Protein AF-A0A2V8H1C8-F1 (afdb_monomer_lite)

Radius of gyration: 28.63 Å; chains: 1; bounding box: 56×115×73 Å

Secondary structure (DSSP, 8-state):
------------------------------EEEEEEEEETTEE--S-EEEEEESSSSS-EEEEEE--TTSEEEEEEE-SS-EEEEEE-TTEEPPPPEEE-SSSPPEEEE-EE-SSHHHHHTTS-HHHHHTTPPPPPGGGPSP-STTSS-TT--SHHHHHHHIIIIIITTS-TTSTTTS--HHHHHH-TT--SHHHHHHHHHT-STTHHHHHHHHHHTTSHHHHHHHHHHHHHHHTT--PPPPPPP-GGGGG-EEEEE--S-TT--EEEEESS-SSSTTTTTT--EEEEETTTTEEEEEETTTTEEEEEEPP-SS-TTTSPPS-PPPSS-BTTTBT--TTPTTTS-TT--EEEEE-TT--EEEEE--S-SBPPGGGT-TTSTTTTTS---B-S-EEEEEETTTTEEEEE--SS----EEE-SSTT-PEEEE-SS-SEEEEE-HHHHHHH--HHHHEEEEE-EE-SS-SSS--SS-EE-----S-TT--TTT--S---------PPP-TTS-EE-----TT----TT-

Structure (mmCIF, N/CA/C/O backbone):
data_AF-A0A2V8H1C8-F1
#
_entry.id   AF-A0A2V8H1C8-F1
#
loop_
_atom_site.group_PDB
_atom_site.id
_atom_site.type_symbol
_atom_site.label_atom_id
_atom_site.label_alt_id
_atom_site.label_comp_id
_atom_site.label_asym_id
_atom_site.label_entity_id
_atom_site.label_seq_id
_atom_site.pdbx_PDB_ins_code
_atom_site.Cartn_x
_atom_site.Cartn_y
_atom_site.Cartn_z
_atom_site.occupancy
_atom_site.B_iso_or_equiv
_atom_site.auth_seq_id
_atom_site.auth_comp_id
_atom_site.auth_asym_id
_atom_site.auth_atom_id
_atom_site.pdbx_PDB_model_num
ATOM 1 N N . MET A 1 1 ? -6.915 -80.797 -39.439 1.00 34.47 1 MET A N 1
ATOM 2 C CA . MET A 1 1 ? -5.474 -80.472 -39.457 1.00 34.47 1 MET A CA 1
ATOM 3 C C . MET A 1 1 ? -5.335 -78.959 -39.450 1.00 34.47 1 MET A C 1
ATOM 5 O O . MET A 1 1 ? -5.991 -78.332 -40.260 1.00 34.47 1 MET A O 1
ATOM 9 N N . LEU A 1 2 ? -4.528 -78.452 -38.512 1.00 36.66 2 LEU A N 1
ATOM 10 C CA . LEU A 1 2 ? -3.876 -77.134 -38.420 1.00 36.66 2 LEU A CA 1
ATOM 11 C C . LEU A 1 2 ? -4.649 -75.814 -38.656 1.00 36.66 2 LEU A C 1
ATOM 13 O O . LEU A 1 2 ? -5.054 -75.502 -39.767 1.00 36.66 2 LEU A O 1
ATOM 17 N N . GLY A 1 3 ? -4.583 -74.970 -37.614 1.00 29.84 3 GLY A N 1
ATOM 18 C CA . GLY A 1 3 ? -4.359 -73.516 -37.696 1.00 29.84 3 GLY A CA 1
ATOM 19 C C . GLY A 1 3 ? -5.616 -72.647 -37.595 1.00 29.84 3 GLY A C 1
ATOM 20 O O . GLY A 1 3 ? -6.622 -72.956 -38.208 1.00 29.84 3 GLY A O 1
ATOM 21 N N . ALA A 1 4 ? -5.659 -71.524 -36.881 1.00 35.16 4 ALA A N 1
ATOM 22 C CA . ALA A 1 4 ? -4.751 -70.871 -35.941 1.00 35.16 4 ALA A CA 1
ATOM 23 C C . ALA A 1 4 ? -5.587 -69.808 -35.192 1.00 35.16 4 ALA A C 1
ATOM 25 O O . ALA A 1 4 ? -6.583 -69.311 -35.714 1.00 35.16 4 ALA A O 1
ATOM 26 N N . ALA A 1 5 ? -5.195 -69.494 -33.960 1.00 37.91 5 ALA A N 1
ATOM 27 C CA . ALA A 1 5 ? -5.856 -68.550 -33.066 1.00 37.91 5 ALA A CA 1
ATOM 28 C C . ALA A 1 5 ? -5.660 -67.081 -33.477 1.00 37.91 5 ALA A C 1
ATOM 30 O O . ALA A 1 5 ? -4.587 -66.730 -33.951 1.00 37.91 5 ALA A O 1
ATOM 31 N N . LEU A 1 6 ? -6.627 -66.216 -33.150 1.00 34.84 6 LEU A N 1
ATOM 32 C CA . LEU A 1 6 ? -6.362 -64.838 -32.715 1.00 34.84 6 LEU A CA 1
ATOM 33 C C . LEU A 1 6 ? -7.558 -64.328 -31.891 1.00 34.84 6 LEU A C 1
ATOM 35 O O . LEU A 1 6 ? -8.648 -64.109 -32.412 1.00 34.84 6 LEU A O 1
ATOM 39 N N . GLY A 1 7 ? -7.355 -64.206 -30.577 1.00 32.12 7 GLY A N 1
ATOM 40 C CA . GLY A 1 7 ? -8.314 -63.624 -29.641 1.00 32.12 7 GLY A CA 1
ATOM 41 C C . GLY A 1 7 ? -8.144 -62.108 -29.566 1.00 32.12 7 GLY A C 1
ATOM 42 O O . GLY A 1 7 ? -7.040 -61.622 -29.331 1.00 32.12 7 GLY A O 1
ATOM 43 N N . GLY A 1 8 ? -9.239 -61.371 -29.750 1.00 33.66 8 GLY A N 1
ATOM 44 C CA . GLY A 1 8 ? -9.330 -59.938 -29.477 1.00 33.66 8 GLY A CA 1
ATOM 45 C C . GLY A 1 8 ? -10.069 -59.692 -28.162 1.00 33.66 8 GLY A C 1
ATOM 46 O O . GLY A 1 8 ? -11.246 -60.023 -28.043 1.00 33.66 8 GLY A O 1
ATOM 47 N N . LEU A 1 9 ? -9.379 -59.114 -27.179 1.00 34.41 9 LEU A N 1
ATOM 48 C CA . LEU A 1 9 ? -9.967 -58.556 -25.960 1.00 34.41 9 LEU A CA 1
ATOM 49 C C . LEU A 1 9 ? -10.395 -57.108 -26.237 1.00 34.41 9 LEU A C 1
ATOM 51 O O . LEU A 1 9 ? -9.552 -56.240 -26.446 1.00 34.41 9 LEU A O 1
ATOM 55 N N . VAL A 1 10 ? -11.703 -56.845 -26.217 1.00 41.22 10 VAL A N 1
ATOM 56 C CA . VAL A 1 10 ? -12.263 -55.486 -26.200 1.00 41.22 10 VAL A CA 1
ATOM 57 C C . VAL A 1 10 ? -12.336 -55.032 -24.742 1.00 41.22 10 VAL A C 1
ATOM 59 O O . VAL A 1 10 ? -13.155 -55.523 -23.968 1.00 41.22 10 VAL A O 1
ATOM 62 N N . GLY A 1 11 ? -11.442 -54.122 -24.352 1.00 36.97 11 GLY A N 1
ATOM 63 C CA . GLY A 1 11 ? -11.456 -53.475 -23.042 1.00 36.97 11 GLY A CA 1
ATOM 64 C C . GLY A 1 11 ? -12.561 -52.422 -22.961 1.00 36.97 11 GLY A C 1
ATOM 65 O O . GLY A 1 11 ? -12.583 -51.475 -23.745 1.00 36.97 11 GLY A O 1
ATOM 66 N N . ALA A 1 12 ? -13.475 -52.584 -22.005 1.00 38.53 12 ALA A N 1
ATOM 67 C CA . ALA A 1 12 ? -14.493 -51.597 -21.675 1.00 38.53 12 ALA A CA 1
ATOM 68 C C . ALA A 1 12 ? -13.843 -50.348 -21.052 1.00 38.53 12 ALA A C 1
ATOM 70 O O . ALA A 1 12 ? -13.216 -50.419 -19.995 1.00 38.53 12 ALA A O 1
ATOM 71 N N . ALA A 1 13 ? -14.000 -49.198 -21.708 1.00 38.31 13 ALA A N 1
ATOM 72 C CA . ALA A 1 13 ? -13.598 -47.904 -21.177 1.00 38.31 13 ALA A CA 1
ATOM 73 C C . ALA A 1 13 ? -14.620 -47.433 -20.129 1.00 38.31 13 ALA A C 1
ATOM 75 O O . ALA A 1 13 ? -15.729 -47.010 -20.456 1.00 38.31 13 ALA A O 1
ATOM 76 N N . SER A 1 14 ? -14.243 -47.507 -18.855 1.00 39.88 14 SER A N 1
ATOM 77 C CA . SER A 1 14 ? -15.001 -46.929 -17.747 1.00 39.88 14 SER A CA 1
ATOM 78 C C . SER A 1 14 ? -14.925 -45.403 -17.815 1.00 39.88 14 SER A C 1
ATOM 80 O O . SER A 1 14 ? -13.905 -44.810 -17.462 1.00 39.88 14 SER A O 1
ATOM 82 N N . MET A 1 15 ? -16.010 -44.755 -18.244 1.00 38.59 15 MET A N 1
ATOM 83 C CA . MET A 1 15 ? -16.192 -43.311 -18.089 1.00 38.59 15 MET A CA 1
ATOM 84 C C . MET A 1 15 ? -16.252 -42.985 -16.592 1.00 38.59 15 MET A C 1
ATOM 86 O O . MET A 1 15 ? -17.284 -43.144 -15.944 1.00 38.59 15 MET A O 1
ATOM 90 N N . ARG A 1 16 ? -15.129 -42.547 -16.017 1.00 38.56 16 ARG A N 1
ATOM 91 C CA . ARG A 1 16 ? -15.130 -41.873 -14.718 1.00 38.56 16 ARG A CA 1
ATOM 92 C C . ARG A 1 16 ? -15.666 -40.468 -14.947 1.00 38.56 16 ARG A C 1
ATOM 94 O O . ARG A 1 16 ? -14.950 -39.594 -15.423 1.00 38.56 16 ARG A O 1
ATOM 101 N N . SER A 1 17 ? -16.937 -40.277 -14.627 1.00 36.66 17 SER A N 1
ATOM 102 C CA . SER A 1 17 ? -17.543 -38.967 -14.436 1.00 36.66 17 SER A CA 1
ATOM 103 C C . SER A 1 17 ? -16.659 -38.133 -13.504 1.00 36.66 17 SER A C 1
ATOM 105 O O . SER A 1 17 ? -16.493 -38.464 -12.329 1.00 36.66 17 SER A O 1
ATOM 107 N N . LEU A 1 18 ? -16.068 -37.072 -14.055 1.00 38.41 18 LEU A N 1
ATOM 108 C CA . LEU A 1 18 ? -15.424 -35.991 -13.318 1.00 38.41 18 LEU A CA 1
ATOM 109 C C . LEU A 1 18 ? -16.506 -35.285 -12.494 1.00 38.41 18 LEU A C 1
ATOM 111 O O . LEU A 1 18 ? -17.107 -34.307 -12.931 1.00 38.41 18 LEU A O 1
ATOM 115 N N . SER A 1 19 ? -16.792 -35.797 -11.299 1.00 38.00 19 SER A N 1
ATOM 116 C CA . SER A 1 19 ? -17.430 -34.984 -10.273 1.00 38.00 19 SER A CA 1
ATOM 117 C C . SER A 1 19 ? -16.439 -33.886 -9.912 1.00 38.00 19 SER A C 1
ATOM 119 O O . SER A 1 19 ? -15.498 -34.118 -9.154 1.00 38.00 19 SER A O 1
ATOM 121 N N . ALA A 1 20 ? -16.637 -32.695 -10.479 1.00 39.34 20 ALA A N 1
ATOM 122 C CA . ALA A 1 20 ? -16.110 -31.470 -9.910 1.00 39.34 20 ALA A CA 1
ATOM 123 C C . ALA A 1 20 ? -16.512 -31.472 -8.431 1.00 39.34 20 ALA A C 1
ATOM 125 O O . ALA A 1 20 ? -17.697 -31.393 -8.102 1.00 39.34 20 ALA A O 1
ATOM 126 N N . GLN A 1 21 ? -15.542 -31.656 -7.535 1.00 40.59 21 GLN A N 1
ATOM 127 C CA . GLN A 1 21 ? -15.747 -31.379 -6.124 1.00 40.59 21 GLN A CA 1
ATOM 128 C C . GLN A 1 21 ? -16.120 -29.899 -6.050 1.00 40.59 21 GLN A C 1
ATOM 130 O O . GLN A 1 21 ? -15.252 -29.035 -6.119 1.00 40.59 21 GLN A O 1
ATOM 135 N N . GLN A 1 22 ? -17.417 -29.598 -5.946 1.00 43.09 22 GLN A N 1
ATOM 136 C CA . GLN A 1 22 ? -17.861 -28.349 -5.347 1.00 43.09 22 GLN A CA 1
ATOM 137 C C . GLN A 1 22 ? -17.135 -28.281 -4.007 1.00 43.09 22 GLN A C 1
ATOM 139 O O . GLN A 1 22 ? -17.435 -29.068 -3.107 1.00 43.09 22 GLN A O 1
ATOM 144 N N . ALA A 1 23 ? -16.114 -27.427 -3.917 1.00 52.16 23 ALA A N 1
ATOM 145 C CA . ALA A 1 23 ? -15.399 -27.188 -2.680 1.00 52.16 23 ALA A CA 1
ATOM 146 C C . ALA A 1 23 ? -16.458 -26.865 -1.624 1.00 52.16 23 ALA A C 1
ATOM 148 O O . ALA A 1 23 ? -17.179 -25.870 -1.725 1.00 52.16 23 ALA A O 1
ATOM 149 N N . ARG A 1 24 ? -16.645 -27.778 -0.667 1.00 59.53 24 ARG A N 1
ATOM 150 C CA . ARG A 1 24 ? -17.621 -27.596 0.401 1.00 59.53 24 ARG A CA 1
ATOM 151 C C . ARG A 1 24 ? -17.191 -26.337 1.140 1.00 59.53 24 ARG A C 1
ATOM 153 O O . ARG A 1 24 ? -16.089 -26.318 1.680 1.00 59.53 24 ARG A O 1
ATOM 160 N N . ARG A 1 25 ? -18.035 -25.298 1.119 1.00 72.88 25 ARG A N 1
ATOM 161 C CA . ARG A 1 25 ? -17.775 -24.030 1.812 1.00 72.88 25 ARG A CA 1
ATOM 162 C C . ARG A 1 25 ? -17.264 -24.347 3.224 1.00 72.88 25 ARG A C 1
ATOM 164 O O . ARG A 1 25 ? -17.973 -25.058 3.947 1.00 72.88 25 ARG A O 1
ATOM 171 N N . PRO A 1 26 ? -16.054 -23.895 3.598 1.00 79.75 26 PRO A N 1
ATOM 172 C CA . PRO A 1 26 ? -15.518 -24.175 4.917 1.00 79.75 26 PRO A CA 1
ATOM 173 C C . PRO A 1 26 ? -16.456 -23.595 5.974 1.00 79.75 26 PRO A C 1
ATOM 175 O O . PRO A 1 26 ? -17.125 -22.580 5.752 1.00 79.75 26 PRO A O 1
ATOM 178 N N . ALA A 1 27 ? -16.540 -24.273 7.117 1.00 81.25 27 ALA A N 1
ATOM 179 C CA . ALA A 1 27 ? -17.323 -23.782 8.237 1.00 81.25 27 ALA A CA 1
ATOM 180 C C . ALA A 1 27 ? -16.651 -22.513 8.771 1.00 81.25 27 ALA A C 1
ATOM 182 O O . ALA A 1 27 ? -15.580 -22.577 9.369 1.00 81.25 27 ALA A O 1
ATOM 183 N N . LEU A 1 28 ? -17.275 -21.362 8.526 1.00 83.75 28 LEU A N 1
ATOM 184 C CA . LEU A 1 28 ? -16.851 -20.106 9.131 1.00 83.75 28 LEU A CA 1
ATOM 185 C C . LEU A 1 28 ? -17.095 -20.160 10.645 1.00 83.75 28 LEU A C 1
ATOM 187 O O . LEU A 1 28 ? -18.030 -20.853 11.079 1.00 83.75 28 LEU A O 1
ATOM 191 N N . PRO A 1 29 ? -16.307 -19.424 11.451 1.00 87.62 29 PRO A N 1
ATOM 192 C CA . PRO A 1 29 ? -16.587 -19.283 12.870 1.00 87.62 29 PRO A CA 1
ATOM 193 C C . PRO A 1 29 ? -18.044 -18.868 13.091 1.00 87.62 29 PRO A C 1
ATOM 195 O O . PRO A 1 29 ? -18.569 -18.013 12.386 1.00 87.62 29 PRO A O 1
ATOM 198 N N . GLN A 1 30 ? -18.708 -19.493 14.060 1.00 91.50 30 GLN A N 1
ATOM 199 C CA . GLN A 1 30 ? -20.102 -19.183 14.410 1.00 91.50 30 GLN A CA 1
ATOM 200 C C . GLN A 1 30 ? -20.200 -18.309 15.667 1.00 91.50 30 GLN A C 1
ATOM 202 O O . GLN A 1 30 ? -21.298 -17.947 16.084 1.00 91.50 30 GLN A O 1
ATOM 207 N N . GLY A 1 31 ? -19.062 -17.987 16.290 1.00 96.12 31 GLY A N 1
ATOM 208 C CA . GLY A 1 31 ? -19.016 -17.132 17.464 1.00 96.12 31 GLY A CA 1
ATOM 209 C C . GLY A 1 31 ? -19.509 -15.727 17.138 1.00 96.12 31 GLY A C 1
ATOM 210 O O . GLY A 1 31 ? -19.264 -15.197 16.056 1.00 96.12 31 GLY A O 1
ATOM 211 N N . TYR A 1 32 ? -20.201 -15.110 18.087 1.00 97.88 32 TYR A N 1
ATOM 212 C CA . TYR A 1 32 ? -20.637 -13.727 17.974 1.00 97.88 32 TYR A CA 1
ATOM 213 C C . TYR A 1 32 ? -20.593 -13.028 19.330 1.00 97.88 32 TYR A C 1
ATOM 215 O O . TYR A 1 32 ? -20.661 -13.669 20.379 1.00 97.88 32 TYR A O 1
ATOM 223 N N . ILE A 1 33 ? -20.504 -11.700 19.300 1.00 98.56 33 ILE A N 1
ATOM 224 C CA . ILE A 1 33 ? -20.744 -10.840 20.462 1.00 98.56 33 ILE A CA 1
ATOM 225 C C . ILE A 1 33 ? -21.817 -9.833 20.063 1.00 98.56 33 ILE A C 1
ATOM 227 O O . ILE A 1 33 ? -21.657 -9.078 19.105 1.00 98.56 33 ILE A O 1
ATOM 231 N N . THR A 1 34 ? -22.918 -9.815 20.803 1.00 98.38 34 THR A N 1
ATOM 232 C CA . THR A 1 34 ? -24.025 -8.873 20.600 1.00 98.38 34 THR A CA 1
ATOM 233 C C . THR A 1 34 ? -24.133 -7.923 21.773 1.00 98.38 34 THR A C 1
ATOM 235 O O . THR A 1 34 ? -23.782 -8.272 22.902 1.00 98.38 34 THR A O 1
ATOM 238 N N . GLY A 1 35 ? -24.683 -6.741 21.537 1.00 98.25 35 GLY A N 1
ATOM 239 C CA . GLY A 1 35 ? -24.879 -5.809 22.627 1.00 98.25 35 GLY A CA 1
ATOM 240 C C . GLY A 1 35 ? -25.513 -4.497 22.230 1.00 98.25 35 GLY A C 1
ATOM 241 O O . GLY A 1 35 ? -26.028 -4.330 21.122 1.00 98.25 35 GLY A O 1
ATOM 242 N N . VAL A 1 36 ? -25.454 -3.561 23.171 1.00 98.31 36 VAL A N 1
ATOM 243 C CA . VAL A 1 36 ? -25.863 -2.172 22.982 1.00 98.31 36 VAL A CA 1
ATOM 244 C C . VAL A 1 36 ? -24.776 -1.220 23.453 1.00 98.31 36 VAL A C 1
ATOM 246 O O . VAL A 1 36 ? -24.090 -1.486 24.440 1.00 98.31 36 VAL A O 1
ATOM 249 N N . VAL A 1 37 ? -24.658 -0.085 22.776 1.00 98.62 37 VAL A N 1
ATOM 250 C CA . VAL A 1 37 ? -23.840 1.047 23.202 1.00 98.62 37 VAL A CA 1
ATOM 251 C C . VAL A 1 37 ? -24.746 2.165 23.701 1.00 98.62 37 VAL A C 1
ATOM 253 O O . VAL A 1 37 ? -25.688 2.570 23.011 1.00 98.62 37 VAL A O 1
ATOM 256 N N . ARG A 1 38 ? -24.460 2.684 24.898 1.00 97.56 38 ARG A N 1
ATOM 257 C CA . ARG A 1 38 ? -25.205 3.792 25.513 1.00 97.56 38 ARG A CA 1
ATOM 258 C C . ARG A 1 38 ? -24.266 4.823 26.134 1.00 97.56 38 ARG A C 1
ATOM 260 O O . ARG A 1 38 ? -23.139 4.504 26.489 1.00 97.56 38 ARG A O 1
ATOM 267 N N . SER A 1 39 ? -24.746 6.049 26.293 1.00 94.94 39 SER A N 1
ATOM 268 C CA . SER A 1 39 ? -24.130 7.090 27.122 1.00 94.94 39 SER A CA 1
ATOM 269 C C . SER A 1 39 ? -25.248 7.763 27.909 1.00 94.94 39 SER A C 1
ATOM 271 O O . SER A 1 39 ? -26.251 8.125 27.303 1.00 94.94 39 SER A O 1
ATOM 273 N N . ASP A 1 40 ? -25.151 7.816 29.239 1.00 90.06 40 ASP A N 1
ATOM 274 C CA . ASP A 1 40 ? -26.211 8.327 30.128 1.00 90.06 40 ASP A CA 1
ATOM 275 C C . ASP A 1 40 ? -27.614 7.775 29.798 1.00 90.06 40 ASP A C 1
ATOM 277 O O . ASP A 1 40 ? -28.605 8.495 29.727 1.00 90.06 40 ASP A O 1
ATOM 281 N N . ASN A 1 41 ? -27.693 6.459 29.555 1.00 87.25 41 ASN A N 1
ATOM 282 C CA . ASN A 1 41 ? -28.888 5.721 29.110 1.00 87.25 41 ASN A CA 1
ATOM 283 C C . ASN A 1 41 ? -29.433 6.075 27.712 1.00 87.25 41 ASN A C 1
ATOM 285 O O . ASN A 1 41 ? -30.402 5.455 27.270 1.00 87.25 41 ASN A O 1
ATOM 289 N N . VAL A 1 42 ? -28.786 6.974 26.973 1.00 94.62 42 VAL A N 1
ATOM 290 C CA . VAL A 1 42 ? -29.121 7.298 25.582 1.00 94.62 42 VAL A CA 1
ATOM 291 C C . VAL A 1 42 ? -28.377 6.356 24.626 1.00 94.62 42 VAL A C 1
ATOM 293 O O . VAL A 1 42 ? -27.142 6.286 24.681 1.00 94.62 42 VAL A O 1
ATOM 296 N N . PRO A 1 43 ? -29.079 5.628 23.736 1.00 96.81 43 PRO A N 1
ATOM 297 C CA . PRO A 1 43 ? -28.441 4.802 22.716 1.00 96.81 43 PRO A CA 1
ATOM 298 C C . PRO A 1 43 ? -27.505 5.598 21.804 1.00 96.81 43 PRO A C 1
ATOM 300 O O . PRO A 1 43 ? -27.831 6.706 21.385 1.00 96.81 43 PRO A O 1
ATOM 303 N N . GLN A 1 44 ? -26.348 5.024 21.471 1.00 97.94 44 GLN A N 1
ATOM 304 C CA . GLN A 1 44 ? -25.382 5.655 20.571 1.00 97.94 44 GLN A CA 1
ATOM 305 C C . GLN A 1 44 ? -25.435 5.019 19.188 1.00 97.94 44 GLN A C 1
ATOM 307 O O . GLN A 1 44 ? -24.921 3.920 18.990 1.00 97.94 44 GLN A O 1
ATOM 312 N N . ALA A 1 45 ? -26.031 5.725 18.232 1.00 97.44 45 ALA A N 1
ATOM 313 C CA . ALA A 1 45 ? -26.095 5.306 16.838 1.00 97.44 45 ALA A CA 1
ATOM 314 C C . ALA A 1 45 ? -24.849 5.732 16.047 1.00 97.44 45 ALA A C 1
ATOM 316 O O . ALA A 1 45 ? -24.270 6.795 16.315 1.00 97.44 45 ALA A O 1
ATOM 317 N N . GLY A 1 46 ? -24.466 4.929 15.049 1.00 97.75 46 GLY A N 1
ATOM 318 C CA . GLY A 1 46 ? -23.365 5.258 14.141 1.00 97.75 46 GLY A CA 1
ATOM 319 C C . GLY A 1 46 ? -22.002 5.332 14.832 1.00 97.75 46 GLY A C 1
ATOM 320 O O . GLY A 1 46 ? -21.185 6.179 14.477 1.00 97.75 46 GLY A O 1
ATOM 321 N N . VAL A 1 47 ? -21.764 4.509 15.855 1.00 98.12 47 VAL A N 1
ATOM 322 C CA . VAL A 1 47 ? -20.445 4.381 16.495 1.00 98.12 47 VAL A CA 1
ATOM 323 C C . VAL A 1 47 ? -19.857 3.010 16.194 1.00 98.12 47 VAL A C 1
ATOM 325 O O . VAL A 1 47 ? -20.594 2.036 16.039 1.00 98.12 47 VAL A O 1
ATOM 328 N N . TRP A 1 48 ? -18.534 2.935 16.095 1.00 98.44 48 TRP A N 1
ATOM 329 C CA . TRP A 1 48 ? -17.820 1.690 15.854 1.00 98.44 48 TRP A CA 1
ATOM 330 C C . TRP A 1 48 ? -17.670 0.912 17.152 1.00 98.44 48 TRP A C 1
ATOM 332 O O . TRP A 1 48 ? -17.185 1.448 18.150 1.00 98.44 48 TRP A O 1
ATOM 342 N N . VAL A 1 49 ? -18.047 -0.360 17.120 1.00 98.75 49 VAL A N 1
ATOM 343 C CA . VAL A 1 49 ? -17.700 -1.335 18.151 1.00 98.75 49 VAL A CA 1
ATOM 344 C C . VAL A 1 49 ? -16.564 -2.181 17.612 1.00 98.75 49 VAL A C 1
ATOM 346 O O . VAL A 1 49 ? -16.683 -2.776 16.541 1.00 98.75 49 VAL A O 1
ATOM 349 N N . ILE A 1 50 ? -15.460 -2.189 18.347 1.00 98.81 50 ILE A N 1
ATOM 350 C CA . ILE A 1 50 ? -14.185 -2.768 17.941 1.00 98.81 50 ILE A CA 1
ATOM 351 C C . ILE A 1 50 ? -13.863 -3.899 18.913 1.00 98.81 50 ILE A C 1
ATOM 353 O O . ILE A 1 50 ? -13.878 -3.691 20.125 1.00 98.81 50 ILE A O 1
ATOM 357 N N . ALA A 1 51 ? -13.578 -5.085 18.383 1.00 98.75 51 ALA A N 1
ATOM 358 C CA . ALA A 1 51 ? -13.108 -6.241 19.132 1.00 98.75 51 ALA A CA 1
ATOM 359 C C . ALA A 1 51 ? -11.726 -6.651 18.622 1.00 98.75 51 ALA A C 1
ATOM 361 O O . ALA A 1 51 ? -11.598 -7.066 17.474 1.00 98.75 51 ALA A O 1
ATOM 362 N N . GLU A 1 52 ? -10.711 -6.541 19.475 1.00 98.62 52 GLU A N 1
ATOM 363 C CA . GLU A 1 52 ? -9.310 -6.838 19.144 1.00 98.62 52 GLU A CA 1
ATOM 364 C C . GLU A 1 52 ? -8.833 -8.053 19.943 1.00 98.62 52 GLU A C 1
ATOM 366 O O . GLU A 1 52 ? -9.160 -8.183 21.127 1.00 98.62 52 GLU A O 1
ATOM 371 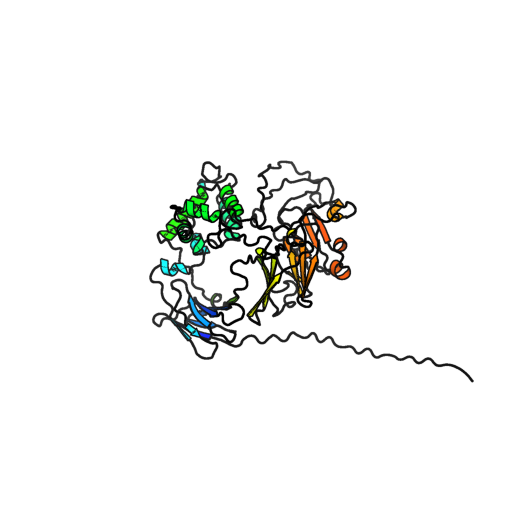N N . THR A 1 53 ? -8.027 -8.919 19.336 1.00 98.50 53 THR A N 1
ATOM 372 C CA . THR A 1 53 ? -7.381 -10.035 20.034 1.00 98.50 53 THR A CA 1
ATOM 373 C C . THR A 1 53 ? -5.979 -10.312 19.497 1.00 98.50 53 THR A C 1
ATOM 375 O O . THR A 1 53 ? -5.678 -10.085 18.325 1.00 98.50 53 THR A O 1
ATOM 378 N N . LYS A 1 54 ? -5.120 -10.816 20.385 1.00 97.62 54 LYS A N 1
ATOM 379 C CA . LYS A 1 54 ? -3.803 -11.385 20.065 1.00 97.62 54 LYS A CA 1
ATOM 380 C C . LYS A 1 54 ? -3.724 -12.874 20.430 1.00 97.62 54 LYS A C 1
ATOM 382 O O . LYS A 1 54 ? -2.641 -13.443 20.409 1.00 97.62 54 LYS A O 1
ATOM 387 N N . ASP A 1 55 ? -4.857 -13.490 20.778 1.00 97.81 55 ASP A N 1
ATOM 388 C CA . ASP A 1 55 ? -4.933 -14.912 21.137 1.00 97.81 55 ASP A CA 1
ATOM 389 C C . ASP A 1 55 ? -4.920 -15.820 19.888 1.00 97.81 55 ASP A C 1
ATOM 391 O O . ASP A 1 55 ? -4.761 -17.035 19.996 1.00 97.81 55 ASP A O 1
ATOM 395 N N . LEU A 1 56 ? -5.102 -15.234 18.699 1.00 97.12 56 LEU A N 1
ATOM 396 C CA . LEU A 1 56 ? -5.011 -15.907 17.404 1.00 97.12 56 LEU A CA 1
ATOM 397 C C . LEU A 1 56 ? -3.579 -15.824 16.846 1.00 97.12 56 LEU A C 1
ATOM 399 O O . LEU A 1 56 ? -2.822 -14.946 17.259 1.00 97.12 56 LEU A O 1
ATOM 403 N N . PRO A 1 57 ? -3.187 -16.704 15.900 1.00 96.56 57 PRO A N 1
ATOM 404 C CA . PRO A 1 57 ? -1.816 -16.718 15.382 1.00 96.56 57 PRO A CA 1
ATOM 405 C C . PRO A 1 57 ? -1.374 -15.399 14.727 1.00 96.56 57 PRO A C 1
ATOM 407 O O . PRO A 1 57 ? -0.193 -15.067 14.781 1.00 96.56 57 PRO A O 1
ATOM 410 N N . THR A 1 58 ? -2.315 -14.645 14.162 1.00 96.69 58 THR A N 1
ATOM 411 C CA . THR A 1 58 ? -2.126 -13.285 13.648 1.00 96.69 58 THR A CA 1
ATOM 412 C C . THR A 1 58 ? -3.045 -12.331 14.419 1.00 96.69 58 THR A C 1
ATOM 414 O O . THR A 1 58 ? -4.216 -12.680 14.621 1.00 96.69 58 THR A O 1
ATOM 417 N N . PRO A 1 59 ? -2.575 -11.140 14.855 1.00 97.38 59 PRO A N 1
ATOM 418 C CA . PRO A 1 59 ? -3.430 -10.182 15.547 1.00 97.38 59 PRO A CA 1
ATOM 419 C C . PRO A 1 59 ? -4.659 -9.840 14.707 1.00 97.38 59 PRO A C 1
ATOM 421 O O . PRO A 1 59 ? -4.557 -9.580 13.508 1.00 97.38 59 PRO A O 1
ATOM 424 N N . PHE A 1 60 ? -5.819 -9.860 15.354 1.00 98.12 60 PHE A N 1
ATOM 425 C CA . PHE A 1 60 ? -7.114 -9.836 14.690 1.00 98.12 60 PHE A CA 1
ATOM 426 C C . PHE A 1 60 ? -7.998 -8.744 15.275 1.00 98.12 60 PHE A C 1
ATOM 428 O O . PHE A 1 60 ? -8.113 -8.614 16.498 1.00 98.12 60 PHE A O 1
ATOM 435 N N . THR A 1 61 ? -8.699 -8.029 14.397 1.00 98.62 61 THR A N 1
ATOM 436 C CA . THR A 1 61 ? -9.685 -7.020 14.782 1.00 98.62 61 THR A CA 1
ATOM 437 C C . THR A 1 61 ? -10.975 -7.187 13.987 1.00 98.62 61 THR A C 1
ATOM 439 O O . THR A 1 61 ? -10.958 -7.250 12.759 1.00 98.62 61 THR A O 1
ATOM 442 N N . LYS A 1 62 ? -12.119 -7.192 14.680 1.00 98.56 62 LYS A N 1
ATOM 443 C CA . LYS A 1 62 ? -13.455 -7.096 14.077 1.00 98.56 62 LYS A CA 1
ATOM 444 C C . LYS A 1 62 ? -14.079 -5.750 14.423 1.00 98.56 62 LYS A C 1
ATOM 446 O O . LYS A 1 62 ? -14.079 -5.355 15.589 1.00 98.56 62 LYS A O 1
ATOM 451 N N . ILE A 1 63 ? -14.632 -5.061 13.429 1.00 98.75 63 ILE A N 1
ATOM 452 C CA . ILE A 1 63 ? -15.283 -3.759 13.607 1.00 98.75 63 ILE A CA 1
ATOM 453 C C . ILE A 1 63 ? -16.669 -3.791 12.983 1.00 98.75 63 ILE A C 1
ATOM 455 O O . ILE A 1 63 ? -16.832 -4.218 11.841 1.00 98.75 63 ILE A O 1
ATOM 459 N N . VAL A 1 64 ? -17.657 -3.301 13.723 1.00 98.75 64 VAL A N 1
ATOM 460 C CA . VAL A 1 64 ? -19.031 -3.102 13.246 1.00 98.75 64 VAL A CA 1
ATOM 461 C C . VAL A 1 64 ? -19.545 -1.744 13.679 1.00 98.75 64 VAL A C 1
ATOM 463 O O . VAL A 1 64 ? -18.937 -1.087 14.524 1.00 98.75 64 VAL A O 1
ATOM 466 N N . VAL A 1 65 ? -20.674 -1.323 13.122 1.00 98.56 65 VAL A N 1
ATOM 467 C CA . VAL A 1 65 ? -21.297 -0.041 13.446 1.00 98.56 65 VAL A CA 1
ATOM 468 C C . VAL A 1 65 ? -22.648 -0.264 14.121 1.00 98.56 65 VAL A C 1
ATOM 470 O O . VAL A 1 65 ? -23.390 -1.177 13.765 1.00 98.56 65 VAL A O 1
ATOM 473 N N . THR A 1 66 ? -22.975 0.562 15.112 1.00 98.50 66 THR A N 1
ATOM 474 C CA . THR A 1 66 ? -24.262 0.483 15.809 1.00 98.50 66 THR A CA 1
ATOM 475 C C . THR A 1 66 ? -25.433 1.033 14.994 1.00 98.50 66 THR A C 1
ATOM 477 O O . THR A 1 66 ? -25.306 2.040 14.291 1.00 98.50 66 THR A O 1
ATOM 480 N N . ASP A 1 67 ? -26.609 0.421 15.155 1.00 97.56 67 ASP A N 1
ATOM 481 C CA . ASP A 1 67 ? -27.873 0.906 14.584 1.00 97.56 67 ASP A CA 1
ATOM 482 C C . ASP A 1 67 ? -28.467 2.117 15.343 1.00 97.56 67 ASP A C 1
ATOM 484 O O . ASP A 1 67 ? -27.891 2.610 16.313 1.00 97.56 67 ASP A O 1
ATOM 488 N N . ASP A 1 68 ? -29.654 2.591 14.935 1.00 96.38 68 ASP A N 1
ATOM 489 C CA . ASP A 1 68 ? -30.355 3.722 15.583 1.00 96.38 68 ASP A CA 1
ATOM 490 C C . ASP A 1 68 ? -30.667 3.501 17.069 1.00 96.38 68 ASP A C 1
ATOM 492 O O . ASP A 1 68 ? -30.865 4.452 17.824 1.00 96.38 68 ASP A O 1
ATOM 496 N N . ARG A 1 69 ? -30.716 2.242 17.509 1.00 97.00 69 ARG A N 1
ATOM 497 C CA . ARG A 1 69 ? -30.969 1.849 18.899 1.00 97.00 69 ARG A CA 1
ATOM 498 C C . ARG A 1 69 ? -29.674 1.496 19.631 1.00 97.00 69 ARG A C 1
ATOM 500 O O . ARG A 1 69 ? -29.731 0.908 20.713 1.00 97.00 69 ARG A O 1
ATOM 507 N N . GLY A 1 70 ? -28.520 1.841 19.060 1.00 97.81 70 GLY A N 1
ATOM 508 C CA . GLY A 1 70 ? -27.203 1.552 19.612 1.00 97.81 70 GLY A CA 1
ATOM 509 C C . GLY A 1 70 ? -26.844 0.068 19.613 1.00 97.81 70 GLY A C 1
ATOM 510 O O . GLY A 1 70 ? -25.886 -0.310 20.282 1.00 97.81 70 GLY A O 1
ATOM 511 N N . ARG A 1 71 ? -27.606 -0.792 18.927 1.00 98.12 71 ARG A N 1
ATOM 512 C CA . ARG A 1 71 ? -27.371 -2.240 18.911 1.00 98.12 71 ARG A CA 1
ATOM 513 C C . ARG A 1 71 ? -26.242 -2.578 17.952 1.00 98.12 71 ARG A C 1
ATOM 515 O O . ARG A 1 71 ? -26.123 -1.953 16.902 1.00 98.12 71 ARG A O 1
ATOM 522 N N . PHE A 1 72 ? -25.465 -3.598 18.288 1.00 98.31 72 PHE A N 1
ATOM 523 C CA . PHE A 1 72 ? -24.425 -4.137 17.419 1.00 98.31 72 PHE A CA 1
ATOM 524 C C . PHE A 1 72 ? -24.395 -5.664 17.469 1.00 98.31 72 PHE A C 1
ATOM 526 O O . PHE A 1 72 ? -24.876 -6.301 18.411 1.00 98.31 72 PHE A O 1
ATOM 533 N N . THR A 1 73 ? -23.790 -6.253 16.446 1.00 97.81 73 THR A N 1
ATOM 534 C CA . THR A 1 73 ? -23.416 -7.666 16.404 1.00 97.81 73 THR A CA 1
ATOM 535 C C . THR A 1 73 ? -22.048 -7.746 15.761 1.00 97.81 73 THR A C 1
ATOM 537 O O . THR A 1 73 ? -21.903 -7.297 14.635 1.00 97.81 73 THR A O 1
ATOM 540 N N . LEU A 1 74 ? -21.064 -8.290 16.470 1.00 98.31 74 LEU A N 1
ATOM 541 C CA . LEU A 1 74 ? -19.774 -8.707 15.928 1.00 98.31 74 LEU A CA 1
ATOM 542 C C . LEU A 1 74 ? -19.918 -10.184 15.529 1.00 98.31 74 LEU A C 1
ATOM 544 O O . LEU A 1 74 ? -19.929 -11.030 16.426 1.00 98.31 74 LEU A O 1
ATOM 548 N N . PRO A 1 75 ? -20.116 -10.510 14.240 1.00 97.19 75 PRO A N 1
ATOM 549 C CA . PRO A 1 75 ? -20.376 -11.878 13.803 1.00 97.19 75 PRO A CA 1
ATOM 550 C C . PRO A 1 75 ? -19.071 -12.632 13.529 1.00 97.19 75 PRO A C 1
ATOM 552 O O . PRO A 1 75 ? -18.011 -12.020 13.440 1.00 97.19 75 PRO A O 1
ATOM 555 N N . GLU A 1 76 ? -19.159 -13.942 13.306 1.00 96.00 76 GLU A N 1
ATOM 556 C CA . GLU A 1 76 ? -18.064 -14.772 12.780 1.00 96.00 76 GLU A CA 1
ATOM 557 C C . GLU A 1 76 ? -16.728 -14.603 13.523 1.00 96.00 76 GLU A C 1
ATOM 559 O O . GLU A 1 76 ? -15.663 -14.481 12.916 1.00 96.00 76 GLU A O 1
ATOM 564 N N . LEU A 1 77 ? -16.787 -14.553 14.853 1.00 97.56 77 LEU A N 1
ATOM 565 C CA . LEU A 1 77 ? -15.617 -14.465 15.717 1.00 97.56 77 LEU A CA 1
ATOM 566 C C . LEU A 1 77 ? -15.060 -15.870 16.001 1.00 97.56 77 LEU A C 1
ATOM 568 O O . LEU A 1 77 ? -15.804 -16.726 16.494 1.00 97.56 77 LEU A O 1
ATOM 572 N N . PRO A 1 78 ? -13.763 -16.118 15.740 1.00 96.62 78 PRO A N 1
ATOM 573 C CA . PRO A 1 78 ? -13.050 -17.276 16.277 1.00 96.62 78 PRO A CA 1
ATOM 574 C C . PRO A 1 78 ? -13.139 -17.361 17.808 1.00 96.62 78 PRO A C 1
ATOM 576 O O . PRO A 1 78 ? -13.297 -16.339 18.481 1.00 96.62 78 PRO A O 1
ATOM 579 N N . ASP A 1 79 ? -13.003 -18.565 18.365 1.00 96.38 79 ASP A N 1
ATOM 580 C CA . ASP A 1 79 ? -12.948 -18.751 19.820 1.00 96.38 79 ASP A CA 1
ATOM 581 C C . ASP A 1 79 ? -11.633 -18.189 20.383 1.00 96.38 79 ASP A C 1
ATOM 583 O O . ASP A 1 79 ? -10.558 -18.753 20.189 1.00 96.38 79 ASP A O 1
ATOM 587 N N . ALA A 1 80 ? -11.735 -17.031 21.029 1.00 97.69 80 ALA A N 1
ATOM 588 C CA . ALA A 1 80 ? -10.640 -16.260 21.602 1.00 97.69 80 ALA A CA 1
ATOM 589 C C . ALA A 1 80 ? -11.198 -15.285 22.647 1.00 97.69 80 ALA A C 1
ATOM 591 O O . ALA A 1 80 ? -12.414 -15.066 22.731 1.00 97.69 80 ALA A O 1
ATOM 592 N N . THR A 1 81 ? -10.321 -14.672 23.442 1.00 98.31 81 THR A N 1
ATOM 593 C CA . THR A 1 81 ? -10.708 -13.541 24.290 1.00 98.31 81 THR A CA 1
ATOM 594 C C . THR A 1 81 ? -10.471 -12.242 23.529 1.00 98.31 81 THR A C 1
ATOM 596 O O . THR A 1 81 ? -9.403 -12.024 22.958 1.00 98.31 81 THR A O 1
ATOM 599 N N . TYR A 1 82 ? -11.474 -11.369 23.521 1.00 98.69 82 TYR A N 1
ATOM 600 C CA . TYR A 1 82 ? -11.450 -10.098 22.810 1.00 98.69 82 TYR A CA 1
ATOM 601 C C . TYR A 1 82 ? -11.512 -8.930 23.777 1.00 98.69 82 TYR A C 1
ATOM 603 O O . TYR A 1 82 ? -12.342 -8.896 24.688 1.00 98.69 82 TYR A O 1
ATOM 611 N N . SER A 1 83 ? -10.703 -7.919 23.488 1.00 98.69 83 SER A N 1
ATOM 612 C CA . SER A 1 83 ? -10.837 -6.596 24.067 1.00 98.69 83 SER A CA 1
ATOM 613 C C . SER A 1 83 ? -11.857 -5.801 23.254 1.00 98.69 83 SER A C 1
ATOM 615 O O . SER A 1 83 ? -11.576 -5.408 22.121 1.00 98.69 83 SER A O 1
ATOM 617 N N . VAL A 1 84 ? -13.050 -5.594 23.813 1.00 98.75 84 VAL A N 1
ATOM 618 C CA . VAL A 1 84 ? -14.180 -4.938 23.143 1.00 98.75 84 VAL A CA 1
ATOM 619 C C . VAL A 1 84 ? -14.358 -3.511 23.654 1.00 98.75 84 VAL A C 1
ATOM 621 O O . VAL A 1 84 ? -14.403 -3.283 24.866 1.00 98.75 84 VAL A O 1
ATOM 624 N N . TRP A 1 85 ? -14.461 -2.547 22.742 1.00 98.69 85 TRP A N 1
ATOM 625 C CA . TRP A 1 85 ? -14.571 -1.123 23.061 1.00 98.69 85 TRP A CA 1
ATOM 626 C C . TRP A 1 85 ? -15.260 -0.329 21.946 1.00 98.69 85 TRP A C 1
ATOM 628 O O . TRP A 1 85 ? -15.588 -0.865 20.887 1.00 98.69 85 TRP A O 1
ATOM 638 N N . VAL A 1 86 ? -15.530 0.950 22.210 1.00 98.50 86 VAL A N 1
ATOM 639 C CA . VAL A 1 86 ? -16.290 1.843 21.331 1.00 98.50 86 VAL A CA 1
ATOM 640 C C . VAL A 1 86 ? -15.437 3.024 20.893 1.00 98.50 86 VAL A C 1
ATOM 642 O O . VAL A 1 86 ? -14.795 3.671 21.722 1.00 98.50 86 VAL A O 1
ATOM 645 N N . ARG A 1 87 ? -15.526 3.362 19.605 1.00 98.00 87 ARG A N 1
ATOM 646 C CA . ARG A 1 87 ? -15.031 4.611 19.014 1.00 98.00 87 ARG A CA 1
ATOM 647 C C . ARG A 1 87 ? -16.156 5.311 18.264 1.00 98.00 87 ARG A C 1
ATOM 649 O O . ARG A 1 87 ? -16.976 4.664 17.625 1.00 98.00 87 ARG A O 1
ATOM 656 N N . GLY A 1 88 ? -16.178 6.638 18.259 1.00 96.88 88 GLY A N 1
ATOM 657 C CA . GLY A 1 88 ? -17.114 7.397 17.431 1.00 96.88 88 GLY A CA 1
ATOM 658 C C . GLY A 1 88 ? -16.762 8.874 17.374 1.00 96.88 88 GLY A C 1
ATOM 659 O O . GLY A 1 88 ? -16.140 9.404 18.289 1.00 96.88 88 GLY A O 1
ATOM 660 N N . TYR A 1 89 ? -17.168 9.561 16.308 1.00 96.69 89 TYR A N 1
ATOM 661 C CA . TYR A 1 89 ? -16.950 11.005 16.216 1.00 96.69 89 TYR A CA 1
ATOM 662 C C . TYR A 1 89 ? -17.768 11.748 17.279 1.00 96.69 89 TYR A C 1
ATOM 664 O O . TYR A 1 89 ? -18.930 11.412 17.534 1.00 96.69 89 TYR A O 1
ATOM 672 N N . GLY A 1 90 ? -17.144 12.728 17.938 1.00 95.06 90 GLY A N 1
ATOM 673 C CA . GLY A 1 90 ? -17.687 13.390 19.132 1.00 95.06 90 GLY A CA 1
ATOM 674 C C . GLY A 1 90 ? -17.470 12.622 20.445 1.00 95.06 90 GLY A C 1
ATOM 675 O O . GLY A 1 90 ? -17.932 13.069 21.492 1.00 95.06 90 GLY A O 1
ATOM 676 N N . LEU A 1 91 ? -16.787 11.474 20.410 1.00 96.12 91 LEU A N 1
ATOM 677 C CA . LEU A 1 91 ? -16.452 10.658 21.579 1.00 96.12 91 LEU A CA 1
ATOM 678 C C . LEU A 1 91 ? -14.932 10.557 21.748 1.00 96.12 91 LEU A C 1
ATOM 680 O O . LEU A 1 91 ? -14.174 10.849 20.821 1.00 96.12 91 LEU A O 1
ATOM 684 N N . ILE A 1 92 ? -14.505 10.086 22.916 1.00 97.00 92 ILE A N 1
ATOM 685 C CA . ILE A 1 92 ? -13.197 9.447 23.087 1.00 97.00 92 ILE A CA 1
ATOM 686 C C . ILE A 1 92 ? -13.372 7.926 23.105 1.00 97.00 92 ILE A C 1
ATOM 688 O O . ILE A 1 92 ? -14.485 7.424 23.285 1.00 97.00 92 ILE A O 1
ATOM 692 N N . ASP A 1 93 ? -12.275 7.195 22.923 1.00 97.56 93 ASP A N 1
ATOM 693 C CA . ASP A 1 93 ? -12.287 5.737 23.027 1.00 97.56 93 ASP A CA 1
ATOM 694 C C . ASP A 1 93 ? -12.790 5.309 24.413 1.00 97.56 93 ASP A C 1
ATOM 696 O O . ASP A 1 93 ? -12.324 5.812 25.441 1.00 97.56 93 ASP A O 1
ATOM 700 N N . SER A 1 94 ? -13.760 4.392 24.446 1.00 97.81 94 SER A N 1
ATOM 701 C CA . SER A 1 94 ? -14.294 3.883 25.709 1.00 97.81 94 SER A CA 1
ATOM 702 C C . SER A 1 94 ? -13.273 2.999 26.435 1.00 97.81 94 SER A C 1
ATOM 704 O O . SER A 1 94 ? -12.380 2.425 25.804 1.00 97.81 94 SER A O 1
ATOM 706 N N . PRO A 1 95 ? -13.450 2.763 27.747 1.00 96.69 95 PRO A N 1
ATOM 707 C CA . PRO A 1 95 ? -12.778 1.660 28.420 1.00 96.69 95 PRO A CA 1
ATOM 708 C C . PRO A 1 95 ? -13.010 0.330 27.689 1.00 96.69 95 PRO A C 1
ATOM 710 O O . PRO A 1 95 ? -14.082 0.089 27.124 1.00 96.69 95 PRO A O 1
ATOM 713 N N . LYS A 1 96 ? -11.988 -0.527 27.719 1.00 98.00 96 LYS A N 1
ATOM 714 C CA . LYS A 1 96 ? -11.986 -1.856 27.105 1.00 98.00 96 LYS A CA 1
ATOM 715 C C . LYS A 1 96 ? -12.576 -2.898 28.056 1.00 98.00 96 LYS A C 1
ATOM 717 O O . LYS A 1 96 ? -12.224 -2.925 29.235 1.00 98.00 96 LYS A O 1
ATOM 722 N N . VAL A 1 97 ? -13.430 -3.780 27.538 1.00 98.00 97 VAL A N 1
ATOM 723 C CA . VAL A 1 97 ? -14.040 -4.897 28.278 1.00 98.00 97 VAL A CA 1
ATOM 724 C C . VAL A 1 97 ? -13.597 -6.216 27.657 1.00 98.00 97 VAL A C 1
ATOM 726 O O . VAL A 1 97 ? -13.655 -6.371 26.442 1.00 98.00 97 VAL A O 1
ATOM 729 N N . GLN A 1 98 ? -13.164 -7.171 28.480 1.00 98.19 98 GLN A N 1
ATOM 730 C CA . GLN A 1 98 ? -12.816 -8.508 27.999 1.00 98.19 98 GLN A CA 1
ATOM 731 C C . GLN A 1 98 ? -14.076 -9.346 27.784 1.00 98.19 98 GLN A C 1
ATOM 733 O O . GLN A 1 98 ? -14.933 -9.418 28.667 1.00 98.19 98 GLN A O 1
ATOM 738 N N . MET A 1 99 ? -14.185 -9.983 26.622 1.00 97.50 99 MET A N 1
ATOM 739 C CA . MET A 1 99 ? -15.344 -10.791 26.252 1.00 97.50 99 MET A CA 1
ATOM 740 C C . MET A 1 99 ? -14.932 -11.995 25.407 1.00 97.50 99 MET A C 1
ATOM 742 O O . MET A 1 99 ? -14.005 -11.911 24.605 1.00 97.50 99 MET A O 1
ATOM 746 N N . LYS A 1 100 ? -15.653 -13.106 25.558 1.00 97.62 100 LYS A N 1
ATOM 747 C CA . LYS A 1 100 ? -15.582 -14.250 24.641 1.00 97.62 100 LYS A CA 1
ATOM 748 C C . LYS A 1 100 ? -16.852 -14.317 23.790 1.00 97.62 100 LYS A C 1
ATOM 750 O O . LYS A 1 100 ? -17.898 -13.867 24.264 1.00 97.62 100 LYS A O 1
ATOM 755 N N . PRO A 1 101 ? -16.801 -14.881 22.572 1.00 97.88 101 PRO A N 1
ATOM 756 C CA . PRO A 1 101 ? -18.004 -15.121 21.784 1.00 97.88 101 PRO A CA 1
ATOM 757 C C . PRO A 1 101 ? -19.017 -15.979 22.553 1.00 97.88 101 PRO A C 1
ATOM 759 O O . PRO A 1 101 ? -18.647 -16.971 23.181 1.00 97.88 101 PRO A O 1
ATOM 762 N N . GLY A 1 102 ? -20.298 -15.611 22.517 1.00 96.44 102 GLY A N 1
ATOM 763 C CA . GLY A 1 102 ? -21.333 -16.329 23.259 1.00 96.44 102 GLY A CA 1
ATOM 764 C C . GLY A 1 102 ? -22.680 -15.603 23.339 1.00 96.44 102 GLY A C 1
ATOM 765 O O . GLY A 1 102 ? -22.833 -14.497 22.822 1.00 96.44 102 GLY A O 1
ATOM 766 N N . PRO A 1 103 ? -23.677 -16.212 24.008 1.00 93.81 103 PRO A N 1
ATOM 767 C CA . PRO A 1 103 ? -25.046 -15.692 24.058 1.00 93.81 103 PRO A CA 1
ATOM 768 C C . PRO A 1 103 ? -25.220 -14.481 24.990 1.00 93.81 103 PRO A C 1
ATOM 770 O O . PRO A 1 103 ? -26.266 -13.833 24.969 1.00 93.81 103 PRO A O 1
ATOM 773 N N . THR A 1 104 ? -24.230 -14.179 25.832 1.00 94.19 104 THR A N 1
ATOM 774 C CA . THR A 1 104 ? -24.303 -13.075 26.792 1.00 94.19 104 THR A CA 1
ATOM 775 C C . THR A 1 104 ? -24.243 -11.731 26.073 1.00 94.19 104 THR A C 1
ATOM 777 O O . THR A 1 104 ? -23.250 -11.399 25.429 1.00 94.19 104 THR A O 1
ATOM 780 N N . SER A 1 105 ? -25.294 -10.924 26.224 1.00 94.00 105 SER A N 1
ATOM 781 C CA . SER A 1 105 ? -25.336 -9.575 25.661 1.00 94.00 105 SER A CA 1
ATOM 782 C C . SER A 1 105 ? -24.472 -8.603 26.465 1.00 94.00 105 SER A C 1
ATOM 784 O O . SER A 1 105 ? -24.582 -8.524 27.689 1.00 94.00 105 SER A O 1
ATOM 786 N N . LEU A 1 106 ? -23.677 -7.795 25.767 1.00 96.75 106 LEU A N 1
ATOM 787 C CA . LEU A 1 106 ? -22.813 -6.776 26.358 1.00 96.75 106 LEU A CA 1
ATOM 788 C C . LEU A 1 106 ? -23.486 -5.394 26.345 1.00 96.75 106 LEU A C 1
ATOM 790 O O . LEU A 1 106 ? -24.126 -5.007 25.369 1.00 96.75 106 LEU A O 1
ATOM 794 N N . THR A 1 107 ? -23.323 -4.623 27.419 1.00 97.25 107 THR A N 1
ATOM 795 C CA . THR A 1 107 ? -23.628 -3.184 27.421 1.00 97.25 107 THR A CA 1
ATOM 796 C C . THR A 1 107 ? -22.317 -2.417 27.493 1.00 97.25 107 THR A C 1
ATOM 798 O O . THR A 1 107 ? -21.588 -2.542 28.474 1.00 97.25 107 THR A O 1
ATOM 801 N N . LEU A 1 108 ? -22.015 -1.643 26.452 1.00 98.19 108 LEU A N 1
ATOM 802 C CA . LEU A 1 108 ? -20.842 -0.775 26.389 1.00 98.19 108 LEU A CA 1
ATOM 803 C C . LEU A 1 108 ? -21.247 0.669 26.682 1.00 98.19 108 LEU A C 1
ATOM 805 O O . LEU A 1 108 ? -22.247 1.168 26.156 1.00 98.19 108 LEU A O 1
ATOM 809 N N . THR A 1 109 ? -20.438 1.353 27.485 1.00 97.50 109 THR A N 1
ATOM 810 C CA . THR A 1 109 ? -20.630 2.772 27.789 1.00 97.50 109 THR A CA 1
ATOM 811 C C . THR A 1 109 ? -19.735 3.612 26.889 1.00 97.50 109 THR A C 1
ATOM 813 O O . THR A 1 109 ? -18.513 3.550 26.991 1.00 97.50 109 THR A O 1
ATOM 816 N N . ALA A 1 110 ? -20.338 4.413 26.017 1.00 96.56 110 ALA A N 1
ATOM 817 C CA . ALA A 1 110 ? -19.626 5.416 25.237 1.00 96.56 110 ALA A CA 1
ATOM 818 C C . ALA A 1 110 ? -19.269 6.626 26.107 1.00 96.56 110 ALA A C 1
ATOM 820 O O . ALA A 1 110 ? -20.060 7.050 26.957 1.00 96.56 110 ALA A O 1
ATOM 821 N N . THR A 1 111 ? -18.102 7.213 25.851 1.00 95.88 111 THR A N 1
ATOM 822 C CA . THR A 1 111 ? -17.589 8.357 26.607 1.00 95.88 111 THR A CA 1
ATOM 823 C C . THR A 1 111 ? -17.582 9.609 25.727 1.00 95.88 111 THR A C 1
ATOM 825 O O . THR A 1 111 ? -16.773 9.691 24.800 1.00 95.88 111 THR A O 1
ATOM 828 N N . PRO A 1 112 ? -18.476 10.586 25.972 1.00 95.31 112 PRO A N 1
ATOM 829 C CA . PRO A 1 112 ? -18.470 11.855 25.255 1.00 95.31 112 PRO A CA 1
ATOM 830 C C . PRO A 1 112 ? -17.136 12.581 25.425 1.00 95.31 112 PRO A C 1
ATOM 832 O O . PRO A 1 112 ? -16.583 12.627 26.526 1.00 95.31 112 PRO A O 1
ATOM 835 N N . ALA A 1 113 ? -16.630 13.158 24.338 1.00 96.75 113 ALA A N 1
ATOM 836 C CA . ALA A 1 113 ? -15.486 14.053 24.419 1.00 96.75 113 ALA A CA 1
ATOM 837 C C . ALA A 1 113 ? -15.891 15.347 25.138 1.00 96.75 113 ALA A C 1
ATOM 839 O O . ALA A 1 113 ? -16.977 15.882 24.904 1.00 96.75 113 ALA A O 1
ATOM 840 N N . ARG A 1 114 ? -15.018 15.867 26.003 1.00 96.69 114 ARG A N 1
ATOM 841 C CA . ARG A 1 114 ? -15.293 17.087 26.783 1.00 96.69 114 ARG A CA 1
ATOM 842 C C . ARG A 1 114 ? -14.959 18.354 26.012 1.00 96.69 114 ARG A C 1
ATOM 844 O O . ARG A 1 114 ? -15.477 19.421 26.326 1.00 96.69 114 ARG A O 1
ATOM 851 N N . THR A 1 115 ? -14.081 18.240 25.021 1.00 97.19 115 THR A N 1
ATOM 852 C CA . THR A 1 115 ? -13.630 19.355 24.190 1.00 97.19 115 THR A CA 1
ATOM 853 C C . THR A 1 115 ? -13.595 18.959 22.714 1.00 97.19 115 THR A C 1
ATOM 855 O O . THR A 1 115 ? -13.459 17.771 22.393 1.00 97.19 115 THR A O 1
ATOM 858 N N . PRO A 1 116 ? -13.658 19.934 21.789 1.00 96.88 116 PRO A N 1
ATOM 859 C CA . PRO A 1 116 ? -13.434 19.674 20.368 1.00 96.88 116 PRO A CA 1
ATOM 860 C C . PRO A 1 116 ? -12.086 18.989 20.090 1.00 96.88 116 PRO A C 1
ATOM 862 O O . PRO A 1 116 ? -12.007 18.113 19.232 1.00 96.88 116 PRO A O 1
ATOM 865 N N . GLN A 1 117 ? -11.040 19.335 20.846 1.00 96.31 117 GLN A N 1
ATOM 866 C CA . GLN A 1 117 ? -9.701 18.750 20.725 1.00 96.31 117 GLN A CA 1
ATOM 867 C C . GLN A 1 117 ? -9.681 17.274 21.116 1.00 96.31 117 GLN A C 1
ATOM 869 O O . GLN A 1 117 ? -9.041 16.476 20.435 1.00 96.31 117 GLN A O 1
ATOM 874 N N . GLU A 1 118 ? -10.387 16.890 22.182 1.00 97.00 118 GLU A N 1
ATOM 875 C CA . GLU A 1 118 ? -10.545 15.479 22.544 1.00 97.00 118 GLU A CA 1
ATOM 876 C C . GLU A 1 118 ? -11.294 14.706 21.456 1.00 97.00 118 GLU A C 1
ATOM 878 O O . GLU A 1 118 ? -10.815 13.653 21.033 1.00 97.00 118 GLU A O 1
ATOM 883 N N . ALA A 1 119 ? -12.407 15.254 20.956 1.00 97.19 119 ALA A N 1
ATOM 884 C CA . ALA A 1 119 ? -13.208 14.626 19.905 1.00 97.19 119 ALA A CA 1
ATOM 885 C C . ALA A 1 119 ? -12.402 14.413 18.617 1.00 97.19 119 ALA A C 1
ATOM 887 O O . ALA A 1 119 ? -12.499 13.367 17.976 1.00 97.19 119 ALA A O 1
ATOM 888 N N . ALA A 1 120 ? -11.578 15.394 18.244 1.00 97.19 120 ALA A N 1
ATOM 889 C CA . ALA A 1 120 ? -10.858 15.376 16.981 1.00 97.19 120 ALA A CA 1
ATOM 890 C C . ALA A 1 120 ? -9.703 14.363 16.934 1.00 97.19 120 ALA A C 1
ATOM 892 O O . ALA A 1 120 ? -9.245 14.007 15.843 1.00 97.19 120 ALA A O 1
ATOM 893 N N . LYS A 1 121 ? -9.244 13.841 18.084 1.00 95.19 121 LYS A N 1
ATOM 894 C CA . LYS A 1 121 ? -8.141 12.861 18.138 1.00 95.19 121 LYS A CA 1
ATOM 895 C C . LYS A 1 121 ? -8.408 11.625 17.280 1.00 95.19 121 LYS A C 1
ATOM 897 O O . LYS A 1 121 ? -7.467 11.121 16.667 1.00 95.19 121 LYS A O 1
ATOM 902 N N . VAL A 1 122 ? -9.668 11.193 17.210 1.00 95.06 122 VAL A N 1
ATOM 903 C CA . VAL A 1 122 ? -10.115 10.021 16.438 1.00 95.06 122 VAL A CA 1
ATOM 904 C C . VAL A 1 122 ? -10.610 10.369 15.029 1.00 95.06 122 VAL A C 1
ATOM 906 O O . VAL A 1 122 ? -11.062 9.480 14.308 1.00 95.06 122 VAL A O 1
ATOM 909 N N . TYR A 1 123 ? -10.557 11.641 14.615 1.00 96.94 123 TYR A N 1
ATOM 910 C CA . TYR A 1 123 ? -10.968 12.024 13.264 1.00 96.94 123 TYR A CA 1
ATOM 911 C C . TYR A 1 123 ? -9.966 11.518 12.219 1.00 96.94 123 TYR A C 1
ATOM 913 O O . TYR A 1 123 ? -8.760 11.488 12.493 1.00 96.94 123 TYR A O 1
ATOM 921 N N . PRO A 1 124 ? -10.439 11.141 11.017 1.00 95.75 124 PRO A N 1
ATOM 922 C CA . PRO A 1 124 ? -9.582 10.596 9.974 1.00 95.75 124 PRO A CA 1
ATOM 923 C C . PRO A 1 124 ? -8.513 11.588 9.506 1.00 95.75 124 PRO A C 1
ATOM 925 O O . PRO A 1 124 ? -8.704 12.805 9.557 1.00 95.75 124 PRO A O 1
ATOM 928 N N . GLY A 1 125 ? -7.396 11.067 8.993 1.00 95.19 125 GLY A N 1
ATOM 929 C CA . GLY A 1 125 ? -6.267 11.894 8.555 1.00 95.19 125 GLY A CA 1
ATOM 930 C C . GLY A 1 125 ? -6.633 12.932 7.490 1.00 95.19 125 GLY A C 1
ATOM 931 O O . GLY A 1 125 ? -6.186 14.070 7.576 1.00 95.19 125 GLY A O 1
ATOM 932 N N . ASN A 1 126 ? -7.527 12.610 6.552 1.00 94.75 126 ASN A N 1
ATOM 933 C CA . ASN A 1 126 ? -7.960 13.555 5.517 1.00 94.75 126 ASN A CA 1
ATOM 934 C C . ASN A 1 126 ? -8.697 14.786 6.080 1.00 94.75 126 ASN A C 1
ATOM 936 O O . ASN A 1 126 ? -8.568 15.868 5.513 1.00 94.75 126 ASN A O 1
ATOM 940 N N . TYR A 1 127 ? -9.407 14.669 7.209 1.00 97.31 127 TYR A N 1
ATOM 941 C CA . TYR A 1 127 ? -10.004 15.832 7.881 1.00 97.31 127 TYR A CA 1
ATOM 942 C C . TYR A 1 127 ? -8.924 16.734 8.469 1.00 97.31 127 TYR A C 1
ATOM 944 O O . TYR A 1 127 ? -8.969 17.947 8.304 1.00 97.31 127 TYR A O 1
ATOM 952 N N . TRP A 1 128 ? -7.902 16.157 9.092 1.00 97.81 128 TRP A N 1
ATOM 953 C CA . TRP A 1 128 ? -6.771 16.931 9.600 1.00 97.81 128 TRP A CA 1
ATOM 954 C C . TRP A 1 128 ? -5.953 17.579 8.485 1.00 97.81 128 TRP A C 1
ATOM 956 O O . TRP A 1 128 ? -5.549 18.732 8.621 1.00 97.81 128 TRP A O 1
ATOM 966 N N . LEU A 1 129 ? -5.760 16.871 7.371 1.00 95.62 129 LEU A N 1
ATOM 967 C CA . LEU A 1 129 ? -5.115 17.407 6.175 1.00 95.62 129 LEU A CA 1
ATOM 968 C C . LEU A 1 129 ? -5.917 18.561 5.555 1.00 95.62 129 LEU A C 1
ATOM 970 O O . LEU A 1 129 ? -5.315 19.460 4.983 1.00 95.62 129 LEU A O 1
ATOM 974 N N . SER A 1 130 ? -7.248 18.585 5.704 1.00 95.44 130 SER A N 1
ATOM 975 C CA . SER A 1 130 ? -8.088 19.675 5.175 1.00 95.44 130 SER A CA 1
ATOM 976 C C . SER A 1 130 ? -7.801 21.050 5.795 1.00 95.44 130 SER A C 1
ATOM 978 O O . SER A 1 130 ? -8.151 22.063 5.200 1.00 95.44 130 SER A O 1
ATOM 980 N N . LEU A 1 131 ? -7.133 21.097 6.956 1.00 97.38 131 LEU A N 1
ATOM 981 C CA . LEU A 1 131 ? -6.663 22.343 7.573 1.00 97.38 131 LEU A CA 1
ATOM 982 C C . LEU A 1 131 ? -5.392 22.901 6.914 1.00 97.38 131 LEU A C 1
ATOM 984 O O . LEU A 1 131 ? -5.003 24.031 7.201 1.00 97.38 131 LEU A O 1
ATOM 988 N N . MET A 1 132 ? -4.700 22.114 6.085 1.00 97.00 132 MET A N 1
ATOM 989 C CA . MET A 1 132 ? -3.495 22.570 5.402 1.00 97.00 132 MET A CA 1
ATOM 990 C C . MET A 1 132 ? -3.868 23.514 4.261 1.00 97.00 132 MET A C 1
ATOM 992 O O . MET A 1 132 ? -4.569 23.136 3.323 1.00 97.00 132 MET A O 1
ATOM 996 N N . GLU A 1 133 ? -3.324 24.725 4.306 1.00 96.88 133 GLU A N 1
ATOM 997 C CA . GLU A 1 133 ? -3.505 25.711 3.248 1.00 96.88 133 GLU A CA 1
ATOM 998 C C . GLU A 1 133 ? -2.360 25.617 2.226 1.00 96.88 133 GLU A C 1
ATOM 1000 O O . GLU A 1 133 ? -1.194 25.859 2.576 1.00 96.88 133 GLU A O 1
ATOM 1005 N N . PRO A 1 134 ? -2.647 25.266 0.956 1.00 96.50 134 PRO A N 1
ATOM 1006 C CA . PRO A 1 134 ? -1.639 25.322 -0.095 1.00 96.50 134 PRO A CA 1
ATOM 1007 C C . PRO A 1 134 ? -1.184 26.774 -0.323 1.00 96.50 134 PRO A C 1
ATOM 1009 O O . PRO A 1 134 ? -1.911 27.709 0.028 1.00 96.50 134 PRO A O 1
ATOM 1012 N N . PRO A 1 135 ? -0.019 26.999 -0.961 1.00 97.44 135 PRO A N 1
ATOM 1013 C CA . PRO A 1 135 ? 0.366 28.332 -1.410 1.00 97.44 135 PRO A CA 1
ATOM 1014 C C . PRO A 1 135 ? -0.750 28.998 -2.215 1.00 97.44 135 PRO A C 1
ATOM 1016 O O . PRO A 1 135 ? -1.439 28.326 -2.986 1.00 97.44 135 PRO A O 1
ATOM 1019 N N . ALA A 1 136 ? -0.979 30.292 -2.010 1.00 97.12 136 ALA A N 1
ATOM 1020 C CA . ALA A 1 136 ? -2.100 30.996 -2.617 1.00 97.12 136 ALA A CA 1
ATOM 1021 C C . ALA A 1 136 ? -1.921 31.090 -4.138 1.00 97.12 136 ALA A C 1
ATOM 1023 O O . ALA A 1 136 ? -0.806 31.195 -4.642 1.00 97.12 136 ALA A O 1
ATOM 1024 N N . ALA A 1 137 ? -3.025 31.095 -4.890 1.00 97.31 137 ALA A N 1
ATOM 1025 C CA . ALA A 1 137 ? -2.979 31.057 -6.355 1.00 97.31 137 ALA A CA 1
ATOM 1026 C C . ALA A 1 137 ? -2.163 32.207 -6.986 1.00 97.31 137 ALA A C 1
ATOM 1028 O O . ALA A 1 137 ? -1.542 32.008 -8.025 1.00 97.31 137 ALA A O 1
ATOM 1029 N N . HIS A 1 138 ? -2.123 33.381 -6.346 1.00 97.00 138 HIS A N 1
ATOM 1030 C CA . HIS A 1 138 ? -1.362 34.545 -6.814 1.00 97.00 138 HIS A CA 1
ATOM 1031 C C . HIS A 1 138 ? 0.156 34.439 -6.577 1.00 97.00 138 HIS A C 1
ATOM 1033 O O . HIS A 1 138 ? 0.901 35.276 -7.076 1.00 97.00 138 HIS A O 1
ATOM 1039 N N . GLU A 1 139 ? 0.623 33.443 -5.816 1.00 97.12 139 GLU A N 1
ATOM 1040 C CA . GLU A 1 139 ? 2.054 33.195 -5.597 1.00 97.12 139 GLU A CA 1
ATOM 1041 C C . GLU A 1 139 ? 2.702 32.467 -6.792 1.00 97.12 139 GLU A C 1
ATOM 1043 O O . GLU A 1 139 ? 3.923 32.350 -6.843 1.00 97.12 139 GLU A O 1
ATOM 1048 N N . PHE A 1 140 ? 1.907 31.988 -7.756 1.00 97.31 140 PHE A N 1
ATOM 1049 C CA . PHE A 1 140 ? 2.361 31.233 -8.926 1.00 97.31 140 PHE A CA 1
ATOM 1050 C C . PHE A 1 140 ? 2.490 32.120 -10.183 1.00 97.31 140 PHE A C 1
ATOM 1052 O O . PHE A 1 140 ? 1.752 33.099 -10.314 1.00 97.31 140 PHE A O 1
ATOM 1059 N N . PRO A 1 141 ? 3.363 31.771 -11.150 1.00 97.38 141 PRO A N 1
ATOM 1060 C CA . PRO A 1 141 ? 4.244 30.600 -11.167 1.00 97.38 141 PRO A CA 1
ATOM 1061 C C . PRO A 1 141 ? 5.404 30.712 -10.170 1.00 97.38 141 PRO A C 1
ATOM 1063 O O . PRO A 1 141 ? 5.857 31.804 -9.825 1.00 97.38 141 PRO A O 1
ATOM 1066 N N . GLY A 1 142 ? 5.903 29.566 -9.712 1.00 95.94 142 GLY A N 1
ATOM 1067 C CA . GLY A 1 142 ? 7.149 29.498 -8.961 1.00 95.94 142 GLY A CA 1
ATOM 1068 C C . GLY A 1 142 ? 8.320 30.004 -9.800 1.00 95.94 142 GLY A C 1
ATOM 1069 O O . GLY A 1 142 ? 8.383 29.774 -11.007 1.00 95.94 142 GLY A O 1
ATOM 1070 N N . ASN A 1 143 ? 9.240 30.729 -9.170 1.00 93.62 143 ASN A N 1
ATOM 1071 C CA . ASN A 1 143 ? 10.399 31.322 -9.848 1.00 93.62 143 ASN A CA 1
ATOM 1072 C C . ASN A 1 143 ? 11.694 31.200 -9.025 1.00 93.62 143 ASN A C 1
ATOM 1074 O O . ASN A 1 143 ? 12.701 31.827 -9.349 1.00 93.62 143 ASN A O 1
ATOM 1078 N N . GLY A 1 144 ? 11.668 30.418 -7.944 1.00 91.69 144 GLY A N 1
ATOM 1079 C CA . GLY A 1 144 ? 12.761 30.255 -6.988 1.00 91.69 144 GLY A CA 1
ATOM 1080 C C . GLY A 1 144 ? 12.894 31.411 -5.994 1.00 91.69 144 GLY A C 1
ATOM 1081 O O . GLY A 1 144 ? 13.159 31.167 -4.820 1.00 91.69 144 GLY A O 1
ATOM 1082 N N . THR A 1 145 ? 12.665 32.660 -6.411 1.00 93.75 145 THR A N 1
ATOM 1083 C CA . THR A 1 145 ? 12.799 33.837 -5.532 1.00 93.75 145 THR A CA 1
ATOM 1084 C C . THR A 1 145 ? 11.592 34.033 -4.615 1.00 93.75 145 THR A C 1
ATOM 1086 O O . THR A 1 145 ? 11.751 34.510 -3.494 1.00 93.75 145 THR A O 1
ATOM 1089 N N . ASN A 1 146 ? 10.404 33.591 -5.032 1.00 93.12 146 ASN A N 1
ATOM 1090 C CA . ASN A 1 146 ? 9.198 33.523 -4.197 1.00 93.12 146 ASN A CA 1
ATOM 1091 C C . ASN A 1 146 ? 9.155 32.290 -3.268 1.00 93.12 146 ASN A C 1
ATOM 1093 O O . ASN A 1 146 ? 8.147 32.052 -2.605 1.00 93.12 146 ASN A O 1
ATOM 1097 N N . GLY A 1 147 ? 10.228 31.491 -3.216 1.00 96.25 147 GLY A N 1
ATOM 1098 C CA . GLY A 1 147 ? 10.305 30.273 -2.405 1.00 96.25 147 GLY A CA 1
ATOM 1099 C C . GLY A 1 147 ? 9.520 29.080 -2.964 1.00 96.25 147 GLY A C 1
ATOM 1100 O O . GLY A 1 147 ? 9.429 28.059 -2.282 1.00 96.25 147 GLY A O 1
ATOM 1101 N N . LEU A 1 148 ? 8.958 29.197 -4.173 1.00 97.88 148 LEU A N 1
ATOM 1102 C CA . LEU A 1 148 ? 8.355 28.105 -4.940 1.00 97.88 148 LEU A CA 1
ATOM 1103 C C . LEU A 1 148 ? 9.274 27.702 -6.096 1.00 97.88 148 LEU A C 1
ATOM 1105 O O . LEU A 1 148 ? 9.914 28.544 -6.727 1.00 97.88 148 LEU A O 1
ATOM 1109 N N . GLY A 1 149 ? 9.324 26.408 -6.391 1.00 95.75 149 GLY A N 1
ATOM 1110 C CA . GLY A 1 149 ? 10.183 25.868 -7.440 1.00 95.75 149 GLY A CA 1
ATOM 1111 C C . GLY A 1 149 ? 9.702 26.259 -8.845 1.00 95.75 149 GLY A C 1
ATOM 1112 O O . GLY A 1 149 ? 8.492 26.326 -9.061 1.00 95.75 149 GLY A O 1
ATOM 1113 N N . PRO A 1 150 ? 10.600 26.470 -9.827 1.00 93.81 150 PRO A N 1
ATOM 1114 C CA . PRO A 1 150 ? 10.225 26.876 -11.189 1.00 93.81 150 PRO A CA 1
ATOM 1115 C C . PRO A 1 150 ? 9.263 25.931 -11.929 1.00 93.81 150 PRO A C 1
ATOM 1117 O O . PRO A 1 150 ? 8.558 26.359 -12.838 1.00 93.81 150 PRO A O 1
ATOM 1120 N N . ALA A 1 151 ? 9.217 24.651 -11.545 1.00 88.75 151 ALA A N 1
ATOM 1121 C CA . ALA A 1 151 ? 8.283 23.667 -12.099 1.00 88.75 151 ALA A CA 1
ATOM 1122 C C . ALA A 1 151 ? 6.847 23.824 -11.559 1.00 88.75 151 ALA A C 1
ATOM 1124 O O . ALA A 1 151 ? 5.895 23.289 -12.126 1.00 88.75 151 ALA A O 1
ATOM 1125 N N . MET A 1 152 ? 6.660 24.568 -10.468 1.00 94.75 152 MET A N 1
ATOM 1126 C CA . MET A 1 152 ? 5.350 24.807 -9.873 1.00 94.75 152 MET A CA 1
ATOM 1127 C C . MET A 1 152 ? 4.651 25.941 -10.625 1.00 94.75 152 MET A C 1
ATOM 1129 O O . MET A 1 152 ? 4.658 27.090 -10.196 1.00 94.75 152 MET A O 1
ATOM 1133 N N . LEU A 1 153 ? 4.063 25.637 -11.783 1.00 94.44 153 LEU A N 1
ATOM 1134 C CA . LEU A 1 153 ? 3.471 26.663 -12.654 1.00 94.44 153 LEU A CA 1
ATOM 1135 C C . LEU A 1 153 ? 2.141 27.212 -12.122 1.00 94.44 153 LEU A C 1
ATOM 1137 O O . LEU A 1 153 ? 1.785 28.353 -12.397 1.00 94.44 153 LEU A O 1
ATOM 1141 N N . THR A 1 154 ? 1.396 26.397 -11.376 1.00 95.31 154 THR A N 1
ATOM 1142 C CA . THR A 1 154 ? 0.101 26.756 -10.782 1.00 95.31 154 THR A CA 1
ATOM 1143 C C . THR A 1 154 ? -0.063 26.071 -9.427 1.00 95.31 154 THR A C 1
ATOM 1145 O O . THR A 1 154 ? 0.626 25.089 -9.141 1.00 95.31 154 THR A O 1
ATOM 1148 N N . GLN A 1 155 ? -1.040 26.513 -8.630 1.00 96.75 155 GLN A N 1
ATOM 1149 C CA . GLN A 1 155 ? -1.406 25.845 -7.375 1.00 96.75 155 GLN A CA 1
ATOM 1150 C C . GLN A 1 155 ? -1.710 24.350 -7.570 1.00 96.75 155 GLN A C 1
ATOM 1152 O O . GLN A 1 155 ? -1.331 23.532 -6.736 1.00 96.75 155 GLN A O 1
ATOM 1157 N N . ASN A 1 156 ? -2.304 23.971 -8.707 1.00 95.25 156 ASN A N 1
ATOM 1158 C CA . ASN A 1 156 ? -2.582 22.571 -9.024 1.00 95.25 156 ASN A CA 1
ATOM 1159 C C . ASN A 1 156 ? -1.307 21.745 -9.232 1.00 95.25 156 ASN A C 1
ATOM 1161 O O . ASN A 1 156 ? -1.299 20.585 -8.843 1.00 95.25 156 ASN A O 1
ATOM 1165 N N . HIS A 1 157 ? -0.228 22.318 -9.783 1.00 93.19 157 HIS A N 1
ATOM 1166 C CA . HIS A 1 157 ? 1.057 21.611 -9.894 1.00 93.19 157 HIS A CA 1
ATOM 1167 C C . HIS A 1 157 ? 1.629 21.300 -8.507 1.00 93.19 157 HIS A C 1
ATOM 1169 O O . HIS A 1 157 ? 2.072 20.182 -8.258 1.00 93.19 157 HIS A O 1
ATOM 1175 N N . TRP A 1 158 ? 1.547 22.260 -7.580 1.00 94.44 158 TRP A N 1
ATOM 1176 C CA . TRP A 1 158 ? 2.002 22.059 -6.204 1.00 94.44 158 TRP A CA 1
ATOM 1177 C C . TRP A 1 158 ? 1.148 21.032 -5.452 1.00 94.44 158 TRP A C 1
ATOM 1179 O O . TRP A 1 158 ? 1.686 20.126 -4.820 1.00 94.44 158 TRP A O 1
ATOM 1189 N N . ILE A 1 159 ? -0.184 21.120 -5.568 1.00 93.88 159 ILE A N 1
ATOM 1190 C CA . ILE A 1 159 ? -1.105 20.143 -4.965 1.00 93.88 159 ILE A CA 1
ATOM 1191 C C . ILE A 1 159 ? -0.875 18.748 -5.552 1.00 93.88 159 ILE A C 1
ATOM 1193 O O . ILE A 1 159 ? -0.891 17.775 -4.801 1.00 93.88 159 ILE A O 1
ATOM 1197 N N . ASN A 1 160 ? -0.667 18.641 -6.868 1.00 90.44 160 ASN A N 1
ATOM 1198 C CA . ASN A 1 160 ? -0.361 17.371 -7.519 1.00 90.44 160 ASN A CA 1
ATOM 1199 C C . ASN A 1 160 ? 0.924 16.775 -6.954 1.00 90.44 160 ASN A C 1
ATOM 1201 O O . ASN A 1 160 ? 0.901 15.637 -6.510 1.00 90.44 160 ASN A O 1
ATOM 1205 N N . SER A 1 161 ? 2.002 17.559 -6.869 1.00 89.81 161 SER A N 1
ATOM 1206 C CA . SER A 1 161 ? 3.256 17.068 -6.297 1.00 89.81 161 SER A CA 1
ATOM 1207 C C . SER A 1 161 ? 3.088 16.624 -4.836 1.00 89.81 161 SER A C 1
ATOM 1209 O O . SER A 1 161 ? 3.521 15.540 -4.460 1.00 89.81 161 SER A O 1
ATOM 1211 N N . LEU A 1 162 ? 2.362 17.379 -4.001 1.00 90.69 162 LEU A N 1
ATOM 1212 C CA . LEU A 1 162 ? 2.071 16.944 -2.628 1.00 90.69 162 LEU A CA 1
ATOM 1213 C C . LEU A 1 162 ? 1.278 15.626 -2.588 1.00 90.69 162 LEU A C 1
ATOM 1215 O O . LEU A 1 162 ? 1.549 14.763 -1.751 1.00 90.69 162 LEU A O 1
ATOM 1219 N N . LYS A 1 163 ? 0.271 15.470 -3.451 1.00 88.31 163 LYS A N 1
ATOM 1220 C CA . LYS A 1 163 ? -0.590 14.281 -3.454 1.00 88.31 163 LYS A CA 1
ATOM 1221 C C . LYS A 1 163 ? 0.120 13.052 -4.014 1.00 88.31 163 LYS A C 1
ATOM 1223 O O . LYS A 1 163 ? 0.039 11.999 -3.390 1.00 88.31 163 LYS A O 1
ATOM 1228 N N . SER A 1 164 ? 0.804 13.202 -5.138 1.00 82.62 164 SER A N 1
ATOM 1229 C CA . SER A 1 164 ? 1.405 12.108 -5.901 1.00 82.62 164 SER A CA 1
ATOM 1230 C C . SER A 1 164 ? 2.785 11.713 -5.380 1.00 82.62 164 SER A C 1
ATOM 1232 O O . SER A 1 164 ? 3.120 10.534 -5.415 1.00 82.62 164 SER A O 1
ATOM 1234 N N . ASP A 1 165 ? 3.555 12.657 -4.828 1.00 82.50 165 ASP A N 1
ATOM 1235 C CA . ASP A 1 165 ? 4.948 12.399 -4.433 1.00 82.50 165 ASP A CA 1
ATOM 1236 C C . ASP A 1 165 ? 5.135 12.283 -2.912 1.00 82.50 165 ASP A C 1
ATOM 1238 O O . ASP A 1 165 ? 6.144 11.750 -2.454 1.00 82.50 165 ASP A O 1
ATOM 1242 N N . CYS A 1 166 ? 4.163 12.755 -2.117 1.00 85.12 166 CYS A N 1
ATOM 1243 C CA . CYS A 1 166 ? 4.170 12.609 -0.657 1.00 85.12 166 CYS A CA 1
ATOM 1244 C C . CYS A 1 166 ? 2.999 11.748 -0.166 1.00 85.12 166 CYS A C 1
ATOM 1246 O O . CYS A 1 166 ? 3.212 10.702 0.444 1.00 85.12 166 CYS A O 1
ATOM 1248 N N . ASN A 1 167 ? 1.756 12.189 -0.401 1.00 87.12 167 ASN A N 1
ATOM 1249 C CA . ASN A 1 167 ? 0.570 11.588 0.226 1.00 87.12 167 ASN A CA 1
ATOM 1250 C C . ASN A 1 167 ? 0.212 10.199 -0.322 1.00 87.12 167 ASN A C 1
ATOM 1252 O O . ASN A 1 167 ? -0.520 9.457 0.326 1.00 87.12 167 ASN A O 1
ATOM 1256 N N . PHE A 1 168 ? 0.720 9.862 -1.505 1.00 81.94 168 PHE A N 1
ATOM 1257 C CA . PHE A 1 168 ? 0.580 8.546 -2.112 1.00 81.94 168 PHE A CA 1
ATOM 1258 C C . PHE A 1 168 ? 1.213 7.448 -1.236 1.00 81.94 168 PHE A C 1
ATOM 1260 O O . PHE A 1 168 ? 0.553 6.465 -0.918 1.00 81.94 168 PHE A O 1
ATOM 1267 N N . CYS A 1 169 ? 2.445 7.662 -0.756 1.00 82.06 169 CYS A N 1
ATOM 1268 C CA . CYS A 1 169 ? 3.156 6.716 0.117 1.00 82.06 169 CYS A CA 1
ATOM 1269 C C . CYS A 1 169 ? 2.970 7.000 1.615 1.00 82.06 169 CYS A C 1
ATOM 1271 O O . CYS A 1 169 ? 3.151 6.116 2.453 1.00 82.06 169 CYS A O 1
ATOM 1273 N N . HIS A 1 170 ? 2.680 8.250 1.981 1.00 88.12 170 HIS A N 1
ATOM 1274 C CA . HIS A 1 170 ? 2.652 8.693 3.371 1.00 88.12 170 HIS A CA 1
ATOM 1275 C C . HIS A 1 170 ? 1.290 9.266 3.727 1.00 88.12 170 HIS A C 1
ATOM 1277 O O . HIS A 1 170 ? 0.921 10.336 3.259 1.00 88.12 170 HIS A O 1
ATOM 1283 N N . GLN A 1 171 ? 0.570 8.617 4.639 1.00 90.38 171 GLN A N 1
ATOM 1284 C CA . GLN A 1 171 ? -0.699 9.154 5.118 1.00 90.38 171 GLN A CA 1
ATOM 1285 C C . GLN A 1 171 ? -0.497 10.493 5.848 1.00 90.38 171 GLN A C 1
ATOM 1287 O O . GLN A 1 171 ? -0.072 10.525 7.009 1.00 90.38 171 GLN A O 1
ATOM 1292 N N . LEU A 1 172 ? -0.871 11.598 5.205 1.00 93.31 172 LEU A N 1
ATOM 1293 C CA . LEU A 1 172 ? -0.886 12.912 5.839 1.00 93.31 172 LEU A CA 1
ATOM 1294 C C . LEU A 1 172 ? -2.137 13.098 6.717 1.00 93.31 172 LEU A C 1
ATOM 1296 O O . LEU A 1 172 ? -3.233 12.623 6.417 1.00 93.31 172 LEU A O 1
ATOM 1300 N N . GLY A 1 173 ? -1.962 13.804 7.834 1.00 94.50 173 GLY A N 1
ATOM 1301 C CA . GLY A 1 173 ? -3.014 14.134 8.799 1.00 94.50 173 GLY A CA 1
ATOM 1302 C C . GLY A 1 173 ? -3.233 13.097 9.907 1.00 94.50 173 GLY A C 1
ATOM 1303 O O . GLY A 1 173 ? -4.032 13.331 10.819 1.00 94.50 173 GLY A O 1
ATOM 1304 N N . ASN A 1 174 ? -2.509 11.974 9.894 1.00 94.69 174 ASN A N 1
ATOM 1305 C CA . ASN A 1 174 ? -2.403 11.123 11.084 1.00 94.69 174 ASN A CA 1
ATOM 1306 C C . ASN A 1 174 ? -1.637 11.854 12.212 1.00 94.69 174 ASN A C 1
ATOM 1308 O O . ASN A 1 174 ? -1.025 12.898 11.982 1.00 94.69 174 ASN A O 1
ATOM 1312 N N . GLN A 1 175 ? -1.658 11.319 13.439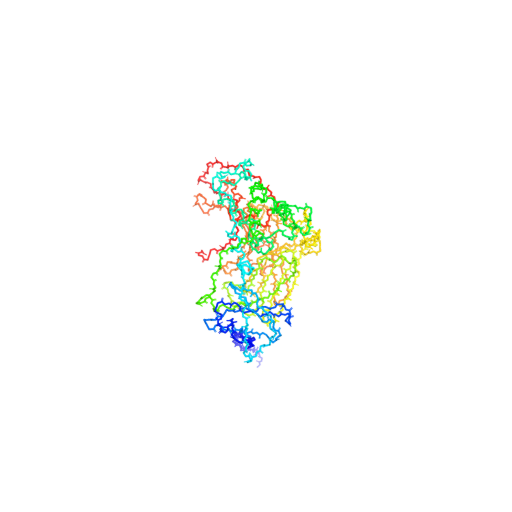 1.00 93.56 175 GLN A N 1
ATOM 1313 C CA . GLN A 1 175 ? -1.048 11.977 14.607 1.00 93.56 175 GLN A CA 1
ATOM 1314 C C . GLN A 1 175 ? 0.430 12.344 14.386 1.00 93.56 175 GLN A C 1
ATOM 1316 O O . GLN A 1 175 ? 0.850 13.425 14.794 1.00 93.56 175 GLN A O 1
ATOM 1321 N N . LEU A 1 176 ? 1.207 11.474 13.731 1.00 92.38 176 LEU A N 1
ATOM 1322 C CA . LEU A 1 176 ? 2.629 11.715 13.476 1.00 92.38 176 LEU A CA 1
ATOM 1323 C C . LEU A 1 176 ? 2.851 12.823 12.446 1.00 92.38 176 LEU A C 1
ATOM 1325 O O . LEU A 1 176 ? 3.747 13.639 12.617 1.00 92.38 176 LEU A O 1
ATOM 1329 N N . THR A 1 177 ? 2.048 12.889 11.389 1.00 93.88 177 THR A N 1
ATOM 1330 C CA . THR A 1 177 ? 2.243 13.883 10.324 1.00 93.88 177 THR A CA 1
ATOM 1331 C C . THR A 1 177 ? 1.626 15.239 10.657 1.00 93.88 177 THR A C 1
ATOM 1333 O O . THR A 1 177 ? 2.166 16.248 10.217 1.00 93.88 177 THR A O 1
ATOM 1336 N N . ARG A 1 178 ? 0.567 15.299 11.480 1.00 95.62 178 ARG A N 1
ATOM 1337 C CA . ARG A 1 178 ? -0.073 16.564 11.910 1.00 95.62 178 ARG A CA 1
ATOM 1338 C C . ARG A 1 178 ? 0.580 17.248 13.119 1.00 95.62 178 ARG A C 1
ATOM 1340 O O . ARG A 1 178 ? 0.153 18.329 13.507 1.00 95.62 178 ARG A O 1
ATOM 1347 N N . SER A 1 179 ? 1.578 16.622 13.736 1.00 96.12 179 SER A N 1
ATOM 1348 C CA . SER A 1 179 ? 2.372 17.175 14.843 1.00 96.12 179 SER A CA 1
ATOM 1349 C C . SER A 1 179 ? 3.858 17.071 14.504 1.00 96.12 179 SER A C 1
ATOM 1351 O O . SER A 1 179 ? 4.241 16.282 13.645 1.00 96.12 179 SER A O 1
ATOM 1353 N N . VAL A 1 180 ? 4.707 17.855 15.168 1.00 97.31 180 VAL A N 1
ATOM 1354 C CA . VAL A 1 180 ? 6.177 17.761 15.112 1.00 97.31 180 VAL A CA 1
ATOM 1355 C C . VAL A 1 180 ? 6.808 17.382 16.456 1.00 97.31 180 VAL A C 1
ATOM 1357 O O . VAL A 1 180 ? 8.029 17.291 16.552 1.00 97.31 180 VAL A O 1
ATOM 1360 N N . ASP A 1 181 ? 6.001 17.050 17.467 1.00 96.00 181 ASP A N 1
ATOM 1361 C CA . ASP A 1 181 ? 6.470 16.790 18.838 1.00 96.00 181 ASP A CA 1
ATOM 1362 C C . ASP A 1 181 ? 7.469 15.632 18.908 1.00 96.00 181 ASP A C 1
ATOM 1364 O O . ASP A 1 181 ? 8.457 15.691 19.638 1.00 96.00 181 ASP A O 1
ATOM 1368 N N . HIS A 1 182 ? 7.255 14.584 18.107 1.00 94.12 182 HIS A N 1
ATOM 1369 C CA . HIS A 1 182 ? 8.177 13.449 18.048 1.00 94.12 182 HIS A CA 1
ATOM 1370 C C . HIS A 1 182 ? 9.545 13.846 17.471 1.00 94.12 182 HIS A C 1
ATOM 1372 O O . HIS A 1 182 ? 10.562 13.281 17.865 1.00 94.12 182 HIS A O 1
ATOM 1378 N N . VAL A 1 183 ? 9.586 14.839 16.574 1.00 96.06 183 VAL A N 1
ATOM 1379 C CA . VAL A 1 183 ? 10.835 15.365 16.014 1.00 96.06 183 VAL A CA 1
ATOM 1380 C C . VAL A 1 183 ? 11.551 16.200 17.065 1.00 96.06 183 VAL A C 1
ATOM 1382 O O . VAL A 1 183 ? 12.732 15.976 17.283 1.00 96.06 183 VAL A O 1
ATOM 1385 N N . PHE A 1 184 ? 10.849 17.092 17.770 1.00 96.31 184 PHE A N 1
ATOM 1386 C CA . PHE A 1 184 ? 11.444 17.867 18.867 1.00 96.31 184 PHE A CA 1
ATOM 1387 C C . PHE A 1 184 ? 11.931 16.985 20.018 1.00 96.31 184 PHE A C 1
ATOM 1389 O O . PHE A 1 184 ? 12.967 17.266 20.613 1.00 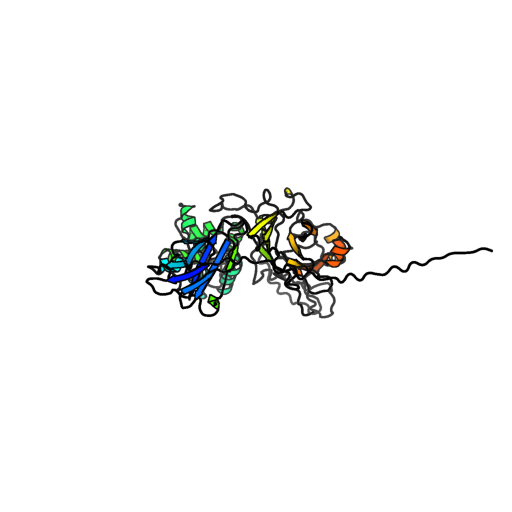96.31 184 PHE A O 1
ATOM 1396 N N . THR A 1 185 ? 11.222 15.892 20.303 1.00 94.81 185 THR A N 1
ATOM 1397 C CA . THR A 1 185 ? 11.651 14.907 21.303 1.00 94.81 185 THR A CA 1
ATOM 1398 C C . THR A 1 185 ? 12.945 14.217 20.876 1.00 94.81 185 THR A C 1
ATOM 1400 O O . THR A 1 185 ? 13.869 14.094 21.674 1.00 94.81 185 THR A O 1
ATOM 1403 N N . ALA A 1 186 ? 13.031 13.787 19.614 1.00 93.69 186 ALA A N 1
ATOM 1404 C CA . ALA A 1 186 ? 14.211 13.108 19.084 1.00 93.69 186 ALA A CA 1
ATOM 1405 C C . ALA A 1 186 ? 15.387 14.060 18.794 1.00 93.69 186 ALA A C 1
ATOM 1407 O O . ALA A 1 186 ? 16.541 13.632 18.812 1.00 93.69 186 ALA A O 1
ATOM 1408 N N . LYS A 1 187 ? 15.101 15.335 18.506 1.00 94.25 187 LYS A N 1
ATOM 1409 C CA . LYS A 1 187 ? 16.059 16.380 18.116 1.00 94.25 187 LYS A CA 1
ATOM 1410 C C . LYS A 1 187 ? 15.782 17.681 18.880 1.00 94.25 187 LYS A C 1
ATOM 1412 O O . LYS A 1 187 ? 15.266 18.640 18.295 1.00 94.25 187 LYS A O 1
ATOM 1417 N N . PRO A 1 188 ? 16.114 17.738 20.185 1.00 95.25 188 PRO A N 1
ATOM 1418 C CA . PRO A 1 188 ? 15.826 18.892 21.037 1.00 95.25 188 PRO A CA 1
ATOM 1419 C C . PRO A 1 188 ? 16.500 20.188 20.581 1.00 95.25 188 PRO A C 1
ATOM 1421 O O . PRO A 1 188 ? 16.110 21.269 21.024 1.00 95.25 188 PRO A O 1
ATOM 1424 N N . GLU A 1 189 ? 17.528 20.107 19.738 1.00 96.12 189 GLU A N 1
ATOM 1425 C CA . GLU A 1 189 ? 18.203 21.247 19.127 1.00 96.12 189 GLU A CA 1
ATOM 1426 C C . GLU A 1 189 ? 17.324 22.008 18.122 1.00 96.12 189 GLU A C 1
ATOM 1428 O O . GLU A 1 189 ? 17.515 23.212 17.956 1.00 96.12 189 GLU A O 1
ATOM 1433 N N . LEU A 1 190 ? 16.338 21.349 17.502 1.00 97.00 190 LEU A N 1
ATOM 1434 C CA . LEU A 1 190 ? 15.413 21.982 16.561 1.00 97.00 190 LEU A CA 1
ATOM 1435 C C . LEU A 1 190 ? 14.350 22.764 17.337 1.00 97.00 190 LEU A C 1
ATOM 1437 O O . LEU A 1 190 ? 13.741 22.239 18.269 1.00 97.00 190 LEU A O 1
ATOM 1441 N N . LYS A 1 191 ? 14.136 24.032 16.970 1.00 96.06 191 LYS A N 1
ATOM 1442 C CA . LYS A 1 191 ? 13.256 24.952 17.720 1.00 96.06 191 LYS A CA 1
ATOM 1443 C C . LYS A 1 191 ? 12.043 25.432 16.938 1.00 96.06 191 LYS A C 1
ATOM 1445 O O . LYS A 1 191 ? 11.101 25.934 17.545 1.00 96.06 191 LYS A O 1
ATOM 1450 N N . THR A 1 192 ? 12.059 25.297 15.616 1.00 98.19 192 THR A N 1
ATOM 1451 C CA . THR A 1 192 ? 10.975 25.758 14.746 1.00 98.19 192 THR A CA 1
ATOM 1452 C C . THR A 1 192 ? 10.283 24.579 14.072 1.00 98.19 192 THR A C 1
ATOM 1454 O O . THR A 1 192 ? 10.864 23.505 13.898 1.00 98.19 192 THR A O 1
ATOM 1457 N N . HIS A 1 193 ? 9.015 24.765 13.704 1.00 98.50 193 HIS A N 1
ATOM 1458 C CA . HIS A 1 193 ? 8.272 23.741 12.971 1.00 98.50 193 HIS A CA 1
ATOM 1459 C C . HIS A 1 193 ? 8.855 23.541 11.566 1.00 98.50 193 HIS A C 1
ATOM 1461 O O . HIS A 1 193 ? 8.854 22.424 11.057 1.00 98.50 193 HIS A O 1
ATOM 1467 N N . GLU A 1 194 ? 9.376 24.606 10.961 1.00 98.38 194 GLU A N 1
ATOM 1468 C CA . GLU A 1 194 ? 10.074 24.602 9.681 1.00 98.38 194 GLU A CA 1
ATOM 1469 C C . GLU A 1 194 ? 11.307 23.685 9.737 1.00 98.38 194 GLU A C 1
ATOM 1471 O O . GLU A 1 194 ? 11.417 22.768 8.919 1.00 98.38 194 GLU A O 1
ATOM 1476 N N . ASP A 1 195 ? 12.169 23.853 10.748 1.00 97.88 195 ASP A N 1
ATOM 1477 C CA . ASP A 1 195 ? 13.353 23.004 10.944 1.00 97.88 195 ASP A CA 1
ATOM 1478 C C . ASP A 1 195 ? 12.964 21.544 11.215 1.00 97.88 195 ASP A C 1
ATOM 1480 O O . ASP A 1 195 ? 13.593 20.614 10.706 1.00 97.88 195 ASP A O 1
ATOM 1484 N N . ALA A 1 196 ? 11.903 21.324 12.000 1.00 97.62 196 ALA A N 1
ATOM 1485 C CA . ALA A 1 196 ? 11.409 19.983 12.299 1.00 97.62 196 ALA A CA 1
ATOM 1486 C C . ALA A 1 196 ? 10.871 19.267 11.048 1.00 97.62 196 ALA A C 1
ATOM 1488 O O . ALA A 1 196 ? 11.152 18.081 10.843 1.00 97.62 196 ALA A O 1
ATOM 1489 N N . TRP A 1 197 ? 10.130 19.973 10.190 1.00 97.38 197 TRP A N 1
ATOM 1490 C CA . TRP A 1 197 ? 9.665 19.437 8.910 1.00 97.38 197 TRP A CA 1
ATOM 1491 C C . TRP A 1 197 ? 10.817 19.166 7.951 1.00 97.38 197 TRP A C 1
ATOM 1493 O O . TRP A 1 197 ? 10.861 18.092 7.346 1.00 97.38 197 TRP A O 1
ATOM 1503 N N . GLU A 1 198 ? 11.772 20.090 7.842 1.00 96.31 198 GLU A N 1
ATOM 1504 C CA . GLU A 1 198 ? 12.950 19.883 7.005 1.00 96.31 198 GLU A CA 1
ATOM 1505 C C . GLU A 1 198 ? 13.757 18.668 7.474 1.00 96.31 198 GLU A C 1
ATOM 1507 O O . GLU A 1 198 ? 14.204 17.866 6.646 1.00 96.31 198 GLU A O 1
ATOM 1512 N N . TRP A 1 199 ? 13.939 18.513 8.790 1.00 95.44 199 TRP A N 1
ATOM 1513 C CA . TRP A 1 199 ? 14.622 17.354 9.350 1.00 95.44 199 TRP A CA 1
ATOM 1514 C C . TRP A 1 199 ? 13.897 16.067 8.964 1.00 95.44 199 TRP A C 1
ATOM 1516 O O . TRP A 1 199 ? 14.507 15.207 8.321 1.00 95.44 199 TRP A O 1
ATOM 1526 N N . ARG A 1 200 ? 12.595 15.979 9.285 1.00 94.44 200 ARG A N 1
ATOM 1527 C CA . ARG A 1 200 ? 11.725 14.819 9.028 1.00 94.44 200 ARG A CA 1
ATOM 1528 C C . ARG A 1 200 ? 11.793 14.351 7.580 1.00 94.44 200 ARG A C 1
ATOM 1530 O O . ARG A 1 200 ? 11.982 13.159 7.346 1.00 94.44 200 ARG A O 1
ATOM 1537 N N . LEU A 1 201 ? 11.647 15.272 6.627 1.00 93.81 201 LEU A N 1
ATOM 1538 C CA . LEU A 1 201 ? 11.587 14.944 5.200 1.00 93.81 201 LEU A CA 1
ATOM 1539 C C . LEU A 1 201 ? 12.902 14.372 4.654 1.00 93.81 201 LEU A C 1
ATOM 1541 O O . LEU A 1 201 ? 12.894 13.781 3.585 1.00 93.81 201 LEU A O 1
ATOM 1545 N N . GLY A 1 202 ? 14.015 14.499 5.382 1.00 92.19 202 GLY A N 1
ATOM 1546 C CA . GLY A 1 202 ? 15.283 13.862 5.024 1.00 92.19 202 GLY A CA 1
ATOM 1547 C C . GLY A 1 202 ? 15.569 12.538 5.739 1.00 92.19 202 GLY A C 1
ATOM 1548 O O . GLY A 1 202 ? 16.659 12.007 5.559 1.00 92.19 202 GLY A O 1
ATOM 1549 N N . THR A 1 203 ? 14.666 12.021 6.579 1.00 91.12 203 THR A N 1
ATOM 1550 C CA . THR A 1 203 ? 14.931 10.819 7.398 1.00 91.12 203 THR A CA 1
ATOM 1551 C C . THR A 1 203 ? 14.628 9.504 6.679 1.00 91.12 203 THR A C 1
ATOM 1553 O O . THR A 1 203 ? 13.703 9.413 5.871 1.00 91.12 203 THR A O 1
ATOM 1556 N N . GLY A 1 204 ? 15.385 8.456 7.019 1.00 87.81 204 GLY A N 1
ATOM 1557 C CA . GLY A 1 204 ? 15.098 7.080 6.607 1.00 87.81 204 GLY A CA 1
ATOM 1558 C C . GLY A 1 204 ? 15.377 6.773 5.131 1.00 87.81 204 GLY A C 1
ATOM 1559 O O . GLY A 1 204 ? 15.943 7.575 4.390 1.00 87.81 204 GLY A O 1
ATOM 1560 N N . VAL A 1 205 ? 14.976 5.572 4.701 1.00 84.31 205 VAL A N 1
ATOM 1561 C CA . VAL A 1 205 ? 15.289 4.999 3.374 1.00 84.31 205 VAL A CA 1
ATOM 1562 C C . VAL A 1 205 ? 14.720 5.830 2.213 1.00 84.31 205 VAL A C 1
ATOM 1564 O O . VAL A 1 205 ? 15.301 5.877 1.132 1.00 84.31 205 VAL A O 1
ATOM 1567 N N . ARG A 1 206 ? 13.598 6.531 2.430 1.00 84.81 206 ARG A N 1
ATOM 1568 C CA . ARG A 1 206 ? 12.966 7.417 1.433 1.00 84.81 206 ARG A CA 1
ATOM 1569 C C . ARG A 1 206 ? 13.351 8.895 1.585 1.00 84.81 206 ARG A C 1
ATOM 1571 O O . ARG A 1 206 ? 12.919 9.708 0.771 1.00 84.81 206 ARG A O 1
ATOM 1578 N N . GLY A 1 207 ? 14.182 9.251 2.569 1.00 88.50 207 GLY A N 1
ATOM 1579 C CA . GLY A 1 207 ? 14.520 10.641 2.892 1.00 88.50 207 GLY A CA 1
ATOM 1580 C C . GLY A 1 207 ? 15.108 11.422 1.715 1.00 88.50 207 GLY A C 1
ATOM 1581 O O . GLY A 1 207 ? 14.721 12.557 1.471 1.00 88.50 207 GLY A O 1
ATOM 1582 N N . THR A 1 208 ? 15.979 10.803 0.915 1.00 87.19 208 THR A N 1
ATOM 1583 C CA . THR A 1 208 ? 16.550 11.452 -0.279 1.00 87.19 208 THR A CA 1
ATOM 1584 C C . THR A 1 208 ? 15.482 11.815 -1.314 1.00 87.19 208 THR A C 1
ATOM 1586 O O . THR A 1 208 ? 15.494 12.928 -1.836 1.00 87.19 208 THR A O 1
ATOM 1589 N N . ALA A 1 209 ? 14.537 10.908 -1.588 1.00 85.69 209 ALA A N 1
ATOM 1590 C CA . ALA A 1 209 ? 13.457 11.153 -2.545 1.00 85.69 209 ALA A CA 1
ATOM 1591 C C . ALA A 1 209 ? 12.501 12.241 -2.031 1.00 85.69 209 ALA A C 1
ATOM 1593 O O . ALA A 1 209 ? 12.234 13.213 -2.734 1.00 85.69 209 ALA A O 1
ATOM 1594 N N . MET A 1 210 ? 12.083 12.143 -0.765 1.00 90.75 210 MET A N 1
ATOM 1595 C CA . MET A 1 210 ? 11.235 13.146 -0.112 1.00 90.75 210 MET A CA 1
ATOM 1596 C C . MET A 1 210 ? 11.882 14.539 -0.093 1.00 90.75 210 MET A C 1
ATOM 1598 O O . MET A 1 210 ? 11.220 15.545 -0.353 1.00 90.75 210 MET A O 1
ATOM 1602 N N . TYR A 1 211 ? 13.190 14.616 0.163 1.00 92.31 211 TYR A N 1
ATOM 1603 C CA . TYR A 1 211 ? 13.928 15.878 0.149 1.00 92.31 211 TYR A CA 1
ATOM 1604 C C . TYR A 1 211 ? 14.107 16.442 -1.272 1.00 92.31 211 TYR A C 1
ATOM 1606 O O . TYR A 1 211 ? 14.093 17.663 -1.461 1.00 92.31 211 TYR A O 1
ATOM 1614 N N . SER A 1 212 ? 14.223 15.577 -2.286 1.00 91.38 212 SER A N 1
ATOM 1615 C CA . SER A 1 212 ? 14.221 15.987 -3.696 1.00 91.38 212 SER A CA 1
ATOM 1616 C C . SER A 1 212 ? 12.889 16.627 -4.087 1.00 91.38 212 SER A C 1
ATOM 1618 O O . SER A 1 212 ? 12.885 17.714 -4.660 1.00 91.38 212 SER A O 1
ATOM 1620 N N . VAL A 1 213 ? 11.761 16.013 -3.715 1.00 91.62 213 VAL A N 1
ATOM 1621 C CA . VAL A 1 213 ? 10.415 16.577 -3.932 1.00 91.62 213 VAL A CA 1
ATOM 1622 C C . VAL A 1 213 ? 10.284 17.935 -3.243 1.00 91.62 213 VAL A C 1
ATOM 1624 O O . VAL A 1 213 ? 9.872 18.912 -3.868 1.00 91.62 213 VAL A O 1
ATOM 1627 N N . LEU A 1 214 ? 10.711 18.035 -1.979 1.00 94.50 214 LEU A N 1
ATOM 1628 C CA . LEU A 1 214 ? 10.708 19.301 -1.243 1.00 94.50 214 LEU A CA 1
ATOM 1629 C C . LEU A 1 214 ? 11.497 20.396 -1.979 1.00 94.50 214 LEU A C 1
ATOM 1631 O O . LEU A 1 214 ? 11.039 21.537 -2.084 1.00 94.50 214 LEU A O 1
ATOM 1635 N N . THR A 1 215 ? 12.676 20.048 -2.494 1.00 94.06 215 THR A N 1
ATOM 1636 C CA . THR A 1 215 ? 13.539 20.968 -3.247 1.00 94.06 215 THR A CA 1
ATOM 1637 C C . THR A 1 215 ? 12.878 21.388 -4.561 1.00 94.06 215 THR A C 1
ATOM 1639 O O . THR A 1 215 ? 12.825 22.582 -4.854 1.00 94.06 215 THR A O 1
ATOM 1642 N N . ASN A 1 216 ? 12.284 20.444 -5.299 1.00 91.81 216 ASN A N 1
ATOM 1643 C CA . ASN A 1 216 ? 11.554 20.707 -6.544 1.00 91.81 216 ASN A CA 1
ATOM 1644 C C . ASN A 1 216 ? 10.339 21.621 -6.334 1.00 91.81 216 ASN A C 1
ATOM 1646 O O . ASN A 1 216 ? 10.036 22.451 -7.190 1.00 91.81 216 ASN A O 1
ATOM 1650 N N . GLN A 1 217 ? 9.675 21.533 -5.179 1.00 94.88 217 GLN A N 1
ATOM 1651 C CA . GLN A 1 217 ? 8.585 22.440 -4.812 1.00 94.88 217 GLN A CA 1
ATOM 1652 C C . GLN A 1 217 ? 9.061 23.840 -4.384 1.00 94.88 217 GLN A C 1
ATOM 1654 O O . GLN A 1 217 ? 8.233 24.743 -4.262 1.00 94.88 217 GLN A O 1
ATOM 1659 N N . GLY A 1 218 ? 10.365 24.059 -4.179 1.00 95.19 218 GLY A N 1
ATOM 1660 C CA . GLY A 1 218 ? 10.952 25.349 -3.787 1.00 95.19 218 GLY A CA 1
ATOM 1661 C C . GLY A 1 218 ? 11.386 25.457 -2.326 1.00 95.19 218 GLY A C 1
ATOM 1662 O O . GLY A 1 218 ? 11.858 26.517 -1.921 1.00 95.19 218 GLY A O 1
ATOM 1663 N N . LYS A 1 219 ? 11.275 24.368 -1.549 1.00 95.69 219 LYS A N 1
ATOM 1664 C CA . LYS A 1 219 ? 11.698 24.212 -0.144 1.00 95.69 219 LYS A CA 1
ATOM 1665 C C . LYS A 1 219 ? 11.089 25.212 0.847 1.00 95.69 219 LYS A C 1
ATOM 1667 O O . LYS A 1 219 ? 10.300 24.811 1.697 1.00 95.69 219 LYS A O 1
ATOM 1672 N N . THR A 1 220 ? 11.423 26.495 0.751 1.00 97.19 220 THR A N 1
ATOM 1673 C CA . THR A 1 220 ? 11.056 27.541 1.715 1.00 97.19 220 THR A CA 1
ATOM 1674 C C . THR A 1 220 ? 9.546 27.721 1.838 1.00 97.19 220 THR A C 1
ATOM 1676 O O . THR A 1 220 ? 9.008 27.661 2.946 1.00 97.19 220 THR A O 1
ATOM 1679 N N . ARG A 1 221 ? 8.833 27.923 0.720 1.00 97.62 221 ARG A N 1
ATOM 1680 C CA . ARG A 1 221 ? 7.379 28.133 0.763 1.00 97.62 221 ARG A CA 1
ATOM 1681 C C . ARG A 1 221 ? 6.604 26.870 1.185 1.00 97.62 221 ARG A C 1
ATOM 1683 O O . ARG A 1 221 ? 5.692 27.026 2.005 1.00 97.62 221 ARG A O 1
ATOM 1690 N N . PRO A 1 222 ? 6.953 25.653 0.711 1.00 96.81 222 PRO A N 1
ATOM 1691 C CA . PRO A 1 222 ? 6.373 24.403 1.212 1.00 96.81 222 PRO A CA 1
ATOM 1692 C C . PRO A 1 222 ? 6.605 24.160 2.711 1.00 96.81 222 PRO A C 1
ATOM 1694 O O . PRO A 1 222 ? 5.644 23.877 3.425 1.00 96.81 222 PRO A O 1
ATOM 1697 N N . LEU A 1 223 ? 7.839 24.332 3.217 1.00 98.25 223 LEU A N 1
ATOM 1698 C CA . LEU A 1 223 ? 8.141 24.172 4.650 1.00 98.25 223 LEU A CA 1
ATOM 1699 C C . LEU A 1 223 ? 7.289 25.103 5.506 1.00 98.25 223 LEU A C 1
ATOM 1701 O O . LEU A 1 223 ? 6.745 24.671 6.519 1.00 98.25 223 LEU A O 1
ATOM 1705 N N . ARG A 1 224 ? 7.115 26.353 5.064 1.00 98.25 224 ARG A N 1
ATOM 1706 C CA . ARG A 1 224 ? 6.233 27.307 5.736 1.00 98.25 224 ARG A CA 1
ATOM 1707 C C . ARG A 1 224 ? 4.778 26.832 5.754 1.00 98.25 224 ARG A C 1
ATOM 1709 O O . ARG A 1 224 ? 4.166 26.886 6.810 1.00 98.25 224 ARG A O 1
ATOM 1716 N N . THR A 1 225 ? 4.245 26.298 4.648 1.00 98.00 225 THR A N 1
ATOM 1717 C CA . THR A 1 225 ? 2.889 25.705 4.625 1.00 98.00 225 THR A CA 1
ATOM 1718 C C . THR A 1 225 ? 2.748 24.569 5.643 1.00 98.00 225 THR A C 1
ATOM 1720 O O . THR A 1 225 ? 1.787 24.548 6.414 1.00 98.00 225 THR A O 1
ATOM 1723 N N . PHE A 1 226 ? 3.703 23.636 5.693 1.00 97.81 226 PHE A N 1
ATOM 1724 C CA . PHE A 1 226 ? 3.642 22.514 6.638 1.00 97.81 226 PHE A CA 1
ATOM 1725 C C . PHE A 1 226 ? 3.791 22.978 8.096 1.00 97.81 226 PHE A C 1
ATOM 1727 O O . PHE A 1 226 ? 3.106 22.484 9.002 1.00 97.81 226 PHE A O 1
ATOM 1734 N N . ALA A 1 227 ? 4.660 23.959 8.330 1.00 98.44 227 ALA A N 1
ATOM 1735 C CA . ALA A 1 227 ? 4.873 24.558 9.636 1.00 98.44 227 ALA A CA 1
ATOM 1736 C C . ALA A 1 227 ? 3.654 25.354 10.119 1.00 98.44 227 ALA A C 1
ATOM 1738 O O . ALA A 1 227 ? 3.231 25.157 11.255 1.00 98.44 227 ALA A O 1
ATOM 1739 N N . ASP A 1 228 ? 3.044 26.180 9.264 1.00 98.56 228 ASP A N 1
ATOM 1740 C CA . ASP A 1 228 ? 1.815 26.924 9.563 1.00 98.56 228 ASP A CA 1
ATOM 1741 C C . ASP A 1 228 ? 0.685 25.969 9.967 1.00 98.56 228 ASP A C 1
ATOM 1743 O O . ASP A 1 228 ? 0.064 26.157 11.015 1.00 98.56 228 ASP A O 1
ATOM 1747 N N . TRP A 1 229 ? 0.480 24.895 9.196 1.00 98.44 229 TRP A N 1
ATOM 1748 C CA . TRP A 1 229 ? -0.511 23.860 9.504 1.00 98.44 229 TRP A CA 1
ATOM 1749 C C . TRP A 1 229 ? -0.267 23.217 10.875 1.00 98.44 229 TRP A C 1
ATOM 1751 O O . TRP A 1 229 ? -1.145 23.209 11.737 1.00 98.44 229 TRP A O 1
ATOM 1761 N N . THR A 1 230 ? 0.949 22.729 11.123 1.00 98.50 230 THR A N 1
ATOM 1762 C CA . THR A 1 230 ? 1.270 22.060 12.396 1.00 98.50 230 THR A CA 1
ATOM 1763 C C . THR A 1 230 ? 1.297 23.015 13.595 1.00 98.50 230 THR A C 1
ATOM 1765 O O . THR A 1 230 ? 0.944 22.596 14.696 1.00 98.50 230 THR A O 1
ATOM 1768 N N . ARG A 1 231 ? 1.643 24.299 13.415 1.00 98.31 231 ARG A N 1
ATOM 1769 C CA . ARG A 1 231 ? 1.540 25.332 14.464 1.00 98.31 231 ARG A CA 1
ATOM 1770 C C . ARG A 1 231 ? 0.090 25.620 14.834 1.00 98.31 231 ARG A C 1
ATOM 1772 O O . ARG A 1 231 ? -0.214 25.724 16.022 1.00 98.31 231 ARG A O 1
ATOM 1779 N N . ARG A 1 232 ? -0.809 25.727 13.851 1.00 98.50 232 ARG A N 1
ATOM 1780 C CA . ARG A 1 232 ? -2.244 25.925 14.110 1.00 98.50 232 ARG A CA 1
ATOM 1781 C C . ARG A 1 232 ? -2.851 24.735 14.850 1.00 98.50 232 ARG A C 1
ATOM 1783 O O . ARG A 1 232 ? -3.527 24.934 15.858 1.00 98.50 232 ARG A O 1
ATOM 1790 N N . VAL A 1 233 ? -2.522 23.511 14.428 1.00 98.12 233 VAL A N 1
ATOM 1791 C CA . VAL A 1 233 ? -2.924 22.279 15.132 1.00 98.12 233 VAL A CA 1
ATOM 1792 C C . VAL A 1 233 ? -2.397 22.274 16.572 1.00 98.12 233 VAL A C 1
ATOM 1794 O O . VAL A 1 233 ? -3.171 22.058 17.503 1.00 98.12 233 VAL A O 1
ATOM 1797 N N . ALA A 1 234 ? -1.112 22.580 16.783 1.00 97.44 234 ALA A N 1
ATOM 1798 C CA . ALA A 1 234 ? -0.522 22.671 18.123 1.00 97.44 234 ALA A CA 1
ATOM 1799 C C . ALA A 1 234 ? -1.163 23.776 18.988 1.00 97.44 234 ALA A C 1
ATOM 1801 O O . ALA A 1 234 ? -1.273 23.626 20.202 1.00 97.44 234 ALA A O 1
ATOM 1802 N N . SER A 1 235 ? -1.645 24.853 18.361 1.00 97.75 235 SER A N 1
ATOM 1803 C CA . SER A 1 235 ? -2.376 25.947 19.019 1.00 97.75 235 SER A CA 1
ATOM 1804 C C . SER A 1 235 ? -3.842 25.607 19.324 1.00 97.75 235 SER A C 1
ATOM 1806 O O . SER A 1 235 ? -4.564 26.441 19.868 1.00 97.75 235 SER A O 1
ATOM 1808 N N . GLY A 1 236 ? -4.292 24.390 19.002 1.00 97.38 236 GLY A N 1
ATOM 1809 C CA . GLY A 1 236 ? -5.613 23.877 19.360 1.00 97.38 236 GLY A CA 1
ATOM 1810 C C . GLY A 1 236 ? -6.653 23.918 18.243 1.00 97.38 236 GLY A C 1
ATOM 1811 O O . GLY A 1 236 ? -7.826 23.657 18.527 1.00 97.38 236 GLY A O 1
ATOM 1812 N N . GLU A 1 237 ? -6.261 24.223 17.003 1.00 98.12 237 GLU A N 1
ATOM 1813 C CA . GLU A 1 237 ? -7.164 24.109 15.860 1.00 98.12 237 GLU A CA 1
ATOM 1814 C C . GLU A 1 237 ? -7.570 22.651 15.609 1.00 98.12 237 GLU A C 1
ATOM 1816 O O . GLU A 1 237 ? -6.754 21.730 15.679 1.00 98.12 237 GLU A O 1
ATOM 1821 N N . VAL A 1 238 ? -8.847 22.449 15.284 1.00 98.06 238 VAL A N 1
ATOM 1822 C CA . VAL A 1 238 ? -9.421 21.149 14.936 1.00 98.06 238 VAL A CA 1
ATOM 1823 C C . VAL A 1 238 ? -10.235 21.261 13.648 1.00 98.06 238 VAL A C 1
ATOM 1825 O O . VAL A 1 238 ? -10.840 22.307 13.405 1.00 98.06 238 VAL A O 1
ATOM 1828 N N . PRO A 1 239 ? -10.289 20.204 12.819 1.00 97.69 239 PRO A N 1
ATOM 1829 C CA . PRO A 1 239 ? -11.117 20.222 11.625 1.00 97.69 239 PRO A CA 1
ATOM 1830 C C . PRO A 1 239 ? -12.606 20.090 11.978 1.00 97.69 239 PRO A C 1
ATOM 1832 O O . PRO A 1 239 ? -12.950 19.691 13.099 1.00 97.69 239 PRO A O 1
ATOM 1835 N N . PRO A 1 240 ? -13.507 20.378 11.020 1.00 95.94 240 PRO A N 1
ATOM 1836 C CA . PRO A 1 240 ? -14.933 20.127 11.186 1.00 95.94 240 PRO A CA 1
ATOM 1837 C C . PRO A 1 240 ? -15.204 18.682 11.613 1.00 95.94 240 PRO A C 1
ATOM 1839 O O . PRO A 1 240 ? -14.539 17.752 11.150 1.00 95.94 240 PRO A O 1
ATOM 1842 N N . ALA A 1 241 ? -16.197 18.488 12.483 1.00 95.69 241 ALA A N 1
ATOM 1843 C CA . ALA A 1 241 ? -16.598 17.155 12.911 1.00 95.69 241 ALA A CA 1
ATOM 1844 C C . ALA A 1 241 ? -17.102 16.336 11.705 1.00 95.69 241 ALA A C 1
ATOM 1846 O O . ALA A 1 241 ? -18.028 16.786 11.023 1.00 95.69 241 ALA A O 1
ATOM 1847 N N . PRO A 1 242 ? -16.538 15.145 11.432 1.00 96.38 242 PRO A N 1
ATOM 1848 C CA . PRO A 1 242 ? -17.064 14.275 10.394 1.00 96.38 242 PRO A CA 1
ATOM 1849 C C . PRO A 1 242 ? -18.462 13.751 10.767 1.00 96.38 242 PRO A C 1
ATOM 1851 O O . PRO A 1 242 ? -18.758 13.574 11.957 1.00 96.38 242 PRO A O 1
ATOM 1854 N N . PRO A 1 243 ? -19.318 13.440 9.779 1.00 95.94 243 PRO A N 1
ATOM 1855 C CA . PRO A 1 243 ? -20.588 12.780 10.046 1.00 95.94 243 PRO A CA 1
ATOM 1856 C C . PRO A 1 243 ? -20.351 11.358 10.573 1.00 95.94 243 PRO A C 1
ATOM 1858 O O . PRO A 1 243 ? -19.430 10.661 10.146 1.00 95.94 243 PRO A O 1
ATOM 1861 N N . ARG A 1 244 ? -21.196 10.911 11.508 1.00 96.56 244 ARG A N 1
ATOM 1862 C CA . ARG A 1 244 ? -21.240 9.495 11.902 1.00 96.56 244 ARG A CA 1
ATOM 1863 C C . ARG A 1 244 ? -21.898 8.668 10.790 1.00 96.56 244 ARG A C 1
ATOM 1865 O O . ARG A 1 244 ? -22.836 9.179 10.175 1.00 96.56 244 ARG A O 1
ATOM 1872 N N . PRO A 1 245 ? -21.499 7.397 10.595 1.00 96.62 245 PRO A N 1
ATOM 1873 C CA . PRO A 1 245 ? -22.162 6.518 9.644 1.00 96.62 245 PRO A CA 1
ATOM 1874 C C . PRO A 1 245 ? -23.676 6.446 9.862 1.00 96.62 245 PRO A C 1
ATOM 1876 O O . PRO A 1 245 ? -24.162 6.360 11.003 1.00 96.62 245 PRO A O 1
ATOM 1879 N N . SER A 1 246 ? -24.428 6.436 8.768 1.00 96.38 246 SER A N 1
ATOM 1880 C CA . SER A 1 246 ? -25.892 6.380 8.777 1.00 96.38 246 SER A CA 1
ATOM 1881 C C . SER A 1 246 ? -26.441 5.493 7.657 1.00 96.38 246 SER A C 1
ATOM 1883 O O . SER A 1 246 ? -25.740 5.157 6.707 1.00 96.38 246 SER A O 1
ATOM 1885 N N . GLY A 1 247 ? -27.698 5.056 7.784 1.00 95.38 247 GLY A N 1
ATOM 1886 C CA . GLY A 1 247 ? -28.328 4.196 6.779 1.00 95.38 247 GLY A CA 1
ATOM 1887 C C . GLY A 1 247 ? -27.508 2.933 6.480 1.00 95.38 247 GLY A C 1
ATOM 1888 O O . GLY A 1 247 ? -27.110 2.215 7.397 1.00 95.38 247 GLY A O 1
ATOM 1889 N N . LEU A 1 248 ? -27.250 2.678 5.192 1.00 95.44 248 LEU A N 1
ATOM 1890 C CA . LEU A 1 248 ? -26.545 1.480 4.716 1.00 95.44 248 LEU A CA 1
ATOM 1891 C C . LEU A 1 248 ? -25.077 1.409 5.154 1.00 95.44 248 LEU A C 1
ATOM 1893 O O . LEU A 1 248 ? -24.540 0.309 5.264 1.00 95.44 248 LEU A O 1
ATOM 1897 N N . GLU A 1 249 ? -24.441 2.542 5.462 1.00 94.81 249 GLU A N 1
ATOM 1898 C CA . GLU A 1 249 ? -23.045 2.587 5.926 1.00 94.81 249 GLU A CA 1
ATOM 1899 C C . GLU A 1 249 ? -22.854 1.814 7.239 1.00 94.81 249 GLU A C 1
ATOM 1901 O O . GLU A 1 249 ? -21.759 1.347 7.547 1.00 94.81 249 GLU A O 1
ATOM 1906 N N . ARG A 1 250 ? -23.931 1.637 8.017 1.00 96.19 250 ARG A N 1
ATOM 1907 C CA . ARG A 1 250 ? -23.901 0.905 9.289 1.00 96.19 250 ARG A CA 1
ATOM 1908 C C . ARG A 1 250 ? -23.870 -0.615 9.128 1.00 96.19 250 ARG A C 1
ATOM 1910 O O . ARG A 1 250 ? -23.630 -1.316 10.104 1.00 96.19 250 ARG A O 1
ATOM 1917 N N . ASN A 1 251 ? -24.082 -1.124 7.915 1.00 95.06 251 ASN A N 1
ATOM 1918 C CA . ASN A 1 251 ? -24.062 -2.561 7.629 1.00 95.06 251 ASN A CA 1
ATOM 1919 C C . ASN A 1 251 ? -22.644 -3.101 7.381 1.00 95.06 251 ASN A C 1
ATOM 1921 O O . ASN A 1 251 ? -22.477 -4.291 7.117 1.00 95.06 251 ASN A O 1
ATOM 1925 N N . VAL A 1 252 ? -21.625 -2.241 7.434 1.00 95.31 252 VAL A N 1
ATOM 1926 C CA . VAL A 1 252 ? -20.234 -2.635 7.215 1.00 95.31 252 VAL A CA 1
ATOM 1927 C C . VAL A 1 252 ? -19.727 -3.475 8.389 1.00 95.31 252 VAL A C 1
ATOM 1929 O O . VAL A 1 252 ? -19.817 -3.075 9.552 1.00 95.31 252 VAL A O 1
ATOM 1932 N N . VAL A 1 253 ? -19.136 -4.624 8.060 1.00 97.31 253 VAL A N 1
ATOM 1933 C CA . VAL A 1 253 ? -18.368 -5.470 8.977 1.00 97.31 253 VAL A CA 1
ATOM 1934 C C . VAL A 1 253 ? -16.943 -5.535 8.450 1.00 97.31 253 VAL A C 1
ATOM 1936 O O . VAL A 1 253 ? -16.713 -6.032 7.350 1.00 97.31 253 VAL A O 1
ATOM 1939 N N . LEU A 1 254 ? -15.986 -5.042 9.230 1.00 97.94 254 LEU A N 1
ATOM 1940 C CA . LEU A 1 254 ? -14.568 -5.115 8.888 1.00 97.94 254 LEU A CA 1
ATOM 1941 C C . LEU A 1 254 ? -13.914 -6.231 9.690 1.00 97.94 254 LEU A C 1
ATOM 1943 O O . LEU A 1 254 ? -14.118 -6.333 10.900 1.00 97.94 254 LEU A O 1
ATOM 1947 N N . THR A 1 255 ? -13.118 -7.045 9.008 1.00 97.00 255 THR A N 1
ATOM 1948 C CA . THR A 1 255 ? -12.227 -8.026 9.626 1.00 97.00 255 THR A CA 1
ATOM 1949 C C . THR A 1 255 ? -10.819 -7.684 9.179 1.00 97.00 255 THR A C 1
ATOM 1951 O O . THR A 1 255 ? -10.580 -7.581 7.980 1.00 97.00 255 THR A O 1
ATOM 1954 N N . LEU A 1 256 ? -9.931 -7.437 10.133 1.00 97.50 256 LEU A N 1
ATOM 1955 C CA . LEU A 1 256 ? -8.577 -6.961 9.888 1.00 97.50 256 LEU A CA 1
ATOM 1956 C C . LEU A 1 256 ? -7.587 -7.930 10.526 1.00 97.50 256 LEU A C 1
ATOM 1958 O O . LEU A 1 256 ? -7.788 -8.353 11.667 1.00 97.50 256 LEU A O 1
ATOM 1962 N N . TRP A 1 257 ? -6.512 -8.213 9.801 1.00 96.44 257 TRP A N 1
ATOM 1963 C CA . TRP A 1 257 ? -5.351 -8.946 10.287 1.00 96.44 257 TRP A CA 1
ATOM 1964 C C . TRP A 1 257 ? -4.134 -8.033 10.206 1.00 96.44 257 TRP A C 1
ATOM 1966 O O . TRP A 1 257 ? -3.909 -7.390 9.182 1.00 96.44 257 TRP A O 1
ATOM 1976 N N . ASP A 1 258 ? -3.362 -7.969 11.285 1.00 93.75 258 ASP A N 1
ATOM 1977 C CA . ASP A 1 258 ? -2.081 -7.261 11.307 1.00 93.75 258 ASP A CA 1
ATOM 1978 C C . ASP A 1 258 ? -0.995 -8.210 10.785 1.00 93.75 258 ASP A C 1
ATOM 1980 O O . ASP A 1 258 ? -0.369 -8.947 11.549 1.00 93.75 258 ASP A O 1
ATOM 1984 N N . TRP A 1 259 ? -0.884 -8.294 9.457 1.00 92.12 259 TRP A N 1
ATOM 1985 C CA . TRP A 1 259 ? 0.001 -9.225 8.764 1.00 92.12 259 TRP A CA 1
ATOM 1986 C C . TRP A 1 259 ? 1.148 -8.497 8.061 1.00 92.12 259 TRP A C 1
ATOM 1988 O O . TRP A 1 259 ? 0.946 -7.664 7.182 1.00 92.12 259 TRP A O 1
ATOM 1998 N N . GLY A 1 260 ? 2.362 -8.813 8.507 1.00 88.12 260 GLY A N 1
ATOM 1999 C CA . GLY A 1 260 ? 3.609 -8.122 8.198 1.00 88.12 260 GLY A CA 1
ATOM 2000 C C . GLY A 1 260 ? 4.437 -7.958 9.475 1.00 88.12 260 GLY A C 1
ATOM 2001 O O . GLY A 1 260 ? 4.074 -8.456 10.544 1.00 88.12 260 GLY A O 1
ATOM 2002 N N . THR A 1 261 ? 5.555 -7.248 9.381 1.00 88.44 261 THR A N 1
ATOM 2003 C CA . THR A 1 261 ? 6.394 -6.880 10.533 1.00 88.44 261 THR A CA 1
ATOM 2004 C C . THR A 1 261 ? 6.371 -5.371 10.777 1.00 88.44 261 THR A C 1
ATOM 2006 O O . THR A 1 261 ? 5.938 -4.595 9.926 1.00 88.44 261 THR A O 1
ATOM 2009 N N . ASP A 1 262 ? 6.919 -4.926 11.910 1.00 87.94 262 ASP A N 1
ATOM 2010 C CA . ASP A 1 262 ? 7.060 -3.503 12.268 1.00 87.94 262 ASP A CA 1
ATOM 2011 C C . ASP A 1 262 ? 7.963 -2.695 11.315 1.00 87.94 262 ASP A C 1
ATOM 2013 O O . ASP A 1 262 ? 8.037 -1.469 11.407 1.00 87.94 262 ASP A O 1
ATOM 2017 N N . HIS A 1 263 ? 8.633 -3.374 10.389 1.00 89.62 263 HIS A N 1
ATOM 2018 C CA . HIS A 1 263 ? 9.488 -2.789 9.371 1.00 89.62 263 HIS A CA 1
ATOM 2019 C C . HIS A 1 263 ? 9.243 -3.415 7.999 1.00 89.62 263 HIS A C 1
ATOM 2021 O O . HIS A 1 263 ? 10.113 -3.320 7.151 1.00 89.62 263 HIS A O 1
ATOM 2027 N N . SER A 1 264 ? 8.104 -4.053 7.732 1.00 90.56 264 SER A N 1
ATOM 2028 C CA . SER A 1 264 ? 7.809 -4.533 6.377 1.00 90.56 264 SER A CA 1
ATOM 2029 C C . SER A 1 264 ? 7.485 -3.372 5.442 1.00 90.56 264 SER A C 1
ATOM 2031 O O . SER A 1 264 ? 6.794 -2.429 5.825 1.00 90.56 264 SER A O 1
ATOM 2033 N N . PHE A 1 265 ? 7.942 -3.454 4.192 1.00 90.75 265 PHE A N 1
ATOM 2034 C CA . PHE A 1 265 ? 7.409 -2.611 3.125 1.00 90.75 265 PHE A CA 1
ATOM 2035 C C . PHE A 1 265 ? 6.467 -3.459 2.275 1.00 90.75 265 PHE A C 1
ATOM 2037 O O . PHE A 1 265 ? 6.839 -3.932 1.202 1.00 90.75 265 PHE A O 1
ATOM 2044 N N . MET A 1 266 ? 5.243 -3.618 2.780 1.00 91.56 266 MET A N 1
ATOM 2045 C CA . MET A 1 266 ? 4.133 -4.224 2.049 1.00 91.56 266 MET A CA 1
ATOM 2046 C C . MET A 1 266 ? 3.737 -3.335 0.873 1.00 91.56 266 MET A C 1
ATOM 2048 O O . MET A 1 266 ? 3.564 -2.130 1.059 1.00 91.56 266 MET A O 1
ATOM 2052 N N . HIS A 1 267 ? 3.621 -3.920 -0.317 1.00 87.94 267 HIS A N 1
ATOM 2053 C CA . HIS A 1 267 ? 3.278 -3.167 -1.522 1.00 87.94 267 HIS A CA 1
ATOM 2054 C C . HIS A 1 267 ? 1.838 -3.426 -1.974 1.00 87.94 267 HIS A C 1
ATOM 2056 O O . HIS A 1 267 ? 0.984 -2.562 -1.814 1.00 87.94 267 HIS A O 1
ATOM 2062 N N . ASP A 1 268 ? 1.572 -4.636 -2.472 1.00 91.44 268 ASP A N 1
ATOM 2063 C CA . ASP A 1 268 ? 0.309 -5.031 -3.101 1.00 91.44 268 ASP A CA 1
ATOM 2064 C C . ASP A 1 268 ? -0.160 -6.393 -2.560 1.00 91.44 268 ASP A C 1
ATOM 2066 O O . ASP A 1 268 ? 0.650 -7.176 -2.050 1.00 91.44 268 ASP A O 1
ATOM 2070 N N . GLU A 1 269 ? -1.450 -6.699 -2.734 1.00 95.19 269 GLU A N 1
ATOM 2071 C CA . GLU A 1 269 ? -2.064 -7.983 -2.385 1.00 95.19 269 GLU A CA 1
ATOM 2072 C C . GLU A 1 269 ? -3.033 -8.492 -3.462 1.00 95.19 269 GLU A C 1
ATOM 2074 O O . GLU A 1 269 ? -3.578 -7.723 -4.255 1.00 95.19 269 GLU A O 1
ATOM 2079 N N . ILE A 1 270 ? -3.284 -9.800 -3.457 1.00 96.19 270 ILE A N 1
ATOM 2080 C CA . ILE A 1 270 ? -4.267 -10.469 -4.299 1.00 96.19 270 ILE A CA 1
ATOM 2081 C C . ILE A 1 270 ? -5.004 -11.550 -3.511 1.00 96.19 270 ILE A C 1
ATOM 2083 O O . ILE A 1 270 ? -4.408 -12.406 -2.853 1.00 96.19 270 ILE A O 1
ATOM 2087 N N . ALA A 1 271 ? -6.332 -11.520 -3.604 1.00 95.81 271 ALA A N 1
ATOM 2088 C CA . ALA A 1 271 ? -7.199 -12.527 -3.000 1.00 95.81 271 ALA A CA 1
ATOM 2089 C C . ALA A 1 271 ? -7.694 -13.568 -4.012 1.00 95.81 271 ALA A C 1
ATOM 2091 O O . ALA A 1 271 ? -8.014 -14.682 -3.621 1.00 95.81 271 ALA A O 1
ATOM 2092 N N . THR A 1 272 ? -7.806 -13.234 -5.300 1.00 95.31 272 THR A N 1
ATOM 2093 C CA . THR A 1 272 ? -8.235 -14.168 -6.354 1.00 95.31 272 THR A CA 1
ATOM 2094 C C . THR A 1 272 ? -7.944 -13.589 -7.740 1.00 95.31 272 THR A C 1
ATOM 2096 O O . THR A 1 272 ? -7.718 -12.387 -7.862 1.00 95.31 272 THR A O 1
ATOM 2099 N N . ASP A 1 273 ? -7.985 -14.411 -8.787 1.00 92.06 273 ASP A N 1
ATOM 2100 C CA . ASP A 1 273 ? -7.970 -13.916 -10.168 1.00 92.06 273 ASP A CA 1
ATOM 2101 C C . ASP A 1 273 ? -9.303 -13.221 -10.477 1.00 92.06 273 ASP A C 1
ATOM 2103 O O . ASP A 1 273 ? -10.374 -13.818 -10.360 1.00 92.06 273 ASP A O 1
ATOM 2107 N N . LYS A 1 274 ? -9.257 -11.960 -10.911 1.00 87.75 274 LYS A N 1
ATOM 2108 C CA . LYS A 1 274 ? -10.458 -11.194 -11.275 1.00 87.75 274 LYS A CA 1
ATOM 2109 C C . LYS A 1 274 ? -11.232 -11.802 -12.455 1.00 87.75 274 LYS A C 1
ATOM 2111 O O . LYS A 1 274 ? -12.441 -11.594 -12.542 1.00 87.75 274 LYS A O 1
ATOM 2116 N N . ARG A 1 275 ? -10.559 -12.550 -13.339 1.00 88.06 275 ARG A N 1
ATOM 2117 C CA . ARG A 1 275 ? -11.163 -13.244 -14.496 1.00 88.06 275 ARG A CA 1
ATOM 2118 C C . ARG A 1 275 ? -11.850 -14.542 -14.069 1.00 88.06 275 ARG A C 1
ATOM 2120 O O . ARG A 1 275 ? -12.890 -14.914 -14.610 1.00 88.06 275 ARG A O 1
ATOM 2127 N N . HIS A 1 276 ? -11.311 -15.188 -13.033 1.00 88.88 276 HIS A N 1
ATOM 2128 C CA . HIS A 1 276 ? -11.824 -16.430 -12.461 1.00 88.88 276 HIS A CA 1
ATOM 2129 C C . HIS A 1 276 ? -11.917 -16.352 -10.926 1.00 88.88 276 HIS A C 1
ATOM 2131 O O . HIS A 1 276 ? -11.165 -17.039 -10.233 1.00 88.88 276 HIS A O 1
ATOM 2137 N N . PRO A 1 277 ? -12.878 -15.592 -10.353 1.00 90.06 277 PRO A N 1
ATOM 2138 C CA . PRO A 1 277 ? -12.885 -15.279 -8.918 1.00 90.06 277 PRO A CA 1
ATOM 2139 C C . PRO A 1 277 ? -12.977 -16.489 -7.981 1.00 90.06 277 PRO A C 1
ATOM 2141 O O . PRO A 1 277 ? -12.674 -16.384 -6.793 1.00 90.06 277 PRO A O 1
ATOM 2144 N N . THR A 1 278 ? -13.383 -17.649 -8.497 1.00 92.50 278 THR A N 1
ATOM 2145 C CA . THR A 1 278 ? -13.480 -18.898 -7.736 1.00 92.50 278 THR A CA 1
ATOM 2146 C C . THR A 1 278 ? -12.178 -19.697 -7.682 1.00 92.50 278 THR A C 1
ATOM 2148 O O . THR A 1 278 ? -12.133 -20.671 -6.934 1.00 92.50 278 THR A O 1
ATOM 2151 N N . VAL A 1 279 ? -11.132 -19.323 -8.437 1.00 93.88 279 VAL A N 1
ATOM 2152 C CA . VAL A 1 279 ? -9.852 -20.062 -8.475 1.00 93.88 279 VAL A CA 1
ATOM 2153 C C . VAL A 1 279 ? -9.203 -20.155 -7.093 1.00 93.88 279 VAL A C 1
ATOM 2155 O O . VAL A 1 279 ? -8.629 -21.185 -6.751 1.00 93.88 279 VAL A O 1
ATOM 2158 N N . ASN A 1 280 ? -9.371 -19.111 -6.277 1.00 95.25 280 ASN A N 1
ATOM 2159 C CA . ASN A 1 280 ? -8.876 -19.038 -4.907 1.00 95.25 280 ASN A CA 1
ATOM 2160 C C . ASN A 1 280 ? -10.016 -18.862 -3.885 1.00 95.25 280 ASN A C 1
ATOM 2162 O O . ASN A 1 280 ? -9.877 -18.175 -2.874 1.00 95.25 280 ASN A O 1
ATOM 2166 N N . ALA A 1 281 ? -11.191 -19.447 -4.152 1.00 92.38 281 ALA A N 1
ATOM 2167 C CA . ALA A 1 281 ? -12.326 -19.360 -3.235 1.00 92.38 281 ALA A CA 1
ATOM 2168 C C . ALA A 1 281 ? -11.961 -19.915 -1.847 1.00 92.38 281 ALA A C 1
ATOM 2170 O O . ALA A 1 281 ? -11.586 -21.079 -1.719 1.00 92.38 281 ALA A O 1
ATOM 2171 N N . TYR A 1 282 ? -12.122 -19.085 -0.810 1.00 90.88 282 TYR A N 1
ATOM 2172 C CA . TYR A 1 282 ? -11.729 -19.392 0.575 1.00 90.88 282 TYR A CA 1
ATOM 2173 C C . TYR A 1 282 ? -10.241 -19.731 0.757 1.00 90.88 282 TYR A C 1
ATOM 2175 O O . TYR A 1 282 ? -9.874 -20.324 1.770 1.00 90.88 282 TYR A O 1
ATOM 2183 N N . GLY A 1 283 ? -9.403 -19.400 -0.224 1.00 94.31 283 GLY A N 1
ATOM 2184 C CA . GLY A 1 283 ? -7.971 -19.617 -0.149 1.00 94.31 283 GLY A CA 1
ATOM 2185 C C . GLY A 1 283 ? -7.244 -18.501 0.604 1.00 94.31 283 GLY A C 1
ATOM 2186 O O . GLY A 1 283 ? -7.865 -17.528 1.048 1.00 94.31 283 GLY A O 1
ATOM 2187 N N . PRO A 1 284 ? -5.919 -18.640 0.751 1.00 96.44 284 PRO A N 1
ATOM 2188 C CA . PRO A 1 284 ? -5.080 -17.608 1.337 1.00 96.44 284 PRO A CA 1
ATOM 2189 C C . PRO A 1 284 ? -5.064 -16.329 0.496 1.00 96.44 284 PRO A C 1
ATOM 2191 O O . PRO A 1 284 ? -5.207 -16.374 -0.723 1.00 96.44 284 PRO A O 1
ATOM 2194 N N . ILE A 1 285 ? -4.839 -15.193 1.143 1.00 97.44 285 ILE A N 1
ATOM 2195 C CA . ILE A 1 285 ? -4.538 -13.915 0.499 1.00 97.44 285 ILE A CA 1
ATOM 2196 C C . ILE A 1 285 ? -3.018 -13.813 0.384 1.00 97.44 285 ILE A C 1
ATOM 2198 O O . ILE A 1 285 ? -2.294 -14.147 1.325 1.00 97.44 285 ILE A O 1
ATOM 2202 N N . TYR A 1 286 ? -2.538 -13.365 -0.772 1.00 97.75 286 TYR A N 1
ATOM 2203 C CA . TYR A 1 286 ? -1.117 -13.257 -1.073 1.00 97.75 286 TYR A CA 1
ATOM 2204 C C . TYR A 1 286 ? -0.736 -11.794 -1.221 1.00 97.75 286 TYR A C 1
ATOM 2206 O O . TYR A 1 286 ? -1.315 -11.088 -2.036 1.00 97.75 286 TYR A O 1
ATOM 2214 N N . ALA A 1 287 ? 0.254 -11.348 -0.469 1.00 97.06 287 ALA A N 1
ATOM 2215 C CA . ALA A 1 287 ? 0.827 -10.019 -0.551 1.00 97.06 287 ALA A CA 1
ATOM 2216 C C . ALA A 1 287 ? 2.343 -10.111 -0.716 1.00 97.06 287 ALA A C 1
ATOM 2218 O O . ALA A 1 287 ? 2.926 -11.193 -0.661 1.00 97.06 287 ALA A O 1
ATOM 2219 N N . VAL A 1 288 ? 3.004 -8.983 -0.938 1.00 96.06 288 VAL A N 1
ATOM 2220 C CA . VAL A 1 288 ? 4.459 -8.954 -1.125 1.00 96.06 288 VAL A CA 1
ATOM 2221 C C . VAL A 1 288 ? 5.104 -7.867 -0.279 1.00 96.06 288 VAL A C 1
ATOM 2223 O O . VAL A 1 288 ? 4.621 -6.733 -0.240 1.00 96.06 288 VAL A O 1
ATOM 2226 N N . SER A 1 289 ? 6.216 -8.209 0.376 1.00 95.06 289 SER A N 1
ATOM 2227 C CA . SER A 1 289 ? 7.075 -7.240 1.054 1.00 95.06 289 SER A CA 1
ATOM 2228 C C . SER A 1 289 ? 8.247 -6.900 0.141 1.00 95.06 289 SER A C 1
ATOM 2230 O O . SER A 1 289 ? 9.239 -7.633 0.067 1.00 95.06 289 SER A O 1
ATOM 2232 N N . ALA A 1 290 ? 8.138 -5.768 -0.558 1.00 92.62 290 ALA A N 1
ATOM 2233 C CA . ALA A 1 290 ? 9.181 -5.256 -1.443 1.00 92.62 290 ALA A CA 1
ATOM 2234 C C . ALA A 1 290 ? 10.503 -5.081 -0.681 1.00 92.62 290 ALA A C 1
ATOM 2236 O O . ALA A 1 290 ? 11.574 -5.457 -1.152 1.00 92.62 290 ALA A O 1
ATOM 2237 N N . GLY A 1 291 ? 10.413 -4.565 0.545 1.00 90.56 291 GLY A N 1
ATOM 2238 C CA . GLY A 1 291 ? 11.573 -4.301 1.385 1.00 90.56 291 GLY A CA 1
ATOM 2239 C C . GLY A 1 291 ? 12.284 -5.553 1.896 1.00 90.56 291 GLY A C 1
ATOM 2240 O O . GLY A 1 291 ? 13.484 -5.504 2.152 1.00 90.56 291 GLY A O 1
ATOM 2241 N N . HIS A 1 292 ? 11.574 -6.673 2.046 1.00 93.50 292 HIS A N 1
ATOM 2242 C CA . HIS A 1 292 ? 12.160 -7.920 2.548 1.00 93.50 292 HIS A CA 1
ATOM 2243 C C . HIS A 1 292 ? 12.446 -8.949 1.468 1.00 93.50 292 HIS A C 1
ATOM 2245 O O . HIS A 1 292 ? 13.139 -9.918 1.764 1.00 93.50 292 HIS A O 1
ATOM 2251 N N . GLY A 1 293 ? 11.935 -8.765 0.249 1.00 94.88 293 GLY A N 1
ATOM 2252 C CA . GLY A 1 293 ? 12.047 -9.771 -0.799 1.00 94.88 293 GLY A CA 1
ATOM 2253 C C . GLY A 1 293 ? 11.221 -11.024 -0.505 1.00 94.88 293 GLY A C 1
ATOM 2254 O O . GLY A 1 293 ? 11.678 -12.131 -0.801 1.00 94.88 293 GLY A O 1
ATOM 2255 N N . THR A 1 294 ? 10.051 -10.868 0.127 1.00 95.88 294 THR A N 1
ATOM 2256 C CA . THR A 1 294 ? 9.212 -11.984 0.589 1.00 95.88 294 THR A CA 1
ATOM 2257 C C . THR A 1 294 ? 7.815 -11.970 -0.030 1.00 95.88 294 THR A C 1
ATOM 2259 O O . THR A 1 294 ? 7.216 -10.915 -0.259 1.00 95.88 294 THR A O 1
ATOM 2262 N N . LEU A 1 295 ? 7.293 -13.171 -0.285 1.00 97.50 295 LEU A N 1
ATOM 2263 C CA . LEU A 1 295 ? 5.868 -13.435 -0.461 1.00 97.50 295 LEU A CA 1
ATOM 2264 C C . LEU A 1 295 ? 5.251 -13.583 0.932 1.00 97.50 295 LEU A C 1
ATOM 2266 O O . LEU A 1 295 ? 5.716 -14.401 1.725 1.00 97.50 295 LEU A O 1
ATOM 2270 N N . VAL A 1 296 ? 4.207 -12.817 1.217 1.00 97.19 296 VAL A N 1
ATOM 2271 C CA . VAL A 1 296 ? 3.484 -12.834 2.491 1.00 97.19 296 VAL A CA 1
ATOM 2272 C C . VAL A 1 296 ? 2.125 -13.482 2.260 1.00 97.19 296 VAL A C 1
ATOM 2274 O O . VAL A 1 296 ? 1.409 -13.123 1.331 1.00 97.19 296 VAL A O 1
ATOM 2277 N N . ILE A 1 297 ? 1.769 -14.462 3.078 1.00 97.56 297 ILE A N 1
ATOM 2278 C CA . ILE A 1 297 ? 0.560 -15.269 2.911 1.00 97.56 297 ILE A CA 1
ATOM 2279 C C . ILE A 1 297 ? -0.272 -15.145 4.181 1.00 97.56 297 ILE A C 1
ATOM 2281 O O . ILE A 1 297 ? 0.244 -15.411 5.261 1.00 97.56 297 ILE A O 1
ATOM 2285 N N . LEU A 1 298 ? -1.547 -14.782 4.060 1.00 97.56 298 LEU A N 1
ATOM 2286 C CA . LEU A 1 298 ? -2.535 -14.808 5.140 1.00 97.56 2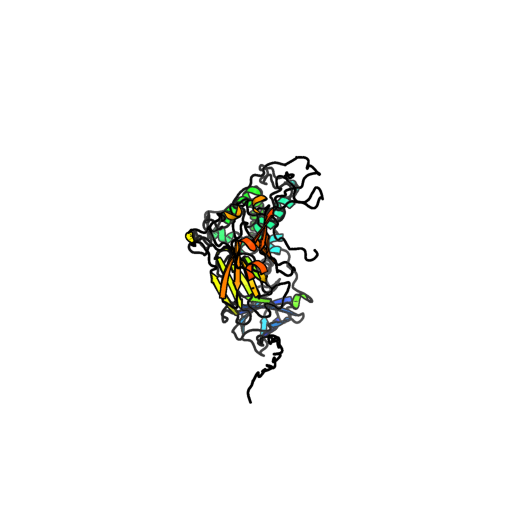98 LEU A CA 1
ATOM 2287 C C . LEU A 1 298 ? -3.572 -15.861 4.805 1.00 97.56 298 LEU A C 1
ATOM 2289 O O . LEU A 1 298 ? -4.199 -15.793 3.757 1.00 97.56 298 LEU A O 1
ATOM 2293 N N . ASP A 1 299 ? -3.802 -16.797 5.712 1.00 96.19 299 ASP A N 1
ATOM 2294 C CA . ASP A 1 299 ? -4.957 -17.683 5.670 1.00 96.19 299 ASP A CA 1
ATOM 2295 C C . ASP A 1 299 ? -6.047 -17.134 6.610 1.00 96.19 299 ASP A C 1
ATOM 2297 O O . ASP A 1 299 ? -5.929 -17.275 7.837 1.00 96.19 299 ASP A O 1
ATOM 2301 N N . PRO A 1 300 ? -7.127 -16.530 6.073 1.00 94.12 300 PRO A N 1
ATOM 2302 C CA . PRO A 1 300 ? -8.202 -15.965 6.886 1.00 94.12 300 PRO A CA 1
ATOM 2303 C C . PRO A 1 300 ? -9.003 -17.020 7.660 1.00 94.12 300 PRO A C 1
ATOM 2305 O O . PRO A 1 300 ? -9.655 -16.686 8.649 1.00 94.12 300 PRO A O 1
ATOM 2308 N N . LEU A 1 301 ? -8.985 -18.289 7.229 1.00 92.88 301 LEU A N 1
ATOM 2309 C CA . LEU A 1 301 ? -9.723 -19.365 7.897 1.00 92.88 301 LEU A CA 1
ATOM 2310 C C . LEU A 1 301 ? -9.003 -19.831 9.159 1.00 92.88 301 LEU A C 1
ATOM 2312 O O . LEU A 1 301 ? -9.650 -20.148 10.160 1.00 92.88 301 LEU A O 1
ATOM 2316 N N . THR A 1 302 ? -7.670 -19.872 9.120 1.00 93.62 302 THR A N 1
ATOM 2317 C CA . THR A 1 302 ? -6.850 -20.290 10.266 1.00 93.62 302 THR A CA 1
ATOM 2318 C C . THR A 1 302 ? -6.263 -19.121 11.057 1.00 93.62 302 THR A C 1
ATOM 2320 O O . THR A 1 302 ? -5.716 -19.346 12.138 1.00 93.62 302 THR A O 1
ATOM 2323 N N . ASN A 1 303 ? -6.439 -17.883 10.577 1.00 95.75 303 ASN A N 1
ATOM 2324 C CA . ASN A 1 303 ? -5.860 -16.658 11.139 1.00 95.75 303 ASN A CA 1
ATOM 2325 C C . ASN A 1 303 ? -4.335 -16.757 11.270 1.00 95.75 303 ASN A C 1
ATOM 2327 O O . ASN A 1 303 ? -3.785 -16.370 12.299 1.00 95.75 303 ASN A O 1
ATOM 2331 N N . ARG A 1 304 ? -3.677 -17.357 10.272 1.00 96.31 304 ARG A N 1
ATOM 2332 C CA . ARG A 1 304 ? -2.225 -17.570 10.242 1.00 96.31 304 ARG A CA 1
ATOM 2333 C C . ARG A 1 304 ? -1.591 -16.782 9.119 1.00 96.31 304 ARG A C 1
ATOM 2335 O O . ARG A 1 304 ? -2.158 -16.684 8.036 1.00 96.31 304 ARG A O 1
ATOM 2342 N N . THR A 1 305 ? -0.376 -16.321 9.376 1.00 95.94 305 THR A N 1
ATOM 2343 C CA . THR A 1 305 ? 0.467 -15.651 8.394 1.00 95.94 305 THR A CA 1
ATOM 2344 C C . THR A 1 305 ? 1.808 -16.347 8.243 1.00 95.94 305 THR A C 1
ATOM 2346 O O . THR A 1 305 ? 2.349 -16.872 9.217 1.00 95.94 305 THR A O 1
ATOM 2349 N N . GLU A 1 306 ? 2.354 -16.323 7.033 1.00 95.12 306 GLU A N 1
ATOM 2350 C CA . GLU A 1 306 ? 3.676 -16.853 6.693 1.00 95.12 306 GLU A CA 1
ATOM 2351 C C . GLU A 1 306 ? 4.395 -15.875 5.756 1.00 95.12 306 GLU A C 1
ATOM 2353 O O . GLU A 1 306 ? 3.768 -15.297 4.870 1.00 95.12 306 GLU A O 1
ATOM 2358 N N . GLU A 1 307 ? 5.704 -15.702 5.939 1.00 95.12 307 GLU A N 1
ATOM 2359 C CA . GLU A 1 307 ? 6.570 -15.006 4.985 1.00 95.12 307 GLU A CA 1
ATOM 2360 C C . GLU A 1 307 ? 7.559 -15.994 4.372 1.00 95.12 307 GLU A C 1
ATOM 2362 O O . GLU A 1 307 ? 8.252 -16.719 5.090 1.00 95.12 307 GLU A O 1
ATOM 2367 N N . ILE A 1 308 ? 7.642 -16.003 3.044 1.00 96.44 308 ILE A N 1
ATOM 2368 C CA . ILE A 1 308 ? 8.532 -16.877 2.284 1.00 96.44 308 ILE A CA 1
ATOM 2369 C C . ILE A 1 308 ? 9.487 -16.011 1.468 1.00 96.44 308 ILE A C 1
ATOM 2371 O O . ILE A 1 308 ? 9.060 -15.190 0.659 1.00 96.44 308 ILE A O 1
ATOM 2375 N N . GLU A 1 309 ? 10.790 -16.205 1.656 1.00 96.00 309 GLU A N 1
ATOM 2376 C CA . GLU A 1 309 ? 11.812 -15.549 0.842 1.00 96.00 309 GLU A CA 1
ATOM 2377 C C . GLU A 1 309 ? 11.716 -15.980 -0.627 1.00 96.00 309 GLU A C 1
ATOM 2379 O O . GLU A 1 309 ? 11.743 -17.170 -0.946 1.00 96.00 309 GLU A O 1
ATOM 2384 N N . ILE A 1 310 ? 11.664 -15.002 -1.531 1.00 97.06 310 ILE A N 1
ATOM 2385 C CA . ILE A 1 310 ? 11.630 -15.247 -2.975 1.00 97.06 310 ILE A CA 1
ATOM 2386 C C . ILE A 1 310 ? 13.065 -15.496 -3.458 1.00 97.06 310 ILE A C 1
ATOM 2388 O O . ILE A 1 310 ? 13.937 -14.657 -3.228 1.00 97.06 310 ILE A O 1
ATOM 2392 N N . PRO A 1 311 ? 13.373 -16.630 -4.102 1.00 96.62 311 PRO A N 1
ATOM 2393 C CA . PRO A 1 311 ? 14.743 -16.938 -4.485 1.00 96.62 311 PRO A CA 1
ATOM 2394 C C . PRO A 1 311 ? 15.243 -16.042 -5.625 1.00 96.62 311 PRO A C 1
ATOM 2396 O O . PRO A 1 311 ? 14.478 -15.558 -6.454 1.00 96.62 311 PRO A O 1
ATOM 2399 N N . THR A 1 312 ? 16.564 -15.899 -5.705 1.00 96.19 312 THR A N 1
ATOM 2400 C CA . THR A 1 312 ? 17.275 -15.304 -6.841 1.00 96.19 312 THR A CA 1
ATOM 2401 C C . THR A 1 312 ? 18.069 -16.388 -7.574 1.00 96.19 312 THR A C 1
ATOM 2403 O O . THR A 1 312 ? 18.470 -17.385 -6.973 1.00 96.19 312 THR A O 1
ATOM 2406 N N . ARG A 1 313 ? 18.315 -16.209 -8.877 1.00 95.94 313 ARG A N 1
ATOM 2407 C CA . ARG A 1 313 ? 19.240 -17.060 -9.649 1.00 95.94 313 ARG A CA 1
ATOM 2408 C C . ARG A 1 313 ? 20.694 -16.750 -9.303 1.00 95.94 313 ARG A C 1
ATOM 2410 O O . ARG A 1 313 ? 21.502 -17.662 -9.169 1.00 95.94 313 ARG A O 1
ATOM 2417 N N . ALA A 1 314 ? 21.016 -15.465 -9.172 1.00 94.19 314 ALA A N 1
ATOM 2418 C CA . ALA A 1 314 ? 22.339 -15.012 -8.758 1.00 94.19 314 ALA A CA 1
ATOM 2419 C C . ALA A 1 314 ? 22.474 -14.995 -7.224 1.00 94.19 314 ALA A C 1
ATOM 2421 O O . ALA A 1 314 ? 21.460 -14.888 -6.524 1.00 94.19 314 ALA A O 1
ATOM 2422 N N . PRO A 1 315 ? 23.700 -15.050 -6.674 1.00 92.81 315 PRO A N 1
ATOM 2423 C CA . PRO A 1 315 ? 23.932 -14.840 -5.249 1.00 92.81 315 PRO A CA 1
ATOM 2424 C C . PRO A 1 315 ? 23.323 -13.519 -4.754 1.00 92.81 315 PRO A C 1
ATOM 2426 O O . PRO A 1 315 ? 23.467 -12.476 -5.388 1.00 92.81 315 PRO A O 1
ATOM 2429 N N . ARG A 1 316 ? 22.683 -13.532 -3.575 1.00 90.75 316 ARG A N 1
ATOM 2430 C CA . ARG A 1 316 ? 21.979 -12.356 -3.015 1.00 90.75 316 ARG A CA 1
ATOM 2431 C C . ARG A 1 316 ? 22.851 -11.105 -2.887 1.00 90.75 316 ARG A C 1
ATOM 2433 O O . ARG A 1 316 ? 22.330 -10.001 -2.951 1.00 90.75 316 ARG A O 1
ATOM 2440 N N . ALA A 1 317 ? 24.156 -11.264 -2.673 1.00 89.75 317 ALA A N 1
ATOM 2441 C CA . ALA A 1 317 ? 25.089 -10.144 -2.552 1.00 89.75 317 ALA A CA 1
ATOM 2442 C C . ALA A 1 317 ? 25.364 -9.432 -3.890 1.00 89.75 317 ALA A C 1
ATOM 2444 O O . ALA A 1 317 ? 25.833 -8.298 -3.887 1.00 89.75 317 ALA A O 1
ATOM 2445 N N . GLU A 1 318 ? 25.076 -10.083 -5.020 1.00 91.50 318 GLU A N 1
ATOM 2446 C CA . GLU A 1 318 ? 25.327 -9.558 -6.368 1.00 91.50 318 GLU A CA 1
ATOM 2447 C C . GLU A 1 318 ? 24.085 -8.892 -6.976 1.00 91.50 318 GLU A C 1
ATOM 2449 O O . GLU A 1 318 ? 24.196 -8.079 -7.892 1.00 91.50 318 GLU A O 1
ATOM 2454 N N . VAL A 1 319 ? 22.892 -9.204 -6.463 1.00 92.06 319 VAL A N 1
ATOM 2455 C CA . VAL A 1 319 ? 21.636 -8.593 -6.912 1.00 92.06 319 VAL A CA 1
ATOM 2456 C C . VAL A 1 319 ? 21.444 -7.256 -6.187 1.00 92.06 319 VAL A C 1
ATOM 2458 O O . VAL A 1 319 ? 21.328 -7.249 -4.966 1.00 92.06 319 VAL A O 1
ATOM 2461 N N . PRO A 1 320 ? 21.390 -6.105 -6.875 1.00 88.00 320 PRO A N 1
ATOM 2462 C CA . PRO A 1 320 ? 21.321 -4.813 -6.196 1.00 88.00 320 PRO A CA 1
ATOM 2463 C C . PRO A 1 320 ? 19.908 -4.515 -5.673 1.00 88.00 320 PRO A C 1
ATOM 2465 O O . PRO A 1 320 ? 18.946 -4.569 -6.446 1.00 88.00 320 PRO A O 1
ATOM 2468 N N . SER A 1 321 ? 19.778 -4.124 -4.400 1.00 85.31 321 SER A N 1
ATOM 2469 C CA . SER A 1 321 ? 18.532 -3.557 -3.858 1.00 85.31 321 SER A CA 1
ATOM 2470 C C . SER A 1 321 ? 18.250 -2.169 -4.436 1.00 85.31 321 SER A C 1
ATOM 2472 O O . SER A 1 321 ? 19.165 -1.383 -4.693 1.00 85.31 321 SER A O 1
ATOM 2474 N N . ARG A 1 322 ? 16.963 -1.844 -4.607 1.00 85.38 322 ARG A N 1
ATOM 2475 C CA . ARG A 1 322 ? 16.528 -0.482 -4.957 1.00 85.38 322 ARG A CA 1
ATOM 2476 C C . ARG A 1 322 ? 16.552 0.485 -3.770 1.00 85.38 322 ARG A C 1
ATOM 2478 O O . ARG A 1 322 ? 16.373 1.683 -3.966 1.00 85.38 322 ARG A O 1
ATOM 2485 N N . PHE A 1 323 ? 16.692 -0.023 -2.546 1.00 86.44 323 PHE A N 1
ATOM 2486 C CA . PHE A 1 323 ? 16.571 0.758 -1.321 1.00 86.44 323 PHE A CA 1
ATOM 2487 C C . PHE A 1 323 ? 17.941 1.285 -0.882 1.00 86.44 323 PHE A C 1
ATOM 2489 O O . PHE A 1 323 ? 18.771 0.511 -0.391 1.00 86.44 323 PHE A O 1
ATOM 2496 N N . PRO A 1 324 ? 18.212 2.594 -1.032 1.00 82.06 324 PRO A N 1
ATOM 2497 C CA . PRO A 1 324 ? 19.495 3.159 -0.647 1.00 82.06 324 PRO A CA 1
ATOM 2498 C C . PRO A 1 324 ? 19.656 3.173 0.875 1.00 82.06 324 PRO A C 1
ATOM 2500 O O . PRO A 1 324 ? 18.684 3.110 1.631 1.00 82.06 324 PRO A O 1
ATOM 2503 N N . LYS A 1 325 ? 20.903 3.318 1.334 1.00 85.00 325 LYS A N 1
ATOM 2504 C CA . LYS A 1 325 ? 21.168 3.621 2.743 1.00 85.00 325 LYS A CA 1
ATOM 2505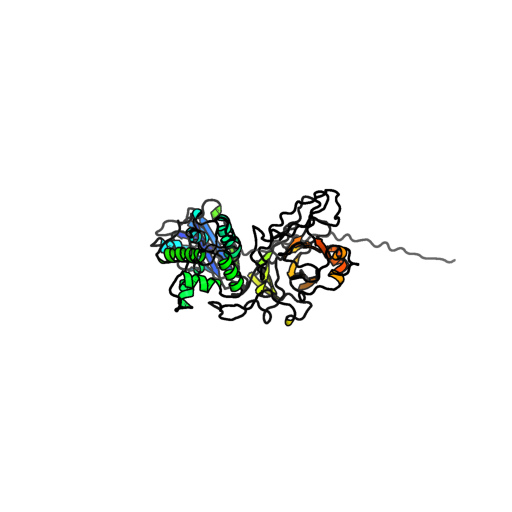 C C . LYS A 1 325 ? 20.516 4.957 3.120 1.00 85.00 325 LYS A C 1
ATOM 2507 O O . LYS A 1 325 ? 20.561 5.891 2.312 1.00 85.00 325 LYS A O 1
ATOM 2512 N N . PRO A 1 326 ? 19.936 5.073 4.328 1.00 84.62 326 PRO A N 1
ATOM 2513 C CA . PRO A 1 326 ? 19.381 6.336 4.792 1.00 84.62 326 PRO A CA 1
ATOM 2514 C C . PRO A 1 326 ? 20.478 7.408 4.851 1.00 84.62 326 PRO A C 1
ATOM 2516 O O . PRO A 1 326 ? 21.582 7.155 5.330 1.00 84.62 326 PRO A O 1
ATOM 2519 N N . THR A 1 327 ? 20.177 8.611 4.361 1.00 83.88 327 THR A N 1
ATOM 2520 C CA . THR A 1 327 ? 21.101 9.761 4.407 1.00 83.88 327 THR A CA 1
ATOM 2521 C C . THR A 1 327 ? 21.025 10.523 5.727 1.00 83.88 327 THR A C 1
ATOM 2523 O O . THR A 1 327 ? 21.988 11.182 6.115 1.00 83.88 327 THR A O 1
ATOM 2526 N N . ARG A 1 328 ? 19.897 10.415 6.440 1.00 90.56 328 ARG A N 1
ATOM 2527 C CA . ARG A 1 328 ? 19.752 10.817 7.844 1.00 90.56 328 ARG A CA 1
ATOM 2528 C C . ARG A 1 328 ? 19.139 9.671 8.648 1.00 90.56 328 ARG A C 1
ATOM 2530 O O . ARG A 1 328 ? 18.253 8.987 8.117 1.00 90.56 328 ARG A O 1
ATOM 2537 N N . PRO A 1 329 ? 19.531 9.509 9.924 1.00 89.00 329 PRO A N 1
ATOM 2538 C CA . PRO A 1 329 ? 18.996 8.455 10.772 1.00 89.00 329 PRO A CA 1
ATOM 2539 C C . PRO A 1 329 ? 17.474 8.556 10.877 1.00 89.00 329 PRO A C 1
ATOM 2541 O O . PRO A 1 329 ? 16.902 9.649 10.978 1.00 89.00 329 PRO A O 1
ATOM 2544 N N . SER A 1 330 ? 16.816 7.400 10.872 1.00 89.06 330 SER A N 1
ATOM 2545 C CA . SER A 1 330 ? 15.417 7.292 11.271 1.00 89.06 330 SER A CA 1
ATOM 2546 C C . SER A 1 330 ? 15.245 7.763 12.716 1.00 89.06 330 SER A C 1
ATOM 2548 O O . SER A 1 330 ? 16.090 7.501 13.572 1.00 89.06 330 SER A O 1
ATOM 2550 N N . LEU A 1 331 ? 14.107 8.395 13.005 1.00 89.31 331 LEU A N 1
ATOM 2551 C CA . LEU A 1 331 ? 13.737 8.796 14.365 1.00 89.31 331 LEU A CA 1
ATOM 2552 C C . LEU A 1 331 ? 13.397 7.601 15.277 1.00 89.31 331 LEU A C 1
ATOM 2554 O O . LEU A 1 331 ? 13.294 7.784 16.485 1.00 89.31 331 LEU A O 1
ATOM 2558 N N . TRP A 1 332 ? 13.240 6.397 14.714 1.00 89.19 332 TRP A N 1
ATOM 2559 C CA . TRP A 1 332 ? 12.914 5.167 15.451 1.00 89.19 332 TRP A CA 1
ATOM 2560 C C . TRP A 1 332 ? 13.997 4.094 15.345 1.00 89.19 332 TRP A C 1
ATOM 2562 O O . TRP A 1 332 ? 14.291 3.426 16.330 1.00 89.19 332 TRP A O 1
ATOM 2572 N N . TRP A 1 333 ? 14.613 3.947 14.168 1.00 88.88 333 TRP A N 1
ATOM 2573 C CA . TRP A 1 333 ? 15.578 2.872 13.887 1.00 88.88 333 TRP A CA 1
ATOM 2574 C C . TRP A 1 333 ? 17.026 3.360 13.731 1.00 88.88 333 TRP A C 1
ATOM 2576 O O . TRP A 1 333 ? 17.908 2.565 13.399 1.00 88.88 333 TRP A O 1
ATOM 2586 N N . GLY A 1 334 ? 17.292 4.653 13.949 1.00 88.00 334 GLY A N 1
ATOM 2587 C CA . GLY A 1 334 ? 18.626 5.233 13.781 1.00 88.00 334 GLY A CA 1
ATOM 2588 C C . GLY A 1 334 ? 19.176 5.006 12.369 1.00 88.00 334 GLY A C 1
ATOM 2589 O O . GLY A 1 334 ? 18.454 5.169 11.385 1.00 88.00 334 GLY A O 1
ATOM 2590 N N . ASP A 1 335 ? 20.439 4.594 12.274 1.00 85.88 335 ASP A N 1
ATOM 2591 C CA . ASP A 1 335 ? 21.137 4.330 11.005 1.00 85.88 335 ASP A CA 1
ATOM 2592 C C . ASP A 1 335 ? 20.891 2.924 10.430 1.00 85.88 335 ASP A C 1
ATOM 2594 O O . ASP A 1 335 ? 21.551 2.513 9.472 1.00 85.88 335 ASP A O 1
ATOM 2598 N N . THR A 1 336 ? 19.952 2.159 10.994 1.00 86.44 336 THR A N 1
ATOM 2599 C CA . THR A 1 336 ? 19.630 0.817 10.491 1.00 86.44 336 THR A CA 1
ATOM 2600 C C . THR A 1 336 ? 19.169 0.896 9.034 1.00 86.44 336 THR A C 1
ATOM 2602 O O . THR A 1 336 ? 18.172 1.550 8.717 1.00 86.44 336 THR A O 1
ATOM 2605 N N . HIS A 1 337 ? 19.875 0.201 8.135 1.00 86.12 337 HIS A N 1
ATOM 2606 C CA . HIS A 1 337 ? 19.511 0.105 6.718 1.00 86.12 337 HIS A CA 1
ATOM 2607 C C . HIS A 1 337 ? 18.372 -0.902 6.538 1.00 86.12 337 HIS A C 1
ATOM 2609 O O . HIS A 1 337 ? 18.579 -2.049 6.147 1.00 86.12 337 HIS A O 1
ATOM 2615 N N . LEU A 1 338 ? 17.154 -0.460 6.855 1.00 86.88 338 LEU A N 1
ATOM 2616 C CA . LEU A 1 338 ? 15.944 -1.206 6.525 1.00 86.88 338 LEU A CA 1
ATOM 2617 C C . LEU A 1 338 ? 15.879 -1.417 5.006 1.00 86.88 338 LEU A C 1
ATOM 2619 O O . LEU A 1 338 ? 16.203 -0.512 4.236 1.00 86.88 338 LEU A O 1
ATOM 2623 N N . TRP A 1 339 ? 15.484 -2.619 4.588 1.00 88.31 339 TRP A N 1
ATOM 2624 C CA . TRP A 1 339 ? 15.244 -2.983 3.183 1.00 88.31 339 TRP A CA 1
ATOM 2625 C C . TRP A 1 339 ? 16.483 -3.064 2.272 1.00 88.31 339 TRP A C 1
ATOM 2627 O O . TRP A 1 339 ? 16.379 -3.225 1.055 1.00 88.31 339 TRP A O 1
ATOM 2637 N N . GLY A 1 340 ? 17.681 -2.979 2.854 1.00 78.69 340 GLY A N 1
ATOM 2638 C CA . GLY A 1 340 ? 18.949 -3.206 2.163 1.00 78.69 340 GLY A CA 1
ATOM 2639 C C . GLY A 1 340 ? 19.377 -4.673 2.159 1.00 78.69 340 GLY A C 1
ATOM 2640 O O . GLY A 1 340 ? 19.204 -5.388 3.146 1.00 78.69 340 GLY A O 1
ATOM 2641 N N . ASN A 1 341 ? 19.996 -5.118 1.068 1.00 80.50 341 ASN A N 1
ATOM 2642 C CA . ASN A 1 341 ? 20.649 -6.419 1.010 1.00 80.50 341 ASN A CA 1
ATOM 2643 C C . ASN A 1 341 ? 22.177 -6.275 1.141 1.00 80.50 341 ASN A C 1
ATOM 2645 O O . ASN A 1 341 ? 22.774 -5.428 0.470 1.00 80.50 341 ASN A O 1
ATOM 2649 N N . PRO A 1 342 ? 22.840 -7.130 1.938 1.00 79.25 342 PRO A N 1
ATOM 2650 C CA . PRO A 1 342 ? 22.309 -7.893 3.080 1.00 79.25 342 PRO A CA 1
ATOM 2651 C C . PRO A 1 342 ? 21.848 -6.977 4.248 1.00 79.25 342 PRO A C 1
ATOM 2653 O O . PRO A 1 342 ? 22.321 -5.842 4.330 1.00 79.25 342 PRO A O 1
ATOM 2656 N N . PRO A 1 343 ? 20.993 -7.449 5.186 1.00 85.25 343 PRO A N 1
ATOM 2657 C CA . PRO A 1 343 ? 20.555 -8.837 5.367 1.00 85.25 343 PRO A CA 1
ATOM 2658 C C . PRO A 1 343 ? 19.272 -9.216 4.613 1.00 85.25 343 PRO A C 1
ATOM 2660 O O . PRO A 1 343 ? 18.999 -10.407 4.489 1.00 85.25 343 PRO A O 1
ATOM 2663 N N . TYR A 1 344 ? 18.498 -8.249 4.115 1.00 89.56 344 TYR A N 1
ATOM 2664 C CA . TYR A 1 344 ? 17.211 -8.534 3.474 1.00 89.56 344 TYR A CA 1
ATOM 2665 C C . TYR A 1 344 ? 17.389 -9.129 2.074 1.00 89.56 344 TYR A C 1
ATOM 2667 O O . TYR A 1 344 ? 18.438 -8.973 1.438 1.00 89.56 344 TYR A O 1
ATOM 2675 N N . ASN A 1 345 ? 16.369 -9.837 1.591 1.00 91.75 345 ASN A N 1
ATOM 2676 C CA . ASN A 1 345 ? 16.412 -10.476 0.285 1.00 91.75 345 ASN A CA 1
ATOM 2677 C C . ASN A 1 345 ? 16.165 -9.432 -0.829 1.00 91.75 345 ASN A C 1
ATOM 2679 O O . ASN A 1 345 ? 15.190 -8.684 -0.761 1.00 91.75 345 ASN A O 1
ATOM 2683 N N . PRO A 1 346 ? 17.027 -9.344 -1.860 1.00 92.75 346 PRO A N 1
ATOM 2684 C CA . PRO A 1 346 ? 16.945 -8.301 -2.888 1.00 92.75 346 PRO A CA 1
ATOM 2685 C C . PRO A 1 346 ? 15.856 -8.505 -3.949 1.00 92.75 346 PRO A C 1
ATOM 2687 O O . PRO A 1 346 ? 15.854 -7.780 -4.943 1.00 92.75 346 PRO A O 1
ATOM 2690 N N . ALA A 1 347 ? 14.954 -9.475 -3.778 1.00 93.88 347 ALA A N 1
ATOM 2691 C CA . ALA A 1 347 ? 13.942 -9.805 -4.776 1.00 93.88 347 ALA A CA 1
ATOM 2692 C C . ALA A 1 347 ? 12.975 -8.645 -5.101 1.00 93.88 347 ALA A C 1
ATOM 2694 O O . ALA A 1 347 ? 12.400 -8.665 -6.181 1.00 93.88 347 ALA A O 1
ATOM 2695 N N . ASP A 1 348 ? 12.806 -7.644 -4.220 1.00 92.38 348 ASP A N 1
ATOM 2696 C CA . ASP A 1 348 ? 11.961 -6.445 -4.438 1.00 92.38 348 ASP A CA 1
ATOM 2697 C C . ASP A 1 348 ? 10.614 -6.754 -5.125 1.00 92.38 348 ASP A C 1
ATOM 2699 O O . ASP A 1 348 ? 10.329 -6.211 -6.195 1.00 92.38 348 ASP A O 1
ATOM 2703 N N . PRO A 1 349 ? 9.807 -7.687 -4.584 1.00 94.62 349 PRO A N 1
ATOM 2704 C CA . PRO A 1 349 ? 8.606 -8.133 -5.257 1.00 94.62 349 PRO A CA 1
ATOM 2705 C C . PRO A 1 349 ? 7.528 -7.061 -5.322 1.00 94.62 349 PRO A C 1
ATOM 2707 O O . PRO A 1 349 ? 7.415 -6.209 -4.439 1.00 94.62 349 PRO A O 1
ATOM 2710 N N . HIS A 1 350 ? 6.697 -7.145 -6.355 1.00 92.69 350 HIS A N 1
ATOM 2711 C CA . HIS A 1 350 ? 5.611 -6.198 -6.574 1.00 92.69 350 HIS A CA 1
ATOM 2712 C C . HIS A 1 350 ? 4.446 -6.848 -7.334 1.00 92.69 350 HIS A C 1
ATOM 2714 O O . HIS A 1 350 ? 4.670 -7.726 -8.175 1.00 92.69 350 HIS A O 1
ATOM 2720 N N . ASN A 1 351 ? 3.230 -6.367 -7.050 1.00 89.56 351 ASN A N 1
ATOM 2721 C CA . ASN A 1 351 ? 1.973 -6.682 -7.733 1.00 89.56 351 ASN A CA 1
ATOM 2722 C C . ASN A 1 351 ? 1.681 -8.176 -7.920 1.00 89.56 351 ASN A C 1
ATOM 2724 O O . ASN A 1 351 ? 1.704 -8.651 -9.051 1.00 89.56 351 ASN A O 1
ATOM 2728 N N . PRO A 1 352 ? 1.413 -8.942 -6.847 1.00 95.25 352 PRO A N 1
ATOM 2729 C CA . PRO A 1 352 ? 1.038 -10.331 -7.014 1.00 95.25 352 PRO A CA 1
ATOM 2730 C C . PRO A 1 352 ? -0.295 -10.436 -7.777 1.00 95.25 352 PRO A C 1
ATOM 2732 O O . PRO A 1 352 ? -1.227 -9.681 -7.514 1.00 95.25 352 PRO A O 1
ATOM 2735 N N . MET A 1 353 ? -0.402 -11.388 -8.701 1.00 95.81 353 MET A N 1
ATOM 2736 C CA . MET A 1 353 ? -1.620 -11.727 -9.445 1.00 95.81 353 MET A CA 1
ATOM 2737 C C . MET A 1 353 ? -1.787 -13.246 -9.494 1.00 95.81 353 MET A C 1
ATOM 2739 O O . MET A 1 353 ? -0.809 -13.989 -9.457 1.00 95.81 353 MET A O 1
ATOM 2743 N N . LEU A 1 354 ? -3.025 -13.720 -9.601 1.00 96.75 354 LEU A N 1
ATOM 2744 C CA . LEU A 1 354 ? -3.332 -15.142 -9.760 1.00 96.75 354 LEU A CA 1
ATOM 2745 C C . LEU A 1 354 ? -3.684 -15.448 -11.215 1.00 96.75 354 LEU A C 1
ATOM 2747 O O . LEU A 1 354 ? -4.444 -14.700 -11.828 1.00 96.75 354 LEU A O 1
ATOM 2751 N N . ASP A 1 355 ? -3.163 -16.556 -11.737 1.00 95.00 355 ASP A N 1
ATOM 2752 C CA . ASP A 1 355 ? -3.622 -17.122 -13.010 1.00 95.00 355 ASP A CA 1
ATOM 2753 C C . ASP A 1 355 ? -4.766 -18.132 -12.819 1.00 95.00 355 ASP A C 1
ATOM 2755 O O . ASP A 1 355 ? -5.110 -18.503 -11.687 1.00 95.00 355 ASP A O 1
ATOM 2759 N N . SER A 1 356 ? -5.332 -18.645 -13.920 1.00 93.25 356 SER A N 1
ATOM 2760 C CA . SER A 1 356 ? -6.423 -19.633 -13.869 1.00 93.25 356 SER A CA 1
ATOM 2761 C C . SER A 1 356 ? -6.048 -20.953 -13.175 1.00 93.25 356 SER A C 1
ATOM 2763 O O . SER A 1 356 ? -6.928 -21.722 -12.773 1.00 93.25 356 SER A O 1
ATOM 2765 N N . LYS A 1 357 ? -4.749 -21.236 -13.003 1.00 94.00 357 LYS A N 1
ATOM 2766 C CA . LYS A 1 357 ? -4.228 -22.459 -12.368 1.00 94.00 357 LYS A CA 1
ATOM 2767 C C . LYS A 1 357 ? -4.037 -22.291 -10.856 1.00 94.00 357 LYS A C 1
ATOM 2769 O O . LYS A 1 357 ? -3.793 -23.297 -10.167 1.00 94.00 357 LYS A O 1
ATOM 2774 N N . GLY A 1 358 ? -4.187 -21.064 -10.350 1.00 95.81 358 GLY A N 1
ATOM 2775 C CA . GLY A 1 358 ? -3.996 -20.681 -8.953 1.00 95.81 358 GLY A CA 1
ATOM 2776 C C . GLY A 1 358 ? -2.535 -20.419 -8.583 1.00 95.81 358 GLY A C 1
ATOM 2777 O O . GLY A 1 358 ? -2.195 -20.495 -7.403 1.00 95.81 358 GLY A O 1
ATOM 2778 N N . ARG A 1 359 ? -1.657 -20.161 -9.563 1.00 97.81 359 ARG A N 1
ATOM 2779 C CA . ARG A 1 359 ? -0.264 -19.760 -9.307 1.00 97.81 359 ARG A CA 1
ATOM 2780 C C . ARG A 1 359 ? -0.212 -18.263 -9.038 1.00 97.81 359 ARG A C 1
ATOM 2782 O O . ARG A 1 359 ? -0.906 -17.492 -9.695 1.00 97.81 359 ARG A O 1
ATOM 2789 N N . VAL A 1 360 ? 0.627 -17.863 -8.092 1.00 98.31 360 VAL A N 1
ATOM 2790 C CA . VAL A 1 360 ? 0.796 -16.473 -7.663 1.00 98.31 360 VAL A CA 1
ATOM 2791 C C . VAL A 1 360 ? 1.981 -15.881 -8.410 1.00 98.31 360 VAL A C 1
ATOM 2793 O O . VAL A 1 360 ? 3.130 -16.122 -8.044 1.00 98.31 360 VAL A O 1
ATOM 2796 N N . TRP A 1 361 ? 1.705 -15.143 -9.474 1.00 98.00 361 TRP A N 1
ATOM 2797 C CA . TRP A 1 361 ? 2.690 -14.424 -10.272 1.00 98.00 361 TRP A CA 1
ATOM 2798 C C . TRP A 1 361 ? 3.037 -13.096 -9.622 1.00 98.00 361 TRP A C 1
ATOM 2800 O O . TRP A 1 361 ? 2.164 -12.442 -9.072 1.00 98.00 361 TRP A O 1
ATOM 2810 N N . MET A 1 362 ? 4.297 -12.690 -9.693 1.00 97.38 362 MET A N 1
ATOM 2811 C CA . MET A 1 362 ? 4.792 -11.419 -9.171 1.00 97.38 362 MET A CA 1
ATOM 2812 C C . MET A 1 362 ? 5.961 -10.936 -10.026 1.00 97.38 362 MET A C 1
ATOM 2814 O O . MET A 1 362 ? 6.650 -11.729 -10.673 1.00 97.38 362 MET A O 1
ATOM 2818 N N . THR A 1 363 ? 6.221 -9.633 -10.015 1.00 95.19 363 THR A N 1
ATOM 2819 C CA . THR A 1 363 ? 7.536 -9.161 -10.462 1.00 95.19 363 THR A CA 1
ATOM 2820 C C . THR A 1 363 ? 8.541 -9.383 -9.344 1.00 95.19 363 THR A C 1
ATOM 2822 O O . THR A 1 363 ? 8.180 -9.292 -8.173 1.00 95.19 363 THR A O 1
ATOM 2825 N N . SER A 1 364 ? 9.784 -9.705 -9.685 1.00 95.00 364 SER A N 1
ATOM 2826 C CA . SER A 1 364 ? 10.866 -9.904 -8.720 1.00 95.00 364 SER A CA 1
ATOM 2827 C C . SER A 1 364 ? 12.224 -9.823 -9.405 1.00 95.00 364 SER A C 1
ATOM 2829 O O . SER A 1 364 ? 12.392 -10.320 -10.520 1.00 95.00 364 SER A O 1
ATOM 2831 N N . LYS A 1 365 ? 13.230 -9.269 -8.732 1.00 94.44 365 LYS A N 1
ATOM 2832 C CA . LYS A 1 365 ? 14.624 -9.407 -9.150 1.00 94.44 365 LYS A CA 1
ATOM 2833 C C . LYS A 1 365 ? 15.093 -10.840 -8.984 1.00 94.44 365 LYS A C 1
ATOM 2835 O O . LYS A 1 365 ? 14.974 -11.409 -7.902 1.00 94.44 365 LYS A O 1
ATOM 2840 N N . ILE A 1 366 ? 15.714 -11.379 -10.028 1.00 95.62 366 ILE A N 1
ATOM 2841 C CA . ILE A 1 366 ? 16.316 -12.718 -9.979 1.00 95.62 366 ILE A CA 1
ATOM 2842 C C . ILE A 1 366 ? 17.832 -12.682 -10.214 1.00 95.62 366 ILE A C 1
ATOM 2844 O O . ILE A 1 366 ? 18.520 -13.654 -9.900 1.00 95.62 366 ILE A O 1
ATOM 2848 N N . ARG A 1 367 ? 18.364 -11.577 -10.752 1.00 95.56 367 ARG A N 1
ATOM 2849 C CA . ARG A 1 367 ? 19.769 -11.412 -11.162 1.00 95.56 367 ARG A CA 1
ATOM 2850 C C . ARG A 1 367 ? 20.225 -9.939 -11.092 1.00 95.56 367 ARG A C 1
ATOM 2852 O O . ARG A 1 367 ? 19.386 -9.069 -10.848 1.00 95.56 367 ARG A O 1
ATOM 2859 N N . PRO A 1 368 ? 21.530 -9.638 -11.276 1.00 94.56 368 PRO A N 1
ATOM 2860 C CA . PRO A 1 368 ? 22.012 -8.272 -11.472 1.00 94.56 368 PRO A CA 1
ATOM 2861 C C . PRO A 1 368 ? 21.352 -7.594 -12.678 1.00 94.56 368 PRO A C 1
ATOM 2863 O O . PRO A 1 368 ? 20.814 -8.260 -13.559 1.00 94.56 368 PRO A O 1
ATOM 2866 N N . ASN A 1 369 ? 21.436 -6.262 -12.729 1.00 92.06 369 ASN A N 1
ATOM 2867 C CA . ASN A 1 369 ? 20.713 -5.481 -13.733 1.00 92.06 369 ASN A CA 1
ATOM 2868 C C . ASN A 1 369 ? 21.183 -5.729 -15.177 1.00 92.06 369 ASN A C 1
ATOM 2870 O O . ASN A 1 369 ? 20.468 -5.349 -16.088 1.00 92.06 369 ASN A O 1
ATOM 2874 N N . GLU A 1 370 ? 22.366 -6.309 -15.403 1.00 94.19 370 GLU A N 1
ATOM 2875 C CA . GLU A 1 370 ? 22.860 -6.627 -16.749 1.00 94.19 370 GLU A CA 1
ATOM 2876 C C . GLU A 1 370 ? 22.031 -7.751 -17.382 1.00 94.19 370 GLU A C 1
ATOM 2878 O O . GLU A 1 370 ? 21.875 -8.825 -16.792 1.00 94.19 370 GLU A O 1
ATOM 2883 N N . ASP A 1 371 ? 21.496 -7.494 -18.577 1.00 94.06 371 ASP A N 1
ATOM 2884 C CA . ASP A 1 371 ? 20.659 -8.454 -19.294 1.00 94.06 371 ASP A CA 1
ATOM 2885 C C . ASP A 1 371 ? 21.469 -9.529 -20.029 1.00 94.06 371 ASP A C 1
ATOM 2887 O O . ASP A 1 371 ? 22.576 -9.269 -20.508 1.00 94.06 371 ASP A O 1
ATOM 2891 N N . PRO A 1 372 ? 20.909 -10.743 -20.192 1.00 94.75 372 PRO A N 1
ATOM 2892 C CA . PRO A 1 372 ? 21.498 -11.773 -21.030 1.00 94.75 372 PRO A CA 1
ATOM 2893 C C . PRO A 1 372 ? 21.770 -11.289 -22.460 1.00 94.75 372 PRO A C 1
ATOM 2895 O O . PRO A 1 372 ? 20.994 -10.535 -23.044 1.00 94.75 372 PRO A O 1
ATOM 2898 N N . SER A 1 373 ? 22.817 -11.822 -23.093 1.00 95.62 373 SER A N 1
ATOM 2899 C CA . SER A 1 373 ? 23.237 -11.401 -24.439 1.00 95.62 373 SER A CA 1
ATOM 2900 C C . SER A 1 373 ? 22.142 -11.504 -25.510 1.00 95.62 373 SER A C 1
ATOM 2902 O O . SER A 1 373 ? 22.108 -10.691 -26.430 1.00 95.62 373 SER A O 1
ATOM 2904 N N . TRP A 1 374 ? 21.205 -12.449 -25.374 1.00 95.25 374 TRP A N 1
ATOM 2905 C CA . TRP A 1 374 ? 20.095 -12.633 -26.316 1.00 95.25 374 TRP A CA 1
ATOM 2906 C C . TRP A 1 374 ? 19.107 -11.451 -26.346 1.00 95.25 374 TRP A C 1
ATOM 2908 O O . TRP A 1 374 ? 18.374 -11.307 -27.323 1.00 95.25 374 TRP A O 1
ATOM 2918 N N . CYS A 1 375 ? 19.120 -10.586 -25.327 1.00 95.81 375 CYS A N 1
ATOM 2919 C CA . CYS A 1 375 ? 18.307 -9.368 -25.255 1.00 95.81 375 CYS A CA 1
ATOM 2920 C C . CYS A 1 375 ? 18.786 -8.254 -26.198 1.00 95.81 375 CYS A C 1
ATOM 2922 O O . CYS A 1 375 ? 18.032 -7.333 -26.512 1.00 95.81 375 CYS A O 1
ATOM 2924 N N . SER A 1 376 ? 20.028 -8.348 -26.682 1.00 96.31 376 SER A N 1
ATOM 2925 C CA . SER A 1 376 ? 20.617 -7.403 -27.640 1.00 96.31 376 SER A CA 1
ATOM 2926 C C . SER A 1 376 ? 21.140 -8.071 -28.915 1.00 96.31 376 SER A C 1
ATOM 2928 O O . SER A 1 376 ? 21.714 -7.394 -29.769 1.00 96.31 376 SER A O 1
ATOM 2930 N N . ASP A 1 377 ? 20.923 -9.379 -29.069 1.00 96.44 377 ASP A N 1
ATOM 2931 C CA . ASP A 1 377 ? 21.299 -10.129 -30.265 1.00 96.44 377 ASP A CA 1
ATOM 2932 C C . ASP A 1 377 ? 20.358 -9.774 -31.431 1.00 96.44 377 ASP A C 1
ATOM 2934 O O . ASP A 1 377 ? 19.161 -10.049 -31.339 1.00 96.44 377 ASP A O 1
ATOM 2938 N N . PRO A 1 378 ? 20.853 -9.215 -32.551 1.00 93.88 378 PRO A N 1
ATOM 2939 C CA . PRO A 1 378 ? 20.013 -8.853 -33.693 1.00 93.88 378 PRO A CA 1
ATOM 2940 C C . PRO A 1 378 ? 19.307 -10.046 -34.362 1.00 93.88 378 PRO A C 1
ATOM 2942 O O . PRO A 1 378 ? 18.389 -9.827 -35.151 1.00 93.88 378 PRO A O 1
ATOM 2945 N N . ALA A 1 379 ? 19.697 -11.294 -34.071 1.00 95.25 379 ALA A N 1
ATOM 2946 C CA . ALA A 1 379 ? 18.956 -12.481 -34.502 1.00 95.25 379 ALA A CA 1
ATOM 2947 C C . ALA A 1 379 ? 17.624 -12.660 -33.746 1.00 95.25 379 ALA A C 1
ATOM 2949 O O . ALA A 1 379 ? 16.715 -13.334 -34.240 1.00 95.25 379 ALA A O 1
ATOM 2950 N N . ASN A 1 380 ? 17.477 -12.056 -32.563 1.00 94.75 380 ASN A N 1
ATOM 2951 C CA . ASN A 1 380 ? 16.200 -11.984 -31.868 1.00 94.75 380 ASN A CA 1
ATOM 2952 C C . ASN A 1 380 ? 15.317 -10.909 -32.525 1.00 94.75 380 ASN A C 1
ATOM 2954 O O . ASN A 1 380 ? 15.687 -9.737 -32.606 1.00 94.75 380 ASN A O 1
ATOM 2958 N N . LYS A 1 381 ? 14.114 -11.304 -32.964 1.00 93.94 381 LYS A N 1
ATOM 2959 C CA . LYS A 1 381 ? 13.189 -10.422 -33.694 1.00 93.94 381 LYS A CA 1
ATOM 2960 C C . LYS A 1 381 ? 12.794 -9.159 -32.921 1.00 93.94 381 LYS A C 1
ATOM 2962 O O . LYS A 1 381 ? 12.519 -8.150 -33.555 1.00 93.94 381 LYS A O 1
ATOM 2967 N N . TYR A 1 382 ? 12.767 -9.199 -31.590 1.00 94.62 382 TYR A N 1
ATOM 2968 C CA . TYR A 1 382 ? 12.453 -8.040 -30.753 1.00 94.62 382 TYR A CA 1
ATOM 2969 C C . TYR A 1 382 ? 13.687 -7.151 -30.572 1.00 94.62 382 TYR A C 1
ATOM 2971 O O . TYR A 1 382 ? 13.609 -5.943 -30.785 1.00 94.62 382 TYR A O 1
ATOM 2979 N N . ALA A 1 383 ? 14.850 -7.746 -30.289 1.00 94.62 383 ALA A N 1
ATOM 2980 C CA . ALA A 1 383 ? 16.113 -7.020 -30.134 1.00 94.62 383 ALA A CA 1
ATOM 2981 C C . ALA A 1 383 ? 16.574 -6.326 -31.429 1.00 94.62 383 ALA A C 1
ATOM 2983 O O . ALA A 1 383 ? 17.220 -5.280 -31.371 1.00 94.62 383 ALA A O 1
ATOM 2984 N N . ALA A 1 384 ? 16.200 -6.850 -32.602 1.00 94.06 384 ALA A N 1
ATOM 2985 C CA . ALA A 1 384 ? 16.407 -6.175 -33.886 1.00 94.06 384 ALA A CA 1
ATOM 2986 C C . ALA A 1 384 ? 15.750 -4.774 -33.932 1.00 94.06 384 ALA A C 1
ATOM 2988 O O . ALA A 1 384 ? 16.256 -3.850 -34.585 1.00 94.06 384 ALA A O 1
ATOM 2989 N N . TRP A 1 385 ? 14.642 -4.600 -33.205 1.00 91.25 385 TRP A N 1
ATOM 2990 C CA . TRP A 1 385 ? 13.922 -3.334 -33.084 1.00 91.25 385 TRP A CA 1
ATOM 2991 C C . TRP A 1 385 ? 14.300 -2.545 -31.827 1.00 91.25 385 TRP A C 1
ATOM 2993 O O . TRP A 1 385 ? 14.549 -1.342 -31.913 1.00 91.25 385 TRP A O 1
ATOM 3003 N N . PHE A 1 386 ? 14.382 -3.218 -30.684 1.00 91.12 386 PHE A N 1
ATOM 3004 C CA . PHE A 1 386 ? 14.583 -2.608 -29.372 1.00 91.12 386 PHE A CA 1
ATOM 3005 C C . PHE A 1 386 ? 15.600 -3.436 -28.577 1.00 91.12 386 PHE A C 1
ATOM 3007 O O . PHE A 1 386 ? 15.202 -4.263 -27.757 1.00 91.12 386 PHE A O 1
ATOM 3014 N N . PRO A 1 387 ? 16.910 -3.295 -28.843 1.00 92.88 387 PRO A N 1
ATOM 3015 C CA . PRO A 1 387 ? 17.928 -4.050 -28.121 1.00 92.88 387 PRO A CA 1
ATOM 3016 C C . PRO A 1 387 ? 18.030 -3.554 -26.677 1.00 92.88 387 PRO A C 1
ATOM 3018 O O . PRO A 1 387 ? 18.196 -2.355 -26.442 1.00 92.88 387 PRO A O 1
ATOM 3021 N N . LEU A 1 388 ? 17.986 -4.480 -25.720 1.00 92.31 388 LEU A N 1
ATOM 3022 C CA . LEU A 1 388 ? 18.032 -4.189 -24.286 1.00 92.31 388 LEU A CA 1
ATOM 3023 C C . LEU A 1 388 ? 19.305 -4.756 -23.661 1.00 92.31 388 LEU A C 1
ATOM 3025 O O . LEU A 1 388 ? 19.849 -5.767 -24.110 1.00 92.31 388 LEU A O 1
ATOM 3029 N N . ARG A 1 389 ? 19.824 -4.037 -22.666 1.00 92.88 389 ARG A N 1
ATOM 3030 C CA . ARG A 1 389 ? 21.091 -4.358 -21.986 1.00 92.88 389 ARG A CA 1
ATOM 3031 C C . ARG A 1 389 ? 20.982 -4.301 -20.470 1.00 92.88 389 ARG A C 1
ATOM 3033 O O . ARG A 1 389 ? 21.896 -4.761 -19.787 1.00 92.88 389 ARG A O 1
ATOM 3040 N N . ASN A 1 390 ? 19.915 -3.701 -19.958 1.00 89.62 390 ASN A N 1
ATOM 3041 C CA . ASN A 1 390 ? 19.668 -3.632 -18.539 1.00 89.62 390 ASN A CA 1
ATOM 3042 C C . ASN A 1 390 ? 18.180 -3.731 -18.205 1.00 89.62 390 ASN A C 1
ATOM 3044 O O . ASN A 1 390 ? 17.354 -3.068 -18.830 1.00 89.62 390 ASN A O 1
ATOM 3048 N N . SER A 1 391 ? 17.875 -4.429 -17.115 1.00 89.19 391 SER A N 1
ATOM 3049 C CA . SER A 1 391 ? 16.540 -4.465 -16.524 1.00 89.19 391 SER A CA 1
ATOM 3050 C C . SER A 1 391 ? 16.596 -4.445 -14.996 1.00 89.19 391 SER A C 1
ATOM 3052 O O . SER A 1 391 ? 17.568 -4.864 -14.368 1.00 89.19 391 SER A O 1
ATO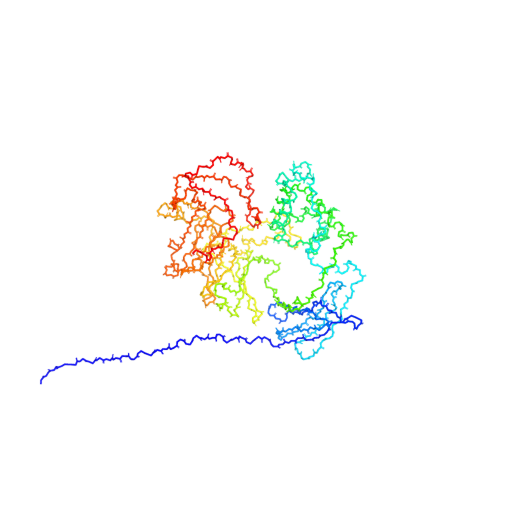M 3054 N N . GLY A 1 392 ? 15.552 -3.887 -14.384 1.00 88.06 392 GLY A N 1
ATOM 3055 C CA . GLY A 1 392 ? 15.376 -3.810 -12.937 1.00 88.06 392 GLY A CA 1
ATOM 3056 C C . GLY A 1 392 ? 14.883 -5.131 -12.348 1.00 88.06 392 GLY A C 1
ATOM 3057 O O . GLY A 1 392 ? 15.684 -5.933 -11.874 1.00 88.06 392 GLY A O 1
ATOM 3058 N N . ARG A 1 393 ? 13.558 -5.319 -12.317 1.00 91.25 393 ARG A N 1
ATOM 3059 C CA . ARG A 1 393 ? 12.902 -6.575 -11.914 1.00 91.25 393 ARG A CA 1
ATOM 3060 C C . ARG A 1 393 ? 12.568 -7.413 -13.148 1.00 91.25 393 ARG A C 1
ATOM 3062 O O . ARG A 1 393 ? 12.295 -6.843 -14.202 1.00 91.25 393 ARG A O 1
ATOM 3069 N N . GLN A 1 394 ? 12.549 -8.730 -12.967 1.00 95.00 394 GLN A N 1
ATOM 3070 C CA . GLN A 1 394 ? 12.029 -9.712 -13.916 1.00 95.00 394 GLN A CA 1
ATOM 3071 C C . GLN A 1 394 ? 10.727 -10.306 -13.340 1.00 95.00 394 GLN A C 1
ATOM 3073 O O . GLN A 1 394 ? 10.083 -9.683 -12.492 1.00 95.00 394 GLN A O 1
ATOM 3078 N N . ALA A 1 395 ? 10.332 -11.514 -13.741 1.00 96.69 395 ALA A N 1
ATOM 3079 C CA . ALA A 1 395 ? 9.119 -12.160 -13.248 1.00 96.69 395 ALA A CA 1
ATOM 3080 C C . ALA A 1 395 ? 9.416 -13.421 -12.424 1.00 96.69 395 ALA A C 1
ATOM 3082 O O . ALA A 1 395 ? 10.451 -14.077 -12.562 1.00 96.69 395 ALA A O 1
ATOM 3083 N N . SER A 1 396 ? 8.479 -13.793 -11.563 1.00 97.56 396 SER A N 1
ATOM 3084 C CA . SER A 1 396 ? 8.429 -15.116 -10.952 1.00 97.56 396 SER A CA 1
ATOM 3085 C C . SER A 1 396 ? 6.992 -15.510 -10.648 1.00 97.56 396 SER A C 1
ATOM 3087 O O . SER A 1 396 ? 6.089 -14.674 -10.631 1.00 97.56 396 SER A O 1
ATOM 3089 N N . PHE A 1 397 ? 6.765 -16.794 -10.394 1.00 98.44 397 PHE A N 1
ATOM 3090 C CA . PHE A 1 397 ? 5.532 -17.234 -9.762 1.00 98.44 397 PHE A CA 1
ATOM 3091 C C . PHE A 1 397 ? 5.795 -18.271 -8.681 1.00 98.44 397 PHE A C 1
ATOM 3093 O O . PHE A 1 397 ? 6.715 -19.084 -8.783 1.00 98.44 397 PHE A O 1
ATOM 3100 N N . TYR A 1 398 ? 4.950 -18.256 -7.659 1.00 98.75 398 TYR A N 1
ATOM 3101 C CA . TYR A 1 398 ? 4.852 -19.288 -6.640 1.00 98.75 398 TYR A CA 1
ATOM 3102 C C . TYR A 1 398 ? 3.655 -20.184 -6.945 1.00 98.75 398 TYR A C 1
ATOM 3104 O O . TYR A 1 398 ? 2.554 -19.691 -7.184 1.00 98.75 398 TYR A O 1
ATOM 3112 N N . ASP A 1 399 ? 3.846 -21.499 -6.930 1.00 98.19 399 ASP A N 1
ATOM 3113 C CA . ASP A 1 399 ? 2.748 -22.459 -7.031 1.00 98.19 399 ASP A CA 1
ATOM 3114 C C . ASP A 1 399 ? 2.375 -22.974 -5.628 1.00 98.19 399 ASP A C 1
ATOM 3116 O O . ASP A 1 399 ? 3.127 -23.767 -5.051 1.00 98.19 399 ASP A O 1
ATOM 3120 N N . PRO A 1 400 ? 1.208 -22.589 -5.072 1.00 96.94 400 PRO A N 1
ATOM 3121 C CA . PRO A 1 400 ? 0.777 -23.040 -3.750 1.00 96.94 400 PRO A CA 1
ATOM 3122 C C . PRO A 1 400 ? 0.618 -24.560 -3.619 1.00 96.94 400 PRO A C 1
ATOM 3124 O O . PRO A 1 400 ? 0.699 -25.082 -2.505 1.00 96.94 400 PRO A O 1
ATOM 3127 N N . LYS A 1 401 ? 0.400 -25.289 -4.725 1.00 96.38 401 LYS A N 1
ATOM 3128 C CA . LYS A 1 401 ? 0.227 -26.753 -4.709 1.00 96.38 401 LYS A CA 1
ATOM 3129 C C . LYS A 1 401 ? 1.557 -27.471 -4.518 1.00 96.38 401 LYS A C 1
ATOM 3131 O O . LYS A 1 401 ? 1.622 -28.457 -3.787 1.00 96.38 401 LYS A O 1
ATOM 3136 N N . THR A 1 402 ? 2.608 -26.989 -5.179 1.00 97.56 402 THR A N 1
ATOM 3137 C CA . THR A 1 402 ? 3.948 -27.600 -5.139 1.00 97.56 402 THR A CA 1
ATOM 3138 C C . THR A 1 402 ? 4.884 -26.923 -4.142 1.00 97.56 402 THR A C 1
ATOM 3140 O O . THR A 1 402 ? 5.900 -27.511 -3.774 1.00 97.56 402 THR A O 1
ATOM 3143 N N . LYS A 1 403 ? 4.523 -25.724 -3.668 1.00 97.38 403 LYS A N 1
ATOM 3144 C CA . LYS A 1 403 ? 5.332 -24.844 -2.814 1.00 97.38 403 LYS A CA 1
ATOM 3145 C C . LYS A 1 403 ? 6.668 -24.455 -3.445 1.00 97.38 403 LYS A C 1
ATOM 3147 O O . LYS A 1 403 ? 7.680 -24.342 -2.755 1.00 97.38 403 LYS A O 1
ATOM 3152 N N . GLN A 1 404 ? 6.682 -24.285 -4.764 1.00 98.00 404 GLN A N 1
ATOM 3153 C CA . GLN A 1 404 ? 7.889 -23.955 -5.517 1.00 98.00 404 GLN A CA 1
ATOM 3154 C C . GLN A 1 404 ? 7.765 -22.599 -6.197 1.00 98.00 404 GLN A C 1
ATOM 3156 O O . GLN A 1 404 ? 6.712 -22.248 -6.732 1.00 98.00 404 GLN A O 1
ATOM 3161 N N . PHE A 1 405 ? 8.878 -21.870 -6.208 1.00 98.56 405 PHE A N 1
ATOM 3162 C CA . PHE A 1 405 ? 9.053 -20.703 -7.058 1.00 98.56 405 PHE A CA 1
ATOM 3163 C C . PHE A 1 405 ? 9.602 -21.118 -8.418 1.00 98.56 405 PHE A C 1
ATOM 3165 O O . PHE A 1 405 ? 10.564 -21.882 -8.504 1.00 98.56 405 PHE A O 1
ATOM 3172 N N . THR A 1 406 ? 9.033 -20.547 -9.472 1.00 98.50 406 THR A N 1
ATOM 3173 C CA . THR A 1 406 ? 9.626 -20.527 -10.808 1.00 98.50 406 THR A CA 1
ATOM 3174 C C . THR A 1 406 ? 10.047 -19.102 -11.118 1.00 98.50 406 THR A C 1
ATOM 3176 O O . THR A 1 406 ? 9.238 -18.182 -11.054 1.00 98.50 406 THR A O 1
ATOM 3179 N N . LEU A 1 407 ? 11.327 -18.921 -11.424 1.00 98.19 407 LEU A N 1
ATOM 3180 C CA . LEU A 1 407 ? 11.911 -17.628 -11.768 1.00 98.19 407 LEU A CA 1
ATOM 3181 C C . LEU A 1 407 ? 11.945 -17.501 -13.286 1.00 98.19 407 LEU A C 1
ATOM 3183 O O . LEU A 1 407 ? 12.431 -18.437 -13.923 1.00 98.19 407 LEU A O 1
ATOM 3187 N N . ILE A 1 408 ? 11.467 -16.382 -13.829 1.00 97.81 408 ILE A N 1
ATOM 3188 C CA . ILE A 1 408 ? 11.386 -16.130 -15.269 1.00 97.81 408 ILE A CA 1
ATOM 3189 C C . ILE A 1 408 ? 12.223 -14.903 -15.626 1.00 97.81 408 ILE A C 1
ATOM 3191 O O . ILE A 1 408 ? 11.921 -13.794 -15.191 1.00 97.81 408 ILE A O 1
ATOM 3195 N N . ASP A 1 409 ? 13.281 -15.102 -16.405 1.00 96.56 409 ASP A N 1
ATOM 3196 C CA . ASP A 1 409 ? 14.126 -14.020 -16.905 1.00 96.56 409 ASP A CA 1
ATOM 3197 C C . ASP A 1 409 ? 13.447 -13.267 -18.051 1.00 96.56 409 ASP A C 1
ATOM 3199 O O . ASP A 1 409 ? 12.941 -13.868 -19.000 1.00 96.56 409 ASP A O 1
ATOM 3203 N N . THR A 1 410 ? 13.464 -11.942 -17.969 1.00 95.56 410 THR A N 1
ATOM 3204 C CA . THR A 1 410 ? 12.932 -11.026 -18.980 1.00 95.56 410 THR A CA 1
ATOM 3205 C C . THR A 1 410 ? 14.042 -10.096 -19.455 1.00 95.56 410 THR A C 1
ATOM 3207 O O . THR A 1 410 ? 14.975 -9.797 -18.716 1.00 95.56 410 THR A O 1
ATOM 3210 N N . CYS A 1 411 ? 13.945 -9.608 -20.693 1.00 93.88 411 CYS A N 1
ATOM 3211 C CA . CYS A 1 411 ? 14.885 -8.613 -21.225 1.00 93.88 411 CYS A CA 1
ATOM 3212 C C . CYS A 1 411 ? 14.530 -7.169 -20.856 1.00 93.88 411 CYS A C 1
ATOM 3214 O O . CYS A 1 411 ? 15.312 -6.264 -21.101 1.00 93.88 411 CYS A O 1
ATOM 3216 N N . PHE A 1 412 ? 13.334 -6.946 -20.321 1.00 91.12 412 PHE A N 1
ATOM 3217 C CA . PHE A 1 412 ? 12.791 -5.641 -19.956 1.00 91.12 412 PHE A CA 1
ATOM 3218 C C . PHE A 1 412 ? 12.531 -5.597 -18.454 1.00 91.12 412 PHE A C 1
ATOM 3220 O O . PHE A 1 412 ? 12.291 -6.643 -17.838 1.00 91.12 412 PHE A O 1
ATOM 3227 N N . SER A 1 413 ? 12.555 -4.400 -17.862 1.00 88.94 413 SER A N 1
ATOM 3228 C CA . SER A 1 413 ? 12.155 -4.256 -16.464 1.00 88.94 413 SER A CA 1
ATOM 3229 C C . SER A 1 413 ? 10.646 -4.397 -16.322 1.00 88.94 413 SER A C 1
ATOM 3231 O O . SER A 1 413 ? 9.875 -3.882 -17.128 1.00 88.94 413 SER A O 1
ATOM 3233 N N . THR A 1 414 ? 10.216 -5.025 -15.238 1.00 90.38 414 THR A N 1
ATOM 3234 C CA . THR A 1 414 ? 8.798 -5.206 -14.916 1.00 90.38 414 THR A CA 1
ATOM 3235 C C . THR A 1 414 ? 8.380 -4.384 -13.693 1.00 90.38 414 THR A C 1
ATOM 3237 O O . THR A 1 414 ? 9.184 -4.202 -12.773 1.00 90.38 414 THR A O 1
ATOM 3240 N N . HIS A 1 415 ? 7.117 -3.954 -13.627 1.00 87.62 415 HIS A N 1
ATOM 3241 C CA . HIS A 1 415 ? 6.540 -3.280 -12.460 1.00 87.62 415 HIS A CA 1
ATOM 3242 C C . HIS A 1 415 ? 5.179 -3.848 -12.036 1.00 87.62 415 HIS A C 1
ATOM 3244 O O . HIS A 1 415 ? 5.123 -4.630 -11.086 1.00 87.62 415 HIS A O 1
ATOM 3250 N N . HIS A 1 416 ? 4.093 -3.477 -12.718 1.00 89.31 416 HIS A N 1
ATOM 3251 C CA . HIS A 1 416 ? 2.827 -4.195 -12.597 1.00 89.31 416 HIS A CA 1
ATOM 3252 C C . HIS A 1 416 ? 2.787 -5.309 -13.622 1.00 89.31 416 HIS A C 1
ATOM 3254 O O . HIS A 1 416 ? 3.431 -5.222 -14.674 1.00 89.31 416 HIS A O 1
ATOM 3260 N N . LEU A 1 417 ? 2.003 -6.332 -13.309 1.00 90.88 417 LEU A N 1
ATOM 3261 C CA . LEU A 1 417 ? 1.681 -7.381 -14.249 1.00 90.88 417 LEU A CA 1
ATOM 3262 C C . LEU A 1 417 ? 0.176 -7.554 -14.349 1.00 90.88 417 LEU A C 1
ATOM 3264 O O . LEU A 1 417 ? -0.556 -7.389 -13.377 1.00 90.88 417 LEU A O 1
ATOM 3268 N N . GLN A 1 418 ? -0.296 -7.883 -15.540 1.00 91.19 418 GLN A N 1
ATOM 3269 C CA . GLN A 1 418 ? -1.712 -8.073 -15.772 1.00 91.19 418 GLN A CA 1
ATOM 3270 C C . GLN A 1 418 ? -1.921 -9.167 -16.806 1.00 91.19 418 GLN A C 1
ATOM 3272 O O . GLN A 1 418 ? -1.409 -9.099 -17.919 1.00 91.19 418 GLN A O 1
ATOM 3277 N N . PHE A 1 419 ? -2.710 -10.164 -16.424 1.00 92.12 419 PHE A N 1
ATOM 3278 C CA . PHE A 1 419 ? -3.181 -11.181 -17.346 1.00 92.12 419 PHE A CA 1
ATOM 3279 C C . PHE A 1 419 ? -4.220 -10.623 -18.310 1.00 92.12 419 PHE A C 1
ATOM 3281 O O . PHE A 1 419 ? -5.107 -9.864 -17.891 1.00 92.12 419 PHE A O 1
ATOM 3288 N N . ASP A 1 420 ? -4.109 -11.052 -19.560 1.00 90.06 420 ASP A N 1
ATOM 3289 C CA . ASP A 1 420 ? -5.105 -10.875 -20.607 1.00 90.06 420 ASP A CA 1
ATOM 3290 C C . ASP A 1 420 ? -6.222 -11.932 -20.520 1.00 90.06 420 ASP A C 1
ATOM 3292 O O . ASP A 1 420 ? -6.170 -12.847 -19.696 1.00 90.06 420 ASP A O 1
ATOM 3296 N N . ASN A 1 421 ? -7.253 -11.804 -21.351 1.00 88.38 421 ASN A N 1
ATOM 3297 C CA . ASN A 1 421 ? -8.339 -12.777 -21.491 1.00 88.38 421 ASN A CA 1
ATOM 3298 C C . ASN A 1 421 ? -8.163 -13.701 -22.710 1.00 88.38 421 ASN A C 1
ATOM 3300 O O . ASN A 1 421 ? -9.108 -14.397 -23.089 1.00 88.38 421 ASN A O 1
ATOM 3304 N N . ASP A 1 422 ? -6.986 -13.693 -23.339 1.00 90.56 422 ASP A N 1
ATOM 3305 C CA . ASP A 1 422 ? -6.662 -14.576 -24.453 1.00 90.56 422 ASP A CA 1
ATOM 3306 C C . ASP A 1 422 ? -6.566 -16.052 -24.017 1.00 90.56 422 ASP A C 1
ATOM 3308 O O . ASP A 1 422 ? -6.539 -16.403 -22.834 1.00 90.56 422 ASP A O 1
ATOM 3312 N N . ALA A 1 423 ? -6.543 -16.959 -24.997 1.00 90.75 423 ALA A N 1
ATOM 3313 C CA . ALA A 1 423 ? -6.526 -18.400 -24.736 1.00 90.75 423 ALA A CA 1
ATOM 3314 C C . ALA A 1 423 ? -5.210 -18.900 -24.110 1.00 90.75 423 ALA A C 1
ATOM 3316 O O . ALA A 1 423 ? -5.179 -20.004 -23.559 1.00 90.75 423 ALA A O 1
ATOM 3317 N N . ASP A 1 424 ? -4.142 -18.110 -24.217 1.00 93.06 424 ASP A N 1
ATOM 3318 C CA . ASP A 1 424 ? -2.799 -18.459 -23.757 1.00 93.06 424 ASP A CA 1
ATOM 3319 C C . ASP A 1 424 ? -2.471 -17.824 -22.386 1.00 93.06 424 ASP A C 1
ATOM 3321 O O . ASP A 1 424 ? -1.393 -18.056 -21.830 1.00 93.06 424 ASP A O 1
ATOM 3325 N N . GLU A 1 425 ? -3.426 -17.080 -21.809 1.00 92.25 425 GLU A N 1
ATOM 3326 C CA . GLU A 1 425 ? -3.286 -16.289 -20.584 1.00 92.25 425 GLU A CA 1
ATOM 3327 C C . GLU A 1 425 ? -2.010 -15.442 -20.592 1.00 92.25 425 GLU A C 1
ATOM 3329 O O . GLU A 1 425 ? -1.221 -15.479 -19.643 1.00 92.25 425 GLU A O 1
ATOM 3334 N N . THR A 1 426 ? -1.780 -14.705 -21.677 1.00 94.44 426 THR A N 1
ATOM 3335 C CA . THR A 1 426 ? -0.614 -13.834 -21.811 1.00 94.44 426 THR A CA 1
ATOM 3336 C C . THR A 1 426 ? -0.577 -12.847 -20.649 1.00 94.44 426 THR A C 1
ATOM 3338 O O . THR A 1 426 ? -1.570 -12.187 -20.326 1.00 94.44 426 THR A O 1
ATOM 3341 N N . VAL A 1 427 ? 0.581 -12.742 -19.997 1.00 94.19 427 VAL A N 1
ATOM 3342 C CA . VAL A 1 427 ? 0.800 -11.766 -18.929 1.00 94.19 427 VAL A CA 1
ATOM 3343 C C . VAL A 1 427 ? 1.636 -10.615 -19.457 1.00 94.19 427 VAL A C 1
ATOM 3345 O O . VAL A 1 427 ? 2.759 -10.798 -19.926 1.00 94.19 427 VAL A O 1
ATOM 3348 N N . TYR A 1 428 ? 1.066 -9.421 -19.371 1.00 92.94 428 TYR A N 1
ATOM 3349 C CA . TYR A 1 428 ? 1.684 -8.177 -19.794 1.00 92.94 428 TYR A CA 1
ATOM 3350 C C . TYR A 1 428 ? 2.301 -7.449 -18.613 1.00 92.94 428 TYR A C 1
ATOM 3352 O O . TYR A 1 428 ? 1.774 -7.485 -17.501 1.00 92.94 428 TYR A O 1
ATOM 3360 N N . PHE A 1 429 ? 3.398 -6.752 -18.877 1.00 90.19 429 PHE A N 1
ATOM 3361 C CA . PHE A 1 429 ? 4.140 -5.980 -17.896 1.00 90.19 429 PHE A CA 1
ATOM 3362 C C . PHE A 1 429 ? 4.369 -4.565 -18.405 1.00 90.19 429 PHE A C 1
ATOM 3364 O O . PHE A 1 429 ? 4.598 -4.335 -19.595 1.00 90.19 429 PHE A O 1
ATOM 3371 N N . ASN A 1 430 ? 4.389 -3.620 -17.473 1.00 79.38 430 ASN A N 1
ATOM 3372 C CA . ASN A 1 430 ? 4.863 -2.269 -17.733 1.00 79.38 430 ASN A CA 1
ATOM 3373 C C . ASN A 1 430 ? 6.185 -2.004 -17.003 1.00 79.38 430 ASN A C 1
ATOM 3375 O O . ASN A 1 430 ? 6.439 -2.554 -15.931 1.00 79.38 430 ASN A O 1
ATOM 3379 N N . GLU A 1 431 ? 6.983 -1.093 -17.552 1.00 73.38 431 GLU A N 1
ATOM 3380 C CA . GLU A 1 431 ? 8.136 -0.492 -16.882 1.00 73.38 431 GLU A CA 1
ATOM 3381 C C . GLU A 1 431 ? 7.775 0.912 -16.361 1.00 73.38 431 GLU A C 1
ATOM 3383 O O . GLU A 1 431 ? 6.871 1.568 -16.881 1.00 73.38 431 GLU A O 1
ATOM 3388 N N . LEU A 1 432 ? 8.481 1.393 -15.330 1.00 66.56 432 LEU A N 1
ATOM 3389 C CA . LEU A 1 432 ? 8.283 2.747 -14.791 1.00 66.56 432 LEU A CA 1
ATOM 3390 C C . LEU A 1 432 ? 8.972 3.852 -15.602 1.00 66.56 432 LEU A C 1
ATOM 3392 O O . LEU A 1 432 ? 8.659 5.025 -15.416 1.00 66.56 432 LEU A O 1
ATOM 3396 N N . THR A 1 433 ? 9.918 3.494 -16.467 1.00 63.22 433 THR A N 1
ATOM 3397 C CA . THR A 1 433 ? 10.801 4.433 -17.171 1.00 63.22 433 THR A CA 1
ATOM 3398 C C . THR A 1 433 ? 10.670 4.427 -18.691 1.00 63.22 433 THR A C 1
ATOM 3400 O O . THR A 1 433 ? 11.381 5.206 -19.306 1.00 63.22 433 THR A O 1
ATOM 3403 N N . GLY A 1 434 ? 9.750 3.642 -19.277 1.00 65.31 434 GLY A N 1
ATOM 3404 C CA . GLY A 1 434 ? 9.491 3.628 -20.727 1.00 65.31 434 GLY A CA 1
ATOM 3405 C C . GLY A 1 434 ? 10.739 3.362 -21.597 1.00 65.31 434 GLY A C 1
ATOM 3406 O O . GLY A 1 434 ? 11.822 3.094 -21.079 1.00 65.31 434 GLY A O 1
ATOM 3407 N N . PRO A 1 435 ? 10.610 3.331 -22.933 1.00 75.00 435 PRO A N 1
ATOM 3408 C CA . PRO A 1 435 ? 9.387 3.166 -23.704 1.00 75.00 435 PRO A CA 1
ATOM 3409 C C . PRO A 1 435 ? 9.063 1.677 -23.932 1.00 75.00 435 PRO A C 1
ATOM 3411 O O . PRO A 1 435 ? 8.427 1.346 -24.923 1.00 75.00 435 PRO A O 1
ATOM 3414 N N . ILE A 1 436 ? 9.540 0.743 -23.101 1.00 84.38 436 ILE A N 1
ATOM 3415 C CA . ILE A 1 436 ? 9.367 -0.695 -23.361 1.00 84.38 436 ILE A CA 1
ATOM 3416 C C . ILE A 1 436 ? 8.054 -1.228 -22.785 1.00 84.38 436 ILE A C 1
ATOM 3418 O O . ILE A 1 436 ? 7.654 -0.903 -21.665 1.00 84.38 436 ILE A O 1
ATOM 3422 N N . PHE A 1 437 ? 7.401 -2.079 -23.571 1.00 86.31 437 PHE A N 1
ATOM 3423 C CA . PHE A 1 437 ? 6.273 -2.907 -23.177 1.00 86.31 437 PHE A CA 1
ATOM 3424 C C . PHE A 1 437 ? 6.626 -4.373 -23.419 1.00 86.31 437 PHE A C 1
ATOM 3426 O O . PHE A 1 437 ? 7.159 -4.716 -24.476 1.00 86.31 437 PHE A O 1
ATOM 3433 N N . GLY A 1 438 ? 6.360 -5.235 -22.443 1.00 91.38 438 GLY A N 1
ATOM 3434 C CA . GLY A 1 438 ? 6.803 -6.623 -22.483 1.00 91.38 438 GLY A CA 1
ATOM 3435 C C . GLY A 1 438 ? 5.747 -7.597 -21.991 1.00 91.38 438 GLY A C 1
ATOM 3436 O O . GLY A 1 438 ? 4.833 -7.224 -21.258 1.00 91.38 438 GLY A O 1
ATOM 3437 N N . TRP A 1 439 ? 5.865 -8.852 -22.408 1.00 95.25 439 TRP A N 1
ATOM 3438 C CA . TRP A 1 439 ? 4.917 -9.905 -22.065 1.00 95.25 439 TRP A CA 1
ATOM 3439 C C . TRP A 1 439 ? 5.576 -11.277 -21.963 1.00 95.25 439 TRP A C 1
ATOM 3441 O O . TRP A 1 439 ? 6.690 -11.499 -22.452 1.00 95.25 439 TRP A O 1
ATOM 3451 N N . ILE A 1 440 ? 4.859 -12.200 -21.326 1.00 97.38 440 ILE A N 1
ATOM 3452 C CA . ILE A 1 440 ? 5.172 -13.628 -21.289 1.00 97.38 440 ILE A CA 1
ATOM 3453 C C . ILE A 1 440 ? 3.929 -14.389 -21.755 1.00 97.38 440 ILE A C 1
ATOM 3455 O O . ILE A 1 440 ? 2.872 -14.295 -21.131 1.00 97.38 440 ILE A O 1
ATOM 3459 N N . ASP A 1 441 ? 4.074 -15.175 -22.819 1.00 97.31 441 ASP A N 1
ATOM 3460 C CA . ASP A 1 441 ? 3.092 -16.193 -23.196 1.00 97.31 441 ASP A CA 1
ATOM 3461 C C . ASP A 1 441 ? 3.198 -17.364 -22.207 1.00 97.31 441 ASP A C 1
ATOM 3463 O O . ASP A 1 441 ? 4.182 -18.122 -22.192 1.00 97.31 441 ASP A O 1
ATOM 3467 N N . THR A 1 442 ? 2.215 -17.481 -21.314 1.00 96.81 442 THR A N 1
ATOM 3468 C CA . THR A 1 442 ? 2.316 -18.429 -20.198 1.00 96.81 442 THR A CA 1
ATOM 3469 C C . THR A 1 442 ? 2.149 -19.872 -20.639 1.00 96.81 442 THR A C 1
ATOM 3471 O O . THR A 1 442 ? 2.734 -20.767 -20.021 1.00 96.81 442 THR A O 1
ATOM 3474 N N . LYS A 1 443 ? 1.424 -20.114 -21.731 1.00 97.06 443 LYS A N 1
ATOM 3475 C CA . LYS A 1 443 ? 1.263 -21.442 -22.311 1.00 97.06 443 LYS A CA 1
ATOM 3476 C C . LYS A 1 443 ? 2.551 -21.919 -22.965 1.00 97.06 443 LYS A C 1
ATOM 3478 O O . LYS A 1 443 ? 2.997 -23.022 -22.644 1.00 97.06 443 LYS A O 1
ATOM 3483 N N . ILE A 1 444 ? 3.199 -21.092 -23.790 1.00 98.06 444 ILE A N 1
ATOM 3484 C CA . ILE A 1 444 ? 4.513 -21.425 -24.364 1.00 98.06 444 ILE A CA 1
ATOM 3485 C C . ILE A 1 444 ? 5.519 -21.677 -23.243 1.00 98.06 444 ILE A C 1
ATOM 3487 O O . ILE A 1 444 ? 6.266 -22.662 -23.294 1.00 98.06 444 ILE A O 1
ATOM 3491 N N . PHE A 1 445 ? 5.542 -20.826 -22.212 1.00 98.19 445 PHE A N 1
ATOM 3492 C CA . PHE A 1 445 ? 6.430 -21.046 -21.074 1.00 98.19 445 PHE A CA 1
ATOM 3493 C C . PHE A 1 445 ? 6.106 -22.358 -20.347 1.00 98.19 445 PHE A C 1
ATOM 3495 O O . PHE A 1 445 ? 7.013 -23.100 -19.969 1.00 98.19 445 PHE A O 1
ATOM 3502 N N . ASP A 1 446 ? 4.830 -22.694 -20.179 1.00 97.31 446 ASP A N 1
ATOM 3503 C CA . ASP A 1 446 ? 4.428 -23.932 -19.523 1.00 97.31 446 ASP A CA 1
ATOM 3504 C C . ASP A 1 446 ? 4.782 -25.195 -20.302 1.00 97.31 446 ASP A C 1
ATOM 3506 O O . ASP A 1 446 ? 5.215 -26.173 -19.686 1.00 97.31 446 ASP A O 1
ATOM 3510 N N . GLU A 1 447 ? 4.653 -25.163 -21.624 1.00 97.56 447 GLU A N 1
ATOM 3511 C CA . GLU A 1 447 ? 4.974 -26.280 -22.512 1.00 97.56 447 GLU A CA 1
ATOM 3512 C C . GLU A 1 447 ? 6.485 -26.480 -22.678 1.00 97.56 447 GLU A C 1
ATOM 3514 O O . GLU A 1 447 ? 6.961 -27.614 -22.753 1.00 97.56 447 GLU A O 1
ATOM 3519 N N . THR A 1 448 ? 7.250 -25.387 -22.742 1.00 98.06 448 THR A N 1
ATOM 3520 C CA . THR A 1 448 ? 8.661 -25.438 -23.165 1.00 98.06 448 THR A CA 1
ATOM 3521 C C . THR A 1 448 ? 9.663 -25.187 -22.049 1.00 98.06 448 THR A C 1
ATOM 3523 O O . THR A 1 448 ? 10.805 -25.635 -22.157 1.00 98.06 448 THR A O 1
ATOM 3526 N N . LYS A 1 449 ? 9.259 -24.456 -21.003 1.00 96.62 449 LYS A N 1
ATOM 3527 C CA . LYS A 1 449 ? 10.146 -23.884 -19.977 1.00 96.62 449 LYS A CA 1
ATOM 3528 C C . LYS A 1 449 ? 11.283 -23.032 -20.561 1.00 96.62 449 LYS A C 1
ATOM 3530 O O . LYS A 1 449 ? 12.310 -22.845 -19.915 1.00 96.62 449 LYS A O 1
ATOM 3535 N N . ASP A 1 450 ? 11.096 -22.516 -21.778 1.00 96.88 450 ASP A N 1
ATOM 3536 C CA . ASP A 1 450 ? 12.079 -21.725 -22.512 1.00 96.88 450 ASP A CA 1
ATOM 3537 C C . ASP A 1 450 ? 11.639 -20.259 -22.590 1.00 96.88 450 ASP A C 1
ATOM 3539 O O . ASP A 1 450 ? 10.748 -19.870 -23.347 1.00 96.88 450 ASP A O 1
ATOM 3543 N N . GLU A 1 451 ? 12.309 -19.430 -21.799 1.00 95.62 451 GLU A N 1
ATOM 3544 C CA . GLU A 1 451 ? 12.053 -17.992 -21.682 1.00 95.62 451 GLU A CA 1
ATOM 3545 C C . GLU A 1 451 ? 12.266 -17.270 -23.010 1.00 95.62 451 GLU A C 1
ATOM 3547 O O . GLU A 1 451 ? 11.522 -16.353 -23.338 1.00 95.62 451 GLU A O 1
ATOM 3552 N N . ARG A 1 452 ? 13.216 -17.725 -23.838 1.00 95.62 452 ARG A N 1
ATOM 3553 C CA . ARG A 1 452 ? 13.515 -17.089 -25.132 1.00 95.62 452 ARG A CA 1
ATOM 3554 C C . ARG A 1 452 ? 12.389 -17.273 -26.143 1.00 95.62 452 ARG A C 1
ATOM 3556 O O . ARG A 1 452 ? 12.328 -16.533 -27.123 1.00 95.62 452 ARG A O 1
ATOM 3563 N N . LYS A 1 453 ? 11.536 -18.280 -25.935 1.00 96.31 453 LYS A N 1
ATOM 3564 C CA . LYS A 1 453 ? 10.354 -18.537 -26.764 1.00 96.31 453 LYS A CA 1
ATOM 3565 C C . LYS A 1 453 ? 9.118 -17.817 -26.239 1.00 96.31 453 LYS A C 1
ATOM 3567 O O . LYS A 1 453 ? 8.326 -17.350 -27.048 1.00 96.31 453 LYS A O 1
ATOM 3572 N N . ALA A 1 454 ? 8.959 -17.753 -24.918 1.00 97.50 454 ALA A N 1
ATOM 3573 C CA . ALA A 1 454 ? 7.765 -17.209 -24.276 1.00 97.50 454 ALA A CA 1
ATOM 3574 C C . ALA A 1 454 ? 7.792 -15.683 -24.095 1.00 97.50 454 ALA A C 1
ATOM 3576 O O . ALA A 1 454 ? 6.741 -15.046 -24.105 1.00 97.50 454 ALA A O 1
ATOM 3577 N N . VAL A 1 455 ? 8.977 -15.097 -23.901 1.00 97.19 455 VAL A N 1
ATOM 3578 C CA . VAL A 1 455 ? 9.143 -13.668 -23.613 1.00 97.19 455 VAL A CA 1
ATOM 3579 C C . VAL A 1 455 ? 9.156 -12.861 -24.910 1.00 97.19 455 VAL A C 1
ATOM 3581 O O . VAL A 1 455 ? 9.904 -13.167 -25.844 1.00 97.19 455 VAL A O 1
ATOM 3584 N N . GLY A 1 456 ? 8.373 -11.783 -24.945 1.00 95.69 456 GLY A N 1
ATOM 3585 C CA . GLY A 1 456 ? 8.383 -10.800 -26.026 1.00 95.69 456 GLY A CA 1
ATOM 3586 C C . GLY A 1 456 ? 8.341 -9.366 -25.517 1.00 95.69 456 GLY A C 1
ATOM 3587 O O . GLY A 1 456 ? 7.961 -9.116 -24.376 1.00 95.69 456 GLY A O 1
ATOM 3588 N N . TRP A 1 457 ? 8.791 -8.426 -26.351 1.00 93.31 457 TRP A N 1
ATOM 3589 C CA . TRP A 1 457 ? 8.718 -6.998 -26.052 1.00 93.31 457 TRP A CA 1
ATOM 3590 C C . TRP A 1 457 ? 8.683 -6.141 -27.312 1.00 93.31 457 TRP A C 1
ATOM 3592 O O . TRP A 1 457 ? 9.106 -6.554 -28.394 1.00 93.31 457 TRP A O 1
ATOM 3602 N N . CYS A 1 458 ? 8.218 -4.910 -27.153 1.00 90.12 458 CYS A N 1
ATOM 3603 C CA . CYS A 1 458 ? 8.296 -3.862 -28.157 1.00 90.12 458 CYS A CA 1
ATOM 3604 C C . CYS A 1 458 ? 8.478 -2.496 -27.485 1.00 90.12 458 CYS A C 1
ATOM 3606 O O . CYS A 1 458 ? 8.243 -2.338 -26.288 1.00 90.12 458 CYS A O 1
ATOM 3608 N N . GLY A 1 459 ? 8.906 -1.500 -28.254 1.00 85.88 459 GLY A N 1
ATOM 3609 C CA . GLY A 1 459 ? 8.812 -0.106 -27.840 1.00 85.88 459 GLY A CA 1
ATOM 3610 C C . GLY A 1 459 ? 7.392 0.431 -28.007 1.00 85.88 459 GLY A C 1
ATOM 3611 O O . GLY A 1 459 ? 6.584 -0.120 -28.757 1.00 85.88 459 GLY A O 1
ATOM 3612 N N . GLN A 1 460 ? 7.102 1.531 -27.326 1.00 84.56 460 GLN A N 1
ATOM 3613 C CA . GLN A 1 460 ? 5.880 2.310 -27.473 1.00 84.56 460 GLN A CA 1
ATOM 3614 C C . GLN A 1 460 ? 5.951 3.113 -28.777 1.00 84.56 460 GLN A C 1
ATOM 3616 O O . GLN A 1 460 ? 6.393 4.262 -28.810 1.00 84.56 460 GLN A O 1
ATOM 3621 N N . VAL A 1 461 ? 5.537 2.480 -29.873 1.00 86.25 461 VAL A N 1
ATOM 3622 C CA . VAL A 1 461 ? 5.457 3.114 -31.190 1.00 86.25 461 VAL A CA 1
ATOM 3623 C C . VAL A 1 461 ? 3.998 3.219 -31.600 1.00 86.25 461 VAL A C 1
ATOM 3625 O O . VAL A 1 461 ? 3.293 2.218 -31.702 1.00 86.25 461 VAL A O 1
ATOM 3628 N N . VAL A 1 462 ? 3.552 4.451 -31.815 1.00 87.38 462 VAL A N 1
ATOM 3629 C CA . VAL A 1 462 ? 2.225 4.762 -32.333 1.00 87.38 462 VAL A CA 1
ATOM 3630 C C . VAL A 1 462 ? 2.309 4.792 -33.851 1.00 87.38 462 VAL A C 1
ATOM 3632 O O . VAL A 1 462 ? 3.052 5.612 -34.400 1.00 87.38 462 VAL A O 1
ATOM 3635 N N . ASP A 1 463 ? 1.515 3.947 -34.509 1.00 89.88 463 ASP A N 1
ATOM 3636 C CA . ASP A 1 463 ? 1.287 3.968 -35.958 1.00 89.88 463 ASP A CA 1
ATOM 3637 C C . ASP A 1 463 ? 0.583 5.277 -36.347 1.00 89.88 463 ASP A C 1
ATOM 3639 O O . ASP A 1 463 ? -0.640 5.387 -36.418 1.00 89.88 463 ASP A O 1
ATOM 3643 N N . THR A 1 464 ? 1.384 6.331 -36.467 1.00 90.44 464 THR A N 1
ATOM 3644 C CA . THR A 1 464 ? 0.906 7.696 -36.717 1.00 90.44 464 THR A CA 1
ATOM 3645 C C . THR A 1 464 ? 0.591 7.884 -38.195 1.00 90.44 464 THR A C 1
ATOM 3647 O O . THR A 1 464 ? -0.244 8.721 -38.540 1.00 90.44 464 THR A O 1
ATOM 3650 N N . ASN A 1 465 ? 1.240 7.094 -39.052 1.00 91.06 465 ASN A N 1
ATOM 3651 C CA . ASN A 1 465 ? 1.051 7.134 -40.492 1.00 91.06 465 ASN A CA 1
ATOM 3652 C C . ASN A 1 465 ? -0.178 6.299 -40.941 1.00 91.06 465 ASN A C 1
ATOM 3654 O O . ASN A 1 465 ? -0.761 6.587 -41.988 1.00 91.06 465 ASN A O 1
ATOM 3658 N N . GLY A 1 466 ? -0.619 5.334 -40.122 1.00 92.50 466 GLY A N 1
ATOM 3659 C CA . GLY A 1 466 ? -1.839 4.545 -40.299 1.00 92.50 466 GLY A CA 1
ATOM 3660 C C . GLY A 1 466 ? -1.715 3.370 -41.273 1.00 92.50 466 GLY A C 1
ATOM 3661 O O . GLY A 1 466 ? -2.737 2.924 -41.805 1.00 92.50 466 GLY A O 1
ATOM 3662 N N . ASP A 1 467 ? -0.505 2.888 -41.562 1.00 92.25 467 ASP A N 1
ATOM 3663 C CA . ASP A 1 467 ? -0.262 1.798 -42.516 1.00 92.25 467 ASP A CA 1
ATOM 3664 C C . ASP A 1 467 ? -0.321 0.390 -41.891 1.00 92.25 467 ASP A C 1
ATOM 3666 O O . ASP A 1 467 ? -0.227 -0.618 -42.608 1.00 92.25 467 ASP A O 1
ATOM 3670 N N . GLY A 1 468 ? -0.515 0.304 -40.571 1.00 91.06 468 GLY A N 1
ATOM 3671 C CA . GLY A 1 468 ? -0.591 -0.939 -39.810 1.00 91.06 468 GLY A CA 1
ATOM 3672 C C . GLY A 1 468 ? 0.755 -1.646 -39.639 1.00 91.06 468 GLY A C 1
ATOM 3673 O O . GLY A 1 468 ? 0.776 -2.842 -39.317 1.00 91.06 468 GLY A O 1
ATOM 3674 N N . ARG A 1 469 ? 1.884 -0.971 -39.893 1.00 89.44 469 ARG A N 1
ATOM 3675 C CA . ARG A 1 469 ? 3.231 -1.544 -39.805 1.00 89.44 469 ARG A CA 1
ATOM 3676 C C . ARG A 1 469 ? 4.175 -0.608 -39.072 1.00 89.44 469 ARG A C 1
ATOM 3678 O O . ARG A 1 469 ? 4.318 0.555 -39.396 1.00 89.44 469 ARG A O 1
ATOM 3685 N N . ILE A 1 470 ? 4.956 -1.181 -38.164 1.00 86.88 470 ILE A N 1
ATOM 3686 C CA . ILE A 1 470 ? 6.073 -0.453 -37.568 1.00 86.88 470 ILE A CA 1
ATOM 3687 C C . ILE A 1 470 ? 7.151 -0.171 -38.633 1.00 86.88 470 ILE A C 1
ATOM 3689 O O . ILE A 1 470 ? 7.722 -1.100 -39.218 1.00 86.88 470 ILE A O 1
ATOM 3693 N N . THR A 1 471 ? 7.450 1.104 -38.888 1.00 89.00 471 THR A N 1
ATOM 3694 C CA . THR A 1 471 ? 8.405 1.547 -39.921 1.00 89.00 471 THR A CA 1
ATOM 3695 C C . THR A 1 471 ? 9.434 2.529 -39.364 1.00 89.00 471 THR A C 1
ATOM 3697 O O . THR A 1 471 ? 9.111 3.421 -38.595 1.00 89.00 471 THR A O 1
ATOM 3700 N N . ARG A 1 472 ? 10.716 2.363 -39.724 1.00 87.19 472 ARG A N 1
ATOM 3701 C CA . ARG A 1 472 ? 11.795 3.311 -39.377 1.00 87.19 472 ARG A CA 1
ATOM 3702 C C . ARG A 1 472 ? 12.074 4.259 -40.553 1.00 87.19 472 ARG A C 1
ATOM 3704 O O . ARG A 1 472 ? 12.032 3.794 -41.693 1.00 87.19 472 ARG A O 1
ATOM 3711 N N . PRO A 1 473 ? 12.512 5.509 -40.302 1.00 90.06 473 PRO A N 1
ATOM 3712 C CA . PRO A 1 473 ? 12.734 6.138 -38.991 1.00 90.06 473 PRO A CA 1
ATOM 3713 C C . PRO A 1 473 ? 11.430 6.601 -38.321 1.00 90.06 473 PRO A C 1
ATOM 3715 O O . PRO A 1 473 ? 10.404 6.707 -38.976 1.00 90.06 473 PRO A O 1
ATOM 3718 N N . TRP A 1 474 ? 11.492 6.908 -37.023 1.00 86.31 474 TRP A N 1
ATOM 3719 C CA . TRP A 1 474 ? 10.353 7.412 -36.251 1.00 86.31 474 TRP A CA 1
ATOM 3720 C C . TRP A 1 474 ? 10.459 8.908 -35.982 1.00 86.31 474 TRP A C 1
ATOM 3722 O O . TRP A 1 474 ? 11.556 9.437 -35.765 1.00 86.31 474 TRP A O 1
ATOM 3732 N N . ASN A 1 475 ? 9.306 9.561 -35.866 1.00 85.75 475 ASN A N 1
ATOM 3733 C CA . ASN A 1 475 ? 9.193 10.757 -35.052 1.00 85.75 475 ASN A CA 1
ATOM 3734 C C . ASN A 1 475 ? 9.617 10.432 -33.619 1.00 85.75 475 ASN A C 1
ATOM 3736 O O . ASN A 1 475 ? 9.192 9.430 -33.044 1.00 85.75 475 ASN A O 1
ATOM 3740 N N . ARG A 1 476 ? 10.419 11.314 -33.022 1.00 77.31 476 ARG A N 1
ATOM 3741 C CA . ARG A 1 476 ? 10.788 11.233 -31.609 1.00 77.31 476 ARG A CA 1
ATOM 3742 C C . ARG A 1 476 ? 10.262 12.446 -30.882 1.00 77.31 476 ARG A C 1
ATOM 3744 O O . ARG A 1 476 ? 10.760 13.558 -31.066 1.00 77.31 476 ARG A O 1
ATOM 3751 N N . VAL A 1 477 ? 9.267 12.224 -30.036 1.00 64.50 477 VAL A N 1
ATOM 3752 C CA . VAL A 1 477 ? 8.827 13.244 -29.091 1.00 64.50 477 VAL A CA 1
ATOM 3753 C C . VAL A 1 477 ? 9.741 13.134 -27.880 1.00 64.50 477 VAL A C 1
ATOM 3755 O O . VAL A 1 477 ? 9.701 12.134 -27.171 1.00 64.50 477 VAL A O 1
ATOM 3758 N N . ALA A 1 478 ? 10.582 14.147 -27.644 1.00 53.12 478 ALA A N 1
ATOM 3759 C CA . ALA A 1 478 ? 11.302 14.247 -26.378 1.00 53.12 478 ALA A CA 1
ATOM 3760 C C . ALA A 1 478 ? 10.263 14.206 -25.251 1.00 53.12 478 ALA A C 1
ATOM 3762 O O . ALA A 1 478 ? 9.368 15.059 -25.197 1.00 53.12 478 ALA A O 1
ATOM 3763 N N . GLY A 1 479 ? 10.345 13.156 -24.432 1.00 49.38 479 GLY A N 1
ATOM 3764 C CA . GLY A 1 479 ? 9.320 12.800 -23.472 1.00 49.38 479 GLY A CA 1
ATOM 3765 C C . GLY A 1 479 ? 8.947 13.989 -22.601 1.00 49.38 479 GLY A C 1
ATOM 3766 O O . GLY A 1 479 ? 9.792 14.619 -21.962 1.00 49.38 479 GLY A O 1
ATOM 3767 N N . ARG A 1 480 ? 7.644 14.235 -22.466 1.00 42.81 480 ARG A N 1
ATOM 3768 C CA . ARG A 1 480 ? 7.146 14.638 -21.152 1.00 42.81 480 ARG A CA 1
ATOM 3769 C C . ARG A 1 480 ? 7.318 13.419 -20.242 1.00 42.81 480 ARG A C 1
ATOM 3771 O O . ARG A 1 480 ? 6.351 12.740 -19.930 1.00 42.81 480 ARG A O 1
ATOM 3778 N N . GLY A 1 481 ? 8.564 13.141 -19.857 1.00 38.94 481 GLY A N 1
ATOM 3779 C CA . GLY A 1 481 ? 8.971 12.082 -18.932 1.00 38.94 481 GLY A CA 1
ATOM 3780 C C . GLY A 1 481 ? 8.610 12.402 -17.482 1.00 38.94 481 GLY A C 1
ATOM 3781 O O . GLY A 1 481 ? 9.281 11.968 -16.555 1.00 38.94 481 GLY A O 1
ATOM 3782 N N . GLU A 1 482 ? 7.558 13.184 -17.272 1.00 38.47 482 GLU A N 1
ATOM 3783 C CA . GLU A 1 482 ? 6.874 13.251 -15.999 1.00 38.47 482 GLU A CA 1
ATOM 3784 C C . GLU A 1 482 ? 5.500 12.668 -16.274 1.00 38.47 482 GLU A C 1
ATOM 3786 O O . GLU A 1 482 ? 4.683 13.271 -16.974 1.00 38.47 482 GLU A O 1
ATOM 3791 N N . SER A 1 483 ? 5.235 11.478 -15.743 1.00 36.22 483 SER A N 1
ATOM 3792 C CA . SER A 1 483 ? 3.848 11.109 -15.526 1.00 36.22 483 SER A CA 1
ATOM 3793 C C . SER A 1 483 ? 3.206 12.273 -14.772 1.00 36.22 483 SER A C 1
ATOM 3795 O O . SER A 1 483 ? 3.604 12.583 -13.652 1.00 36.22 483 SER A O 1
ATOM 3797 N N . ILE A 1 484 ? 2.205 12.917 -15.376 1.00 36.38 484 ILE A N 1
ATOM 3798 C CA . ILE A 1 484 ? 1.378 13.925 -14.694 1.00 36.38 484 ILE A CA 1
ATOM 3799 C C . ILE A 1 484 ? 0.690 13.277 -13.466 1.00 36.38 484 ILE A C 1
ATOM 3801 O O . ILE A 1 484 ? 0.194 13.978 -12.587 1.00 36.38 484 ILE A O 1
ATOM 3805 N N . LEU A 1 485 ? 0.713 11.939 -13.373 1.00 33.66 485 LEU A N 1
ATOM 3806 C CA . LEU A 1 485 ? 0.032 11.131 -12.373 1.00 33.66 485 LEU A CA 1
ATOM 3807 C C . LEU A 1 485 ? 0.961 10.367 -11.406 1.00 33.66 485 LEU A C 1
ATOM 3809 O O . LEU A 1 485 ? 0.451 9.879 -10.404 1.00 33.66 485 LEU A O 1
ATOM 3813 N N . TYR A 1 486 ? 2.273 10.218 -11.662 1.00 38.56 486 TYR A N 1
ATOM 3814 C CA . TYR A 1 486 ? 3.091 9.254 -10.901 1.00 38.56 486 TYR A CA 1
ATOM 3815 C C . TYR A 1 486 ? 4.627 9.430 -11.026 1.00 38.56 486 TYR A C 1
ATOM 3817 O O . TYR A 1 486 ? 5.240 8.902 -11.956 1.00 38.56 486 TYR A O 1
ATOM 3825 N N . GLN A 1 487 ? 5.282 10.118 -10.078 1.00 44.84 487 GLN A N 1
ATOM 3826 C CA . GLN A 1 487 ? 6.759 10.122 -9.935 1.00 44.84 487 GLN A CA 1
ATOM 3827 C C . GLN A 1 487 ? 7.267 9.286 -8.742 1.00 44.84 487 GLN A C 1
ATOM 3829 O O . GLN A 1 487 ? 8.470 9.038 -8.612 1.00 44.84 487 GLN A O 1
ATOM 3834 N N . GLY A 1 488 ? 6.378 8.823 -7.865 1.00 43.03 488 GLY A N 1
ATOM 3835 C CA . GLY A 1 488 ? 6.755 8.155 -6.627 1.00 43.03 488 GLY A CA 1
ATOM 3836 C C . GLY A 1 488 ? 6.829 6.642 -6.767 1.00 43.03 488 GLY A C 1
ATOM 3837 O O . GLY A 1 488 ? 5.833 5.998 -6.509 1.00 43.03 488 GLY A O 1
ATOM 3838 N N . ASP A 1 489 ? 7.994 6.082 -7.126 1.00 38.41 489 ASP A N 1
ATOM 3839 C CA . ASP A 1 489 ? 8.486 4.841 -6.487 1.00 38.41 489 ASP A CA 1
ATOM 3840 C C . ASP A 1 489 ? 9.913 4.413 -6.865 1.00 38.41 489 ASP A C 1
ATOM 3842 O O . ASP A 1 489 ? 10.604 3.828 -6.018 1.00 38.41 489 ASP A O 1
ATOM 3846 N N . THR A 1 490 ? 10.399 4.751 -8.066 1.00 36.78 490 THR A N 1
ATOM 3847 C CA . THR A 1 490 ? 11.738 4.346 -8.561 1.00 36.78 490 THR A CA 1
ATOM 3848 C C . THR A 1 490 ? 12.631 5.472 -9.065 1.00 36.78 490 THR A C 1
ATOM 3850 O O . THR A 1 490 ? 13.751 5.195 -9.490 1.00 36.78 490 THR A O 1
ATOM 3853 N N . ALA A 1 491 ? 12.211 6.737 -8.989 1.00 37.28 491 ALA A N 1
ATOM 3854 C CA . ALA A 1 491 ? 13.051 7.852 -9.414 1.00 37.28 491 ALA A CA 1
ATOM 3855 C C . ALA A 1 491 ? 14.202 8.105 -8.416 1.00 37.28 491 ALA A C 1
ATOM 3857 O O . ALA A 1 491 ? 14.172 9.030 -7.606 1.00 37.28 491 ALA A O 1
ATOM 3858 N N . SER A 1 492 ? 15.253 7.286 -8.471 1.00 28.55 492 SER A N 1
ATOM 3859 C CA . SER A 1 492 ? 16.592 7.649 -7.999 1.00 28.55 492 SER A CA 1
ATOM 3860 C C . SER A 1 492 ? 17.379 8.206 -9.184 1.00 28.55 492 SER A C 1
ATOM 3862 O O . SER A 1 492 ? 18.291 7.573 -9.709 1.00 28.55 492 SER A O 1
ATOM 3864 N N . GLY A 1 493 ? 16.967 9.372 -9.660 1.00 30.86 493 GLY A N 1
ATOM 3865 C CA . GLY A 1 493 ? 17.604 10.028 -10.789 1.00 30.86 493 GLY A CA 1
ATOM 3866 C C . GLY A 1 493 ? 16.789 11.233 -11.201 1.00 30.86 493 GLY A C 1
ATOM 3867 O O . GLY A 1 493 ? 15.711 11.085 -11.765 1.00 30.86 493 GLY A O 1
ATOM 3868 N N . GLY A 1 494 ? 17.297 12.428 -10.905 1.00 29.31 494 GLY A N 1
ATOM 3869 C CA . GLY A 1 494 ? 16.815 13.634 -11.556 1.00 29.31 494 GLY A CA 1
ATOM 3870 C C . GLY A 1 494 ? 17.137 13.518 -13.038 1.00 29.31 494 GLY A C 1
ATOM 3871 O O . GLY A 1 494 ? 18.271 13.775 -13.441 1.00 29.31 494 GLY A O 1
ATOM 3872 N N . ALA A 1 495 ? 16.163 13.097 -13.844 1.00 29.16 495 ALA A N 1
ATOM 3873 C CA . ALA A 1 495 ? 16.228 13.370 -15.265 1.00 29.16 495 ALA A CA 1
ATOM 3874 C C . ALA A 1 495 ? 16.238 14.902 -15.410 1.00 29.16 495 ALA A C 1
ATOM 3876 O O . ALA A 1 495 ? 15.432 15.581 -14.764 1.00 29.16 495 ALA A O 1
ATOM 3877 N N . PRO A 1 496 ? 17.172 15.476 -16.185 1.00 28.47 496 PRO A N 1
ATOM 3878 C CA . PRO A 1 496 ? 17.167 16.906 -16.412 1.00 28.47 496 PRO A CA 1
ATOM 3879 C C . PRO A 1 496 ? 15.832 17.279 -17.051 1.00 28.47 496 PRO A C 1
ATOM 3881 O O . PRO A 1 496 ? 15.358 16.587 -17.952 1.00 28.47 496 PRO A O 1
ATOM 3884 N N . SER A 1 497 ? 15.259 18.403 -16.628 1.00 34.34 497 SER A N 1
ATOM 3885 C CA . SER A 1 497 ? 14.226 19.123 -17.369 1.00 34.34 497 SER A CA 1
ATOM 3886 C C . SER A 1 497 ? 14.824 19.619 -18.694 1.00 34.34 497 SER A C 1
ATOM 3888 O O . SER A 1 497 ? 15.187 20.780 -18.872 1.00 34.34 497 SER A O 1
ATOM 3890 N N . GLY A 1 498 ? 15.026 18.683 -19.618 1.00 29.55 498 GLY A N 1
ATOM 3891 C CA . GLY A 1 498 ? 15.751 18.863 -20.862 1.00 29.55 498 GLY A CA 1
ATOM 3892 C C . GLY A 1 498 ? 14.801 19.019 -22.038 1.00 29.55 498 GLY A C 1
ATOM 3893 O O . GLY A 1 498 ? 14.214 18.050 -22.492 1.00 29.55 498 GLY A O 1
ATOM 3894 N N . ALA A 1 499 ? 14.744 20.250 -22.546 1.00 30.00 499 ALA A N 1
ATOM 3895 C CA . ALA A 1 499 ? 14.285 20.654 -23.874 1.00 30.00 499 ALA A CA 1
ATOM 3896 C C . ALA A 1 499 ? 12.809 20.389 -24.243 1.00 30.00 499 ALA A C 1
ATOM 3898 O O . ALA A 1 499 ? 12.362 19.276 -24.495 1.00 30.00 499 ALA A O 1
ATOM 3899 N N . ARG A 1 500 ? 12.074 21.491 -24.454 1.00 40.50 500 ARG A N 1
ATOM 3900 C CA . ARG A 1 500 ? 10.892 21.506 -25.324 1.00 40.50 500 ARG A CA 1
ATOM 3901 C C . ARG A 1 500 ? 11.320 21.035 -26.719 1.00 40.50 500 ARG A C 1
ATOM 3903 O O . ARG A 1 500 ? 11.901 21.818 -27.468 1.00 40.50 500 ARG A O 1
ATOM 3910 N N . GLY A 1 501 ? 11.032 19.784 -27.069 1.00 39.56 501 GLY A N 1
ATOM 3911 C CA . GLY A 1 501 ? 11.133 19.283 -28.439 1.00 39.56 501 GLY A CA 1
ATOM 3912 C C . GLY A 1 501 ? 10.060 19.926 -29.315 1.00 39.56 501 GLY A C 1
ATOM 3913 O O . GLY A 1 501 ? 9.042 19.314 -29.603 1.00 39.56 501 GLY A O 1
ATOM 3914 N N . GLY A 1 502 ? 10.254 21.190 -29.692 1.00 41.34 502 GLY A N 1
ATOM 3915 C CA . GLY A 1 502 ? 9.410 21.922 -30.638 1.00 41.34 502 GLY A CA 1
ATOM 3916 C C . GLY A 1 502 ? 9.727 21.575 -32.094 1.00 41.34 502 GLY A C 1
ATOM 3917 O O . GLY A 1 502 ? 9.932 22.482 -32.894 1.00 41.34 502 GLY A O 1
ATOM 3918 N N . GLY A 1 503 ? 9.833 20.286 -32.422 1.00 56.03 503 GLY A N 1
ATOM 3919 C CA . GLY A 1 503 ? 9.921 19.818 -33.805 1.00 56.03 503 GLY A CA 1
ATOM 3920 C C . GLY A 1 503 ? 8.525 19.537 -34.355 1.00 56.03 503 GLY A C 1
ATOM 3921 O O . GLY A 1 503 ? 7.677 19.002 -33.645 1.00 56.03 503 GLY A O 1
ATOM 3922 N N . THR A 1 504 ? 8.263 19.903 -35.607 1.00 68.75 504 THR A N 1
ATOM 3923 C CA . THR A 1 504 ? 7.071 19.443 -36.331 1.00 68.75 504 THR A CA 1
ATOM 3924 C C . THR A 1 504 ? 7.160 17.929 -36.519 1.00 68.75 504 THR A C 1
ATOM 3926 O O . THR A 1 504 ? 8.148 17.459 -37.079 1.00 68.75 504 THR A O 1
ATOM 3929 N N . LEU A 1 505 ? 6.156 17.182 -36.051 1.00 81.88 505 LEU A N 1
ATOM 3930 C CA . LEU A 1 505 ? 6.016 15.753 -36.351 1.00 81.88 505 LEU A CA 1
ATOM 3931 C C . LEU A 1 505 ? 5.809 15.570 -37.859 1.00 81.88 505 LEU A C 1
ATOM 3933 O O . LEU A 1 505 ? 5.015 16.301 -38.455 1.00 81.88 505 LEU A O 1
ATOM 3937 N N . ASP A 1 506 ? 6.510 14.613 -38.463 1.00 87.56 506 ASP A N 1
ATOM 3938 C CA . ASP A 1 506 ? 6.279 14.190 -39.842 1.00 87.56 506 ASP A CA 1
ATOM 3939 C C . ASP A 1 506 ? 5.109 13.190 -39.861 1.00 87.56 506 ASP A C 1
ATOM 3941 O O . ASP A 1 506 ? 5.262 12.077 -39.357 1.00 87.56 506 ASP A O 1
ATOM 3945 N N . PRO A 1 507 ? 3.936 13.543 -40.416 1.00 88.56 507 PRO A N 1
ATOM 3946 C CA . PRO A 1 507 ? 2.771 12.659 -40.410 1.00 88.56 507 PRO A CA 1
ATOM 3947 C C . PRO A 1 507 ? 2.953 11.394 -41.265 1.00 88.56 507 PRO A C 1
ATOM 3949 O O . PRO A 1 507 ? 2.099 10.516 -41.214 1.00 88.56 507 PRO A O 1
ATOM 3952 N N . SER A 1 508 ? 4.025 11.296 -42.061 1.00 90.75 508 SER A N 1
ATOM 3953 C CA . SER A 1 508 ? 4.350 10.093 -42.838 1.00 90.75 508 SER A CA 1
ATOM 3954 C C . SER A 1 508 ? 5.177 9.055 -42.072 1.00 90.75 508 SER A C 1
ATOM 3956 O O . SER A 1 508 ? 5.423 7.976 -42.605 1.00 90.75 508 SER A O 1
ATOM 3958 N N . LEU A 1 509 ? 5.604 9.363 -40.843 1.00 91.00 509 LEU A N 1
ATOM 3959 C CA . LEU A 1 509 ? 6.397 8.476 -39.992 1.00 91.00 509 LEU A CA 1
ATOM 3960 C C . LEU A 1 509 ? 5.600 8.043 -38.761 1.00 91.00 509 LEU A C 1
ATOM 3962 O O . LEU A 1 509 ? 4.804 8.817 -38.224 1.00 91.00 509 LEU A O 1
ATOM 3966 N N . ASP A 1 510 ? 5.892 6.851 -38.241 1.00 89.88 510 ASP A N 1
ATOM 3967 C CA . ASP A 1 510 ? 5.412 6.458 -36.913 1.00 89.88 510 ASP A CA 1
ATOM 3968 C C . ASP A 1 510 ? 6.026 7.329 -35.820 1.00 89.88 510 ASP A C 1
ATOM 3970 O O . ASP A 1 510 ? 7.069 7.959 -36.012 1.00 89.88 510 ASP A O 1
ATOM 3974 N N . THR A 1 511 ? 5.406 7.334 -34.643 1.00 88.06 511 THR A N 1
ATOM 3975 C CA . THR A 1 511 ? 5.884 8.110 -33.497 1.00 88.06 511 THR A CA 1
ATOM 3976 C C . THR A 1 511 ? 6.310 7.198 -32.363 1.00 88.06 511 THR A C 1
ATOM 3978 O O . THR A 1 511 ? 5.489 6.506 -31.769 1.00 88.06 511 THR A O 1
ATOM 3981 N N . GLU A 1 512 ? 7.597 7.244 -32.024 1.00 84.06 512 GLU A N 1
ATOM 3982 C CA . GLU A 1 512 ? 8.123 6.676 -30.788 1.00 84.06 512 GLU A CA 1
ATOM 3983 C C . GLU A 1 512 ? 7.781 7.632 -29.639 1.00 84.06 512 GLU A C 1
ATOM 3985 O O . GLU A 1 512 ? 8.158 8.813 -29.651 1.00 84.06 512 GLU A O 1
ATOM 3990 N N . VAL A 1 513 ? 7.035 7.119 -28.663 1.00 78.50 513 VAL A N 1
ATOM 3991 C CA . VAL A 1 513 ? 6.691 7.841 -27.440 1.00 78.50 513 VAL A CA 1
ATOM 3992 C C . VAL A 1 513 ? 7.414 7.222 -26.255 1.00 78.50 513 VAL A C 1
ATOM 3994 O O . VAL A 1 513 ? 7.631 6.018 -26.206 1.00 78.50 513 VAL A O 1
ATOM 3997 N N . ASP A 1 514 ? 7.785 8.061 -25.296 1.00 73.81 514 ASP A N 1
ATOM 3998 C CA . ASP A 1 514 ? 8.488 7.635 -24.091 1.00 73.81 514 ASP A CA 1
ATOM 3999 C C . ASP A 1 514 ? 7.688 8.053 -22.861 1.00 73.81 514 ASP A C 1
ATOM 4001 O O . ASP A 1 514 ? 7.855 9.150 -22.315 1.00 73.81 514 ASP A O 1
ATOM 4005 N N . PHE A 1 515 ? 6.724 7.202 -22.501 1.00 69.75 515 PHE A N 1
ATOM 4006 C CA . PHE A 1 515 ? 5.855 7.407 -21.351 1.00 69.75 515 PHE A CA 1
ATOM 4007 C C . PHE A 1 515 ? 5.987 6.272 -20.336 1.00 69.75 515 PHE A C 1
ATOM 4009 O O . PHE A 1 515 ? 6.114 5.091 -20.669 1.00 69.75 515 PHE A O 1
ATOM 4016 N N . ASN A 1 516 ? 5.858 6.639 -19.061 1.00 69.56 516 ASN A N 1
ATOM 4017 C CA . ASN A 1 516 ? 5.568 5.683 -18.002 1.00 69.56 516 ASN A CA 1
ATOM 4018 C C . ASN A 1 516 ? 4.112 5.214 -18.146 1.00 69.56 516 ASN A C 1
ATOM 4020 O O . ASN A 1 516 ? 3.179 5.973 -17.873 1.00 69.56 516 ASN A O 1
ATOM 4024 N N . LEU A 1 517 ? 3.921 3.960 -18.548 1.00 67.25 517 LEU A N 1
ATOM 4025 C CA . LEU A 1 517 ? 2.610 3.315 -18.619 1.00 67.25 517 LEU A CA 1
ATOM 4026 C C . LEU A 1 517 ? 2.247 2.715 -17.261 1.00 67.25 517 LEU A C 1
ATOM 4028 O O . LEU A 1 517 ? 2.124 1.498 -17.124 1.00 67.25 517 LEU A O 1
ATOM 4032 N N . TYR A 1 518 ? 2.128 3.566 -16.241 1.00 64.44 518 TYR A N 1
ATOM 4033 C CA . TYR A 1 518 ? 1.779 3.122 -14.896 1.00 64.44 518 TYR A CA 1
ATOM 4034 C C . TYR A 1 518 ? 0.415 2.418 -14.929 1.00 64.44 518 TYR A C 1
ATOM 4036 O O . TYR A 1 518 ? -0.616 3.061 -15.110 1.00 64.44 518 TYR A O 1
ATOM 4044 N N . SER A 1 519 ? 0.445 1.091 -14.780 1.00 60.12 519 SER A N 1
ATOM 4045 C CA . SER A 1 519 ? -0.710 0.190 -14.883 1.00 60.12 519 SER A CA 1
ATOM 4046 C C . SER A 1 519 ? -1.311 0.131 -16.292 1.00 60.12 519 SER A C 1
ATOM 4048 O O . SER A 1 519 ? -2.389 0.661 -16.557 1.00 60.12 519 SER A O 1
ATOM 4050 N N . ALA A 1 520 ? -0.629 -0.567 -17.202 1.00 61.00 520 ALA A N 1
ATOM 4051 C CA . ALA A 1 520 ? -1.230 -0.999 -18.459 1.00 61.00 520 ALA A CA 1
ATOM 4052 C C . ALA A 1 520 ? -2.216 -2.146 -18.187 1.00 61.00 520 ALA A C 1
ATOM 4054 O O . ALA A 1 520 ? -1.840 -3.196 -17.667 1.00 61.00 520 ALA A O 1
ATOM 4055 N N . VAL A 1 521 ? -3.486 -1.938 -18.527 1.00 62.88 521 VAL A N 1
ATOM 4056 C CA . VAL A 1 521 ? -4.518 -2.975 -18.457 1.00 62.88 521 VAL A CA 1
ATOM 4057 C C . VAL A 1 521 ? -4.843 -3.378 -19.893 1.00 62.88 521 VAL A C 1
ATOM 4059 O O . VAL A 1 521 ? -5.276 -2.505 -20.648 1.00 62.88 521 VAL A O 1
ATOM 4062 N N . PRO A 1 522 ? -4.644 -4.651 -20.289 1.00 60.88 522 PRO A N 1
ATOM 4063 C CA . PRO A 1 522 ? -5.133 -5.155 -21.566 1.00 60.88 522 PRO A CA 1
ATOM 4064 C C . PRO A 1 522 ? -6.623 -4.829 -21.689 1.00 60.88 522 PRO A C 1
ATOM 4066 O O . PRO A 1 522 ? -7.403 -5.087 -20.764 1.00 60.88 522 PRO A O 1
ATOM 4069 N N . SER A 1 523 ? -7.005 -4.178 -22.786 1.00 54.31 523 SER A N 1
ATOM 4070 C CA . SER A 1 523 ? -8.406 -3.864 -23.043 1.00 54.31 523 SER A CA 1
ATOM 4071 C C . SER A 1 523 ? -9.144 -5.179 -23.289 1.00 54.31 523 SER A C 1
ATOM 4073 O O . SER A 1 523 ? -8.767 -5.898 -24.205 1.00 54.31 523 SER A O 1
ATOM 4075 N N . PRO A 1 524 ? -10.220 -5.500 -22.551 1.00 49.06 524 PRO A N 1
ATOM 4076 C CA . PRO A 1 524 ? -11.001 -6.711 -22.804 1.00 49.06 524 PRO A CA 1
ATOM 4077 C C . PRO A 1 524 ? -11.850 -6.621 -24.090 1.00 49.06 524 PRO A C 1
ATOM 4079 O O . PRO A 1 524 ? -12.746 -7.441 -24.272 1.00 49.06 524 PRO A O 1
ATOM 4082 N N . VAL A 1 525 ? -11.663 -5.575 -24.904 1.00 40.28 525 VAL A N 1
ATOM 4083 C CA . VAL A 1 525 ? -12.552 -5.184 -26.010 1.00 40.28 525 VAL A CA 1
ATOM 4084 C C . VAL A 1 525 ? -11.921 -5.404 -27.393 1.00 40.28 525 VAL A C 1
ATOM 4086 O O . VAL A 1 525 ? -12.601 -5.144 -28.379 1.00 40.28 525 VAL A O 1
ATOM 4089 N N . ASP A 1 526 ? -10.684 -5.901 -27.475 1.00 36.44 526 ASP A N 1
ATOM 4090 C CA . ASP A 1 526 ? -10.082 -6.358 -28.740 1.00 36.44 526 ASP A CA 1
ATOM 4091 C C . ASP A 1 526 ? -9.934 -7.882 -28.775 1.00 36.44 526 ASP A C 1
ATOM 4093 O O . ASP A 1 526 ? -9.406 -8.449 -27.790 1.00 36.44 526 ASP A O 1
#

Sequence (526 aa):
MLGAALGGLVGAASMRSLSAQQARRPALPQGYITGVVRSDNVPQAGVWVIAETKDLPTPFTKIVVTDDRGRFTLPELPDATYSVWVRGYGLIDSPKVQMKPGPTSLTLTATPARTPQEAAKVYPGNYWLSLMEPPAAHEFPGNGTNGLGPAMLTQNHWINSLKSDCNFCHQLGNQLTRSVDHVFTAKPELKTHEDAWEWRLGTGVRGTAMYSVLTNQGKTRPLRTFADWTRRVASGEVPPAPPRPSGLERNVVLTLWDWGTDHSFMHDEIATDKRHPTVNAYGPIYAVSAGHGTLVILDPLTNRTEEIEIPTRAPRAEVPSRFPKPTRPSLWWGDTHLWGNPPYNPADPHNPMLDSKGRVWMTSKIRPNEDPSWCSDPANKYAAWFPLRNSGRQASFYDPKTKQFTLIDTCFSTHHLQFDNDADETVYFNELTGPIFGWIDTKIFDETKDERKAVGWCGQVVDTNGDGRITRPWNRVAGRGESILYQGDTASGGAPSGARGGGTLDPSLDTEVDFNLYSAVPSPVD

pLDDT: mean 87.36, std 17.74, range [28.47, 98.81]

Foldseek 3Di:
DDDDDDDDDDDDDDPPPPPPPPPDADDFAAFKAKAFEDAPNHGDFQKKKKWWDPQAQFTKIKIFGAHPRRIDMRGRDDFDWTFIWIGDQQFAIFHTDIDGGDDDYDYYYTGGDPDLLRRQLPPAQVLLVVLQDQPDQVLDDDDLVSLFANQRHGSVLLVLLCVFQPCVQHRHRHPPNLALVLQCVLPVVDDAQLSSVQQVCQEDQCNVSSNVSCVNGRVPRVSVSSRVSSVCVVVPDGGPTDDRDDDPSRVDMDMDTPFDDPQFQKADKDQAAPVCRCLQPQHWIWTDGLLQQWIWTARPRRRHIDTDHDAAQDDQVQAFALGDFRPAAHSPGGRDRGSGPVVGGRQSWAAWHQDSNGKTKIWTHRGHFFADPLQCPCVQVANVAPRAGGERTHMWIADPVVRDIDGAGARYYFHYWEFAPDPQRKIKGFDQWDQKTKIFRNNCCVVPVDNSVGIHMHGPKAPLLPPPDQDPDAAEQPAPADPSRHPPDRPPDPDPPDDDPPDDGDSNHIHGYTYRPPDDYPDNPD